Protein AF-0000000076350024 (afdb_homodimer)

Nearest PDB structures (foldseek):
  5d1r-assembly1_B  TM=8.653E-01  e=1.078E-09  Mycobacterium tuberculosis CDC1551
  5wm9-assembly1_A  TM=7.092E-01  e=4.611E-04  Mycobacterium tuberculosis H37Rv
  3bni-assembly1_B  TM=7.402E-01  e=1.172E-03  Streptomyces coelicolor A3(2)
  2zcx-assembly1_A-2  TM=5.231E-01  e=3.030E-04  Streptomyces coelicolor
  5nim-assembly1_A  TM=5.706E-01  e=2.843E-03  Mycobacterium tuberculosis

Sequence (488 aa):
MSTHEIPTPRPSLRERRRAVAVDEIVSTAEAHIAEHGPHALSLRAVARGLGMTVQALYHYFPSRDDLVTALVTKAYDDLADAVRAAAETAPDDPDVPGMVVAAEGYRRWAIDHPERFQLLYGAPLRHYHAPVDGPTTEANRRMSAVFERELFRGFTPEQLAAADTRSLSPAFLGHLARQAPPSGTALPPSATALLLSVWGYLHGMVALEVFGHTGFLGVHQGELYRMAMRNLYEDVRRRVPRQPMSTHEIPTPRPSLRERRRAVAVDEIVSTAEAHIAEHGPHALSLRAVARGLGMTVQALYHYFPSRDDLVTALVTKAYDDLADAVRAAAETAPDDPDVPGMVVAAEGYRRWAIDHPERFQLLYGAPLRHYHAPVDGPTTEANRRMSAVFERELFRGFTPEQLAAADTRSLSPAFLGHLARQAPPSGTALPPSATALLLSVWGYLHGMVALEVFGHTGFLGVHQGELYRMAMRNLYEDVRRRVPRQP

Radius of gyration: 25.3 Å; Cα contacts (8 Å, |Δi|>4): 505; chains: 2; bounding box: 108×65×51 Å

Solvent-accessible surface area (backbone atoms only — not comparable to full-atom values): 26834 Å² total; per-residue (Å²): 132,84,80,76,76,72,71,76,75,74,77,49,70,69,53,49,52,49,51,51,51,50,50,51,52,51,52,47,40,50,51,47,20,65,75,61,29,56,87,63,65,46,63,61,61,40,18,57,76,69,76,45,52,58,69,62,48,35,76,78,35,80,39,67,58,52,46,49,47,52,52,48,23,50,50,34,41,52,47,26,50,42,20,46,49,33,47,70,66,49,73,90,45,93,86,53,56,53,38,47,41,24,48,49,22,45,44,51,51,36,63,75,34,48,39,60,40,32,61,72,71,22,59,68,57,84,94,56,73,81,63,80,87,26,66,51,51,54,24,48,47,55,36,48,49,52,50,52,50,43,66,47,62,92,59,50,71,61,21,33,52,58,23,73,48,84,81,60,50,70,67,52,42,51,51,46,53,69,68,43,59,86,76,72,91,56,72,36,38,42,40,46,52,51,51,54,46,47,48,16,30,58,48,13,46,42,48,37,48,64,55,51,74,46,56,91,49,58,88,40,46,62,56,54,48,52,47,45,41,50,50,48,52,54,51,54,56,69,36,33,45,92,63,115,132,83,80,76,75,72,73,74,75,74,75,48,71,68,53,49,52,48,51,50,50,49,49,50,52,50,51,48,41,51,52,47,21,65,74,61,31,55,88,62,65,46,62,62,60,41,17,58,75,70,75,46,51,56,69,62,48,34,77,79,34,80,40,66,58,53,46,50,47,52,51,47,24,50,49,34,43,54,47,27,49,41,19,46,50,32,46,69,68,50,72,90,42,93,88,54,55,52,39,46,41,22,49,49,22,46,43,51,50,36,64,75,33,48,40,60,39,32,63,73,70,23,60,68,59,86,94,57,72,78,63,81,86,27,66,51,51,54,24,50,46,55,38,48,48,54,50,50,49,42,66,48,61,92,59,51,70,61,19,33,51,58,24,72,50,83,81,59,50,72,68,51,42,52,52,47,53,69,68,44,65,82,95,58,93,55,73,35,37,44,39,47,52,52,51,54,44,48,48,17,30,57,47,13,46,41,50,37,48,65,52,52,74,47,54,91,49,56,88,41,46,62,58,55,48,50,46,44,42,50,52,48,51,52,53,54,56,67,36,34,44,92,62,114

Organism: Streptomyces ven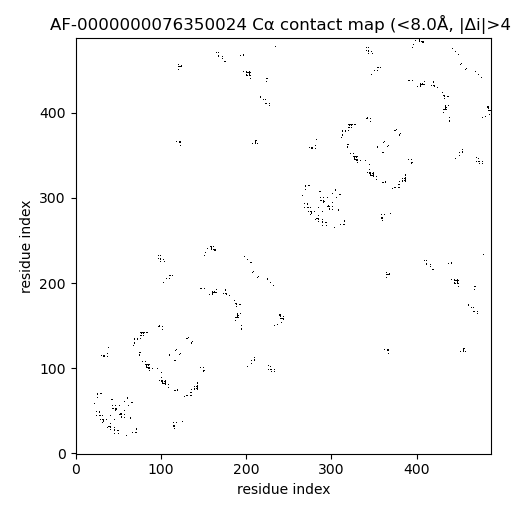ezuelae (NCBI:txid54571)

Structure (mmCIF, N/CA/C/O backbone):
data_AF-0000000076350024-model_v1
#
loop_
_entity.id
_entity.type
_entity.pdbx_description
1 polymer 'TetR family transcriptional regulator'
#
loop_
_atom_site.group_PDB
_atom_site.id
_atom_site.type_symbol
_atom_site.label_atom_id
_atom_site.label_alt_id
_atom_site.label_comp_id
_atom_site.label_asym_id
_atom_site.label_entity_id
_atom_site.label_seq_id
_atom_site.pdbx_PDB_ins_code
_atom_site.Cartn_x
_atom_site.Cartn_y
_atom_site.Cartn_z
_atom_site.occupancy
_atom_site.B_iso_or_equiv
_atom_site.auth_seq_id
_atom_site.auth_comp_id
_atom_site.auth_asym_id
_atom_site.auth_atom_id
_atom_site.pdbx_PDB_model_num
ATOM 1 N N . MET A 1 1 ? -55.625 -10.672 8.711 1 40.81 1 MET A N 1
ATOM 2 C CA . MET A 1 1 ? -55 -11.547 7.723 1 40.81 1 MET A CA 1
ATOM 3 C C . MET A 1 1 ? -53.625 -11.953 8.164 1 40.81 1 MET A C 1
ATOM 5 O O . MET A 1 1 ? -52.781 -11.094 8.43 1 40.81 1 MET A O 1
ATOM 9 N N . SER A 1 2 ? -53.406 -13.117 8.805 1 47.59 2 SER A N 1
ATOM 10 C CA . SER A 1 2 ? -52.156 -13.688 9.297 1 47.59 2 SER A CA 1
ATOM 11 C C . SER A 1 2 ? -51.125 -13.766 8.188 1 47.59 2 SER A C 1
ATOM 13 O O . SER A 1 2 ? -51.375 -14.297 7.109 1 47.59 2 SER A O 1
ATOM 15 N N . THR A 1 3 ? -50.188 -12.836 8.008 1 53.5 3 THR A N 1
ATOM 16 C CA . THR A 1 3 ? -49.062 -12.844 7.086 1 53.5 3 THR A CA 1
ATOM 17 C C . THR A 1 3 ? -48.344 -14.18 7.141 1 53.5 3 THR A C 1
ATOM 19 O O . THR A 1 3 ? -47.75 -14.531 8.172 1 53.5 3 THR A O 1
ATOM 22 N N . HIS A 1 4 ? -48.844 -15.203 6.523 1 52.97 4 HIS A N 1
ATOM 23 C CA . HIS A 1 4 ? -48.188 -16.484 6.359 1 52.97 4 HIS A CA 1
ATOM 24 C C . HIS A 1 4 ? -46.719 -16.297 5.898 1 52.97 4 HIS A C 1
ATOM 26 O O . HIS A 1 4 ? -46.5 -15.844 4.773 1 52.97 4 HIS A O 1
ATOM 32 N N . GLU A 1 5 ? -45.781 -16.094 6.801 1 55.31 5 GLU A N 1
ATOM 33 C CA . GLU A 1 5 ? -44.344 -16.125 6.465 1 55.31 5 GLU A CA 1
ATOM 34 C C . GLU A 1 5 ? -44 -17.375 5.672 1 55.31 5 GLU A C 1
ATOM 36 O O . GLU A 1 5 ? -44.188 -18.484 6.148 1 55.31 5 GLU A O 1
ATOM 41 N N . ILE A 1 6 ? -44 -17.406 4.445 1 60.44 6 ILE A N 1
ATOM 42 C CA . ILE A 1 6 ? -43.531 -18.5 3.619 1 60.44 6 ILE A CA 1
ATOM 43 C C . ILE A 1 6 ? -42.125 -18.953 4.109 1 60.44 6 ILE A C 1
ATOM 45 O O . ILE A 1 6 ? -41.188 -18.156 4.137 1 60.44 6 ILE A O 1
ATOM 49 N N . PRO A 1 7 ? -42 -19.969 4.848 1 63.19 7 PRO A N 1
ATOM 50 C CA . PRO A 1 7 ? -40.688 -20.391 5.293 1 63.19 7 PRO A CA 1
ATOM 51 C C . PRO A 1 7 ? -39.688 -20.516 4.145 1 63.19 7 PRO A C 1
ATOM 53 O O . PRO A 1 7 ? -40.062 -20.859 3.025 1 63.19 7 PRO A O 1
ATOM 56 N N . THR A 1 8 ? -38.719 -19.672 4.133 1 67.31 8 THR A N 1
ATOM 57 C CA . THR A 1 8 ? -37.656 -19.922 3.17 1 67.31 8 THR A CA 1
ATOM 58 C C . THR A 1 8 ? -37.312 -21.406 3.082 1 67.31 8 THR A C 1
ATOM 60 O O . THR A 1 8 ? -37.031 -22.047 4.094 1 67.31 8 THR A O 1
ATOM 63 N N . PRO A 1 9 ? -37.625 -22.078 2.078 1 74.75 9 PRO A N 1
ATOM 64 C CA . PRO A 1 9 ? -37.469 -23.531 1.99 1 74.75 9 PRO A CA 1
ATOM 65 C C . PRO A 1 9 ? -36.062 -24 2.412 1 74.75 9 PRO A C 1
ATOM 67 O O . PRO A 1 9 ? -35.094 -23.281 2.207 1 74.75 9 PRO A O 1
ATOM 70 N N . ARG A 1 10 ? -36 -24.844 3.389 1 81.12 10 ARG A N 1
ATOM 71 C CA . ARG A 1 10 ? -34.781 -25.516 3.824 1 81.12 10 ARG A CA 1
ATOM 72 C C . ARG A 1 10 ? -34.031 -26.078 2.633 1 81.12 10 ARG A C 1
ATOM 74 O O . ARG A 1 10 ? -34.594 -26.688 1.739 1 81.12 10 ARG A O 1
ATOM 81 N N . PRO A 1 11 ? -32.719 -25.609 2.512 1 83.94 11 PRO A N 1
ATOM 82 C CA . PRO A 1 11 ? -31.938 -26.141 1.385 1 83.94 11 PRO A CA 1
ATOM 83 C C . PRO A 1 11 ? -32.031 -27.656 1.27 1 83.94 11 PRO A C 1
ATOM 85 O O . PRO A 1 11 ? -32.125 -28.359 2.285 1 83.94 11 PRO A O 1
ATOM 88 N N . SER A 1 12 ? -32.125 -28.141 0.13 1 90.56 12 SER A N 1
ATOM 89 C CA . SER A 1 12 ? -32.156 -29.578 -0.151 1 90.56 12 SER A CA 1
ATOM 90 C C . SER A 1 12 ? -30.859 -30.25 0.284 1 90.56 12 SER A C 1
ATOM 92 O O . SER A 1 12 ? -29.875 -29.578 0.591 1 90.56 12 SER A O 1
ATOM 94 N N . LEU A 1 13 ? -30.906 -31.562 0.463 1 91.12 13 LEU A N 1
ATOM 95 C CA . LEU A 1 13 ? -29.719 -32.344 0.814 1 91.12 13 LEU A CA 1
ATOM 96 C C . LEU A 1 13 ? -28.594 -32.094 -0.188 1 91.12 13 LEU A C 1
ATOM 98 O O . LEU A 1 13 ? -27.422 -31.953 0.197 1 91.12 13 LEU A O 1
ATOM 102 N N . ARG A 1 14 ? -28.969 -32.062 -1.48 1 90.81 14 ARG A N 1
ATOM 103 C CA . ARG A 1 14 ? -27.984 -31.812 -2.533 1 90.81 14 ARG A CA 1
ATOM 104 C C . ARG A 1 14 ? -27.328 -30.453 -2.35 1 90.81 14 ARG A C 1
ATOM 106 O O . ARG A 1 14 ? -26.109 -30.328 -2.504 1 90.81 14 ARG A O 1
ATOM 113 N N . GLU A 1 15 ? -28.125 -29.484 -1.999 1 89.56 15 GLU A N 1
ATOM 114 C CA . GLU A 1 15 ? -27.609 -28.141 -1.783 1 89.56 15 GLU A CA 1
ATOM 115 C C . GLU A 1 15 ? -26.703 -28.078 -0.564 1 89.56 15 GLU A C 1
ATOM 117 O O . GLU A 1 15 ? -25.672 -27.391 -0.583 1 89.56 15 GLU A O 1
ATOM 122 N N . ARG A 1 16 ? -27 -28.797 0.372 1 91.31 16 ARG A N 1
ATOM 123 C CA . ARG A 1 16 ? -26.188 -28.844 1.585 1 91.31 16 ARG A CA 1
ATOM 124 C C . ARG A 1 16 ? -24.859 -29.516 1.328 1 91.31 16 ARG A C 1
ATOM 126 O O . ARG A 1 16 ? -23.812 -29.047 1.806 1 91.31 16 ARG A O 1
ATOM 133 N N . ARG A 1 17 ? -24.969 -30.547 0.619 1 91 17 ARG A N 1
ATOM 134 C CA . ARG A 1 17 ? -23.75 -31.266 0.281 1 91 17 ARG A CA 1
ATOM 135 C C . ARG A 1 17 ? -22.844 -30.391 -0.589 1 91 17 ARG A C 1
ATOM 137 O O . ARG A 1 17 ? -21.625 -30.391 -0.407 1 91 17 ARG A O 1
ATOM 144 N N . ARG A 1 18 ? -23.453 -29.703 -1.491 1 92.81 18 ARG A N 1
ATOM 145 C CA . ARG A 1 18 ? -22.672 -28.812 -2.35 1 92.81 18 ARG A CA 1
ATOM 146 C C . ARG A 1 18 ? -22.016 -27.703 -1.534 1 92.81 18 ARG A C 1
ATOM 148 O O . ARG A 1 18 ? -20.844 -27.375 -1.763 1 92.81 18 ARG A O 1
ATOM 155 N N . ALA A 1 19 ? -22.797 -27.188 -0.632 1 93.81 19 ALA A N 1
ATOM 156 C CA . ALA A 1 19 ? -22.266 -26.125 0.217 1 93.81 19 ALA A CA 1
ATOM 157 C C . ALA A 1 19 ? -21.078 -26.609 1.042 1 93.81 19 ALA A C 1
ATOM 159 O O . ALA A 1 19 ? -20.094 -25.891 1.215 1 93.81 19 ALA A O 1
ATOM 160 N N . VAL A 1 20 ? -21.172 -27.766 1.491 1 95.06 20 VAL A N 1
ATOM 161 C CA . VAL A 1 20 ? -20.078 -28.359 2.279 1 95.06 20 VAL A CA 1
ATOM 162 C C . VAL A 1 20 ? -18.844 -28.547 1.4 1 95.06 20 VAL A C 1
ATOM 164 O O . VAL A 1 20 ? -17.734 -28.234 1.81 1 95.06 20 VAL A O 1
ATOM 167 N N . ALA A 1 21 ? -19.062 -29.047 0.191 1 95.44 21 ALA A N 1
ATOM 168 C CA . ALA A 1 21 ? -17.969 -29.25 -0.744 1 95.44 21 ALA A CA 1
ATOM 169 C C . ALA A 1 21 ? -17.281 -27.938 -1.098 1 95.44 21 ALA A C 1
ATOM 171 O O . ALA A 1 21 ? -16.062 -27.844 -1.116 1 95.44 21 ALA A O 1
ATOM 172 N N . VAL A 1 22 ? -18.062 -26.953 -1.333 1 96.81 22 VAL A N 1
ATOM 173 C CA . VAL A 1 22 ? -17.531 -25.641 -1.669 1 96.81 22 VAL A CA 1
ATOM 174 C C . VAL A 1 22 ? -16.703 -25.109 -0.509 1 96.81 22 VAL A C 1
ATOM 176 O O . VAL A 1 22 ? -15.602 -24.594 -0.715 1 96.81 22 VAL A O 1
ATOM 179 N N . ASP A 1 23 ? -17.188 -25.297 0.635 1 96.88 23 ASP A N 1
ATOM 180 C CA . ASP A 1 23 ? -16.469 -24.828 1.821 1 96.88 23 ASP A CA 1
ATOM 181 C C . ASP A 1 23 ? -15.133 -25.547 1.971 1 96.88 23 ASP A C 1
ATOM 183 O O . ASP A 1 23 ? -14.125 -24.922 2.309 1 96.88 23 ASP A O 1
ATOM 187 N N . GLU A 1 24 ? -15.125 -26.766 1.726 1 97.06 24 GLU A N 1
ATOM 188 C CA . GLU A 1 24 ? -13.898 -27.562 1.816 1 97.06 24 GLU A CA 1
ATOM 189 C C . GLU A 1 24 ? -12.891 -27.125 0.753 1 97.06 24 GLU A C 1
ATOM 191 O O . GLU A 1 24 ? -11.695 -27.031 1.028 1 97.06 24 GLU A O 1
ATOM 196 N N . ILE A 1 25 ? -13.383 -26.906 -0.406 1 97.75 25 ILE A N 1
ATOM 197 C CA . ILE A 1 25 ? -12.531 -26.484 -1.511 1 97.75 25 ILE A CA 1
ATOM 198 C C . ILE A 1 25 ? -11.914 -25.125 -1.194 1 97.75 25 ILE A C 1
ATOM 200 O O . ILE A 1 25 ? -10.695 -24.953 -1.324 1 97.75 25 ILE A O 1
ATOM 204 N N . VAL A 1 26 ? -12.727 -24.25 -0.729 1 97.81 26 VAL A N 1
ATOM 205 C CA . VAL A 1 26 ? -12.273 -22.891 -0.409 1 97.81 26 VAL A CA 1
ATOM 206 C C . VAL A 1 26 ? -11.266 -22.938 0.734 1 97.81 26 VAL A C 1
ATOM 208 O O . VAL A 1 26 ? -10.219 -22.297 0.676 1 97.81 26 VAL A O 1
ATOM 211 N N . SER A 1 27 ? -11.539 -23.75 1.701 1 97.56 27 SER A N 1
ATOM 212 C CA . SER A 1 27 ? -10.633 -23.891 2.838 1 97.56 27 SER A CA 1
ATOM 213 C C . SER A 1 27 ? -9.289 -24.469 2.41 1 97.56 27 SER A C 1
ATOM 215 O O . SER A 1 27 ? -8.242 -24.016 2.867 1 97.56 27 SER A O 1
ATOM 217 N N . THR A 1 28 ? -9.328 -25.406 1.591 1 97.88 28 THR A N 1
ATOM 218 C CA . THR A 1 28 ? -8.102 -26 1.074 1 97.88 28 THR A CA 1
ATOM 219 C C . THR A 1 28 ? -7.309 -24.984 0.252 1 97.88 28 THR A C 1
ATOM 221 O O . THR A 1 28 ? -6.082 -24.922 0.365 1 97.88 28 THR A O 1
ATOM 224 N N . ALA A 1 29 ? -7.992 -24.266 -0.562 1 97.94 29 ALA A N 1
ATOM 225 C CA . ALA A 1 29 ? -7.348 -23.234 -1.358 1 97.94 29 ALA A CA 1
ATOM 226 C C . ALA A 1 29 ? -6.703 -22.172 -0.463 1 97.94 29 ALA A C 1
ATOM 228 O O . ALA A 1 29 ? -5.594 -21.719 -0.736 1 97.94 29 ALA A O 1
ATOM 229 N N . GLU A 1 30 ? -7.363 -21.781 0.581 1 97.38 30 GLU A N 1
ATOM 230 C CA . GLU A 1 30 ? -6.82 -20.812 1.537 1 97.38 30 GLU A CA 1
ATOM 231 C C . GLU A 1 30 ? -5.543 -21.344 2.186 1 97.38 30 GLU A C 1
ATOM 233 O O . GLU A 1 30 ? -4.574 -20.609 2.355 1 97.38 30 GLU A O 1
ATOM 238 N N . ALA A 1 31 ? -5.617 -22.578 2.539 1 96.75 31 ALA A N 1
ATOM 239 C CA . ALA A 1 31 ? -4.43 -23.203 3.121 1 96.75 31 ALA A CA 1
ATOM 240 C C . ALA A 1 31 ? -3.27 -23.203 2.131 1 96.75 31 ALA A C 1
ATOM 242 O O . ALA A 1 31 ? -2.121 -22.969 2.512 1 96.75 31 ALA A O 1
ATOM 243 N N . HIS A 1 32 ? -3.588 -23.5 0.905 1 96.25 32 HIS A N 1
ATOM 244 C CA . HIS A 1 32 ? -2.574 -23.469 -0.144 1 96.25 32 HIS A CA 1
ATOM 245 C C . HIS A 1 32 ? -1.963 -22.078 -0.286 1 96.25 32 HIS A C 1
ATOM 247 O O . HIS A 1 32 ? -0.741 -21.938 -0.366 1 96.25 32 HIS A O 1
ATOM 253 N N . ILE A 1 33 ? -2.773 -21.062 -0.228 1 95.25 33 ILE A N 1
ATOM 254 C CA . ILE A 1 33 ? -2.324 -19.672 -0.339 1 95.25 33 ILE A CA 1
ATOM 255 C C . ILE A 1 33 ? -1.458 -19.312 0.866 1 95.25 33 ILE A C 1
ATOM 257 O O . ILE A 1 33 ? -0.426 -18.656 0.721 1 95.25 33 ILE A O 1
ATOM 261 N N . ALA A 1 34 ? -1.896 -19.766 1.986 1 94.31 34 ALA A N 1
ATOM 262 C CA . ALA A 1 34 ? -1.144 -19.484 3.207 1 94.31 34 ALA A CA 1
ATOM 263 C C . ALA A 1 34 ? 0.262 -20.078 3.131 1 94.31 34 ALA A C 1
ATOM 265 O O . ALA A 1 34 ? 1.229 -19.453 3.576 1 94.31 34 ALA A O 1
ATOM 266 N N . GLU A 1 35 ? 0.339 -21.203 2.518 1 93.31 35 GLU A N 1
ATOM 267 C CA . GLU A 1 35 ? 1.606 -21.938 2.482 1 93.31 35 GLU A CA 1
ATOM 268 C C . GLU A 1 35 ? 2.477 -21.469 1.32 1 93.31 35 GLU A C 1
ATOM 270 O O . GLU A 1 35 ? 3.693 -21.328 1.463 1 93.31 35 GLU A O 1
ATOM 275 N N . HIS A 1 36 ? 1.826 -21.156 0.182 1 91.56 36 HIS A N 1
ATOM 276 C CA . HIS A 1 36 ? 2.631 -20.984 -1.022 1 91.56 36 HIS A CA 1
ATOM 277 C C . HIS A 1 36 ? 2.443 -19.594 -1.615 1 91.56 36 HIS A C 1
ATOM 279 O O . HIS A 1 36 ? 3.152 -19.219 -2.549 1 91.56 36 HIS A O 1
ATOM 285 N N . GLY A 1 37 ? 1.568 -18.781 -1.06 1 91.62 37 GLY A N 1
ATOM 286 C CA . GLY A 1 37 ? 1.266 -17.484 -1.621 1 91.62 37 GLY A CA 1
ATOM 287 C C . GLY A 1 37 ? 0.181 -17.531 -2.68 1 91.62 37 GLY A C 1
ATOM 288 O O . GLY A 1 37 ? -0.075 -18.578 -3.271 1 91.62 37 GLY A O 1
ATOM 289 N N . PRO A 1 38 ? -0.43 -16.391 -2.945 1 92.38 38 PRO A N 1
ATOM 290 C CA . PRO A 1 38 ? -1.56 -16.375 -3.877 1 92.38 38 PRO A CA 1
ATOM 291 C C . PRO A 1 38 ? -1.15 -16.703 -5.309 1 92.38 38 PRO A C 1
ATOM 293 O O . PRO A 1 38 ? -1.932 -17.297 -6.055 1 92.38 38 PRO A O 1
ATOM 296 N N . HIS A 1 39 ? 0.023 -16.344 -5.715 1 88.31 39 HIS A N 1
ATOM 297 C CA . HIS A 1 39 ? 0.447 -16.516 -7.098 1 88.31 39 HIS A CA 1
ATOM 298 C C . HIS A 1 39 ? 0.698 -17.984 -7.414 1 88.31 39 HIS A C 1
ATOM 300 O O . HIS A 1 39 ? 0.782 -18.359 -8.586 1 88.31 39 HIS A O 1
ATOM 306 N N . ALA A 1 40 ? 0.763 -18.797 -6.465 1 88.88 40 ALA A N 1
ATOM 307 C CA . ALA A 1 40 ? 0.993 -20.234 -6.652 1 88.88 40 ALA A CA 1
ATOM 308 C C . ALA A 1 40 ? -0.327 -21 -6.742 1 88.88 40 ALA A C 1
ATOM 310 O O . ALA A 1 40 ? -0.339 -22.203 -6.98 1 88.88 40 ALA A O 1
ATOM 311 N N . LEU A 1 41 ? -1.407 -20.312 -6.57 1 92.31 41 LEU A N 1
ATOM 312 C CA . LEU A 1 41 ? -2.709 -20.969 -6.566 1 92.31 41 LEU A CA 1
ATOM 313 C C . LEU A 1 41 ? -2.998 -21.625 -7.914 1 92.31 41 LEU A C 1
ATOM 315 O O . LEU A 1 41 ? -2.838 -20.984 -8.961 1 92.31 41 LEU A O 1
ATOM 319 N N . SER A 1 42 ? -3.344 -22.859 -7.906 1 92.06 42 SER A N 1
ATOM 320 C CA . SER A 1 42 ? -3.801 -23.578 -9.094 1 92.06 42 SER A CA 1
ATOM 321 C C . SER A 1 42 ? -4.91 -24.562 -8.758 1 92.06 42 SER A C 1
ATOM 323 O O . SER A 1 42 ? -4.938 -25.125 -7.656 1 92.06 42 SER A O 1
ATOM 325 N N . LEU A 1 43 ? -5.809 -24.766 -9.695 1 94.31 43 LEU A N 1
ATOM 326 C CA . LEU A 1 43 ? -6.887 -25.734 -9.5 1 94.31 43 LEU A CA 1
ATOM 327 C C . LEU A 1 43 ? -6.332 -27.141 -9.32 1 94.31 43 LEU A C 1
ATOM 329 O O . LEU A 1 43 ? -6.863 -27.922 -8.523 1 94.31 43 LEU A O 1
ATOM 333 N N . ARG A 1 44 ? -5.234 -27.453 -10.008 1 95.44 44 ARG A N 1
ATOM 334 C CA . ARG A 1 44 ? -4.605 -28.766 -9.898 1 95.44 44 ARG A CA 1
ATOM 335 C C . ARG A 1 44 ? -4.09 -29 -8.484 1 95.44 44 ARG A C 1
ATOM 337 O O . ARG A 1 44 ? -4.289 -30.078 -7.918 1 95.44 44 ARG A O 1
ATOM 344 N N . ALA A 1 45 ? -3.467 -28 -7.914 1 94.81 45 ALA A N 1
ATOM 345 C CA . ALA A 1 45 ? -2.932 -28.125 -6.562 1 94.81 45 ALA A CA 1
ATOM 346 C C . ALA A 1 45 ? -4.051 -28.297 -5.539 1 94.81 45 ALA A C 1
ATOM 348 O O . ALA A 1 45 ? -3.941 -29.109 -4.625 1 94.81 45 ALA A O 1
ATOM 349 N N . VAL A 1 46 ? -5.129 -27.578 -5.699 1 96.88 46 VAL A N 1
ATOM 350 C CA . VAL A 1 46 ? -6.262 -27.641 -4.777 1 96.88 46 VAL A CA 1
ATOM 351 C C . VAL A 1 46 ? -6.938 -29.016 -4.895 1 96.88 46 VAL A C 1
ATOM 353 O O . VAL A 1 46 ? -7.25 -29.641 -3.881 1 96.88 46 VAL A O 1
ATOM 356 N N . ALA A 1 47 ? -7.148 -29.453 -6.121 1 97.44 47 ALA A N 1
ATOM 357 C CA . ALA A 1 47 ? -7.75 -30.766 -6.352 1 97.44 47 ALA A CA 1
ATOM 358 C C . ALA A 1 47 ? -6.926 -31.875 -5.695 1 97.44 47 ALA A C 1
ATOM 360 O O . ALA A 1 47 ? -7.473 -32.719 -5.004 1 97.44 47 ALA A O 1
ATOM 361 N N . ARG A 1 48 ? -5.664 -31.812 -5.863 1 96.31 48 ARG A N 1
ATOM 362 C CA . ARG A 1 48 ? -4.754 -32.781 -5.273 1 96.31 48 ARG A CA 1
ATOM 363 C C . ARG A 1 48 ? -4.867 -32.781 -3.752 1 96.31 48 ARG A C 1
ATOM 365 O O . ARG A 1 48 ? -4.895 -33.844 -3.127 1 96.31 48 ARG A O 1
ATOM 372 N N . GLY A 1 49 ? -4.949 -31.641 -3.184 1 94.75 49 GLY A N 1
ATOM 373 C CA . GLY A 1 49 ? -5.062 -31.516 -1.74 1 94.75 49 GLY A CA 1
ATOM 374 C C . GLY A 1 49 ? -6.336 -32.125 -1.187 1 94.75 49 GLY A C 1
ATOM 375 O O . GLY A 1 49 ? -6.383 -32.531 -0.027 1 94.75 49 GLY A O 1
ATOM 376 N N . LEU A 1 50 ? -7.363 -32.219 -1.996 1 96.06 50 LEU A N 1
ATOM 377 C CA . LEU A 1 50 ? -8.672 -32.719 -1.569 1 96.06 50 LEU A CA 1
ATOM 378 C C . LEU A 1 50 ? -8.875 -34.156 -2.008 1 96.06 50 LEU A C 1
ATOM 380 O O . LEU A 1 50 ? -9.891 -34.781 -1.666 1 96.06 50 LEU A O 1
ATOM 384 N N . GLY A 1 51 ? -7.922 -34.688 -2.779 1 95.56 51 GLY A N 1
ATOM 385 C CA . GLY A 1 51 ? -8.102 -36 -3.336 1 95.56 51 GLY A CA 1
ATOM 386 C C . GLY A 1 51 ? -9.203 -36.094 -4.375 1 95.56 51 GLY A C 1
ATOM 387 O O . GLY A 1 51 ? -9.906 -37.094 -4.477 1 95.56 51 GLY A O 1
ATOM 388 N N . MET A 1 52 ? -9.438 -35 -5.059 1 94 52 MET A N 1
ATOM 389 C CA . MET A 1 52 ? -10.398 -34.906 -6.152 1 94 52 MET A CA 1
ATOM 390 C C . MET A 1 52 ? -9.688 -34.812 -7.5 1 94 52 MET A C 1
ATOM 392 O O . MET A 1 52 ? -8.523 -34.406 -7.559 1 94 52 MET A O 1
ATOM 396 N N . THR A 1 53 ? -10.445 -35.219 -8.57 1 95.56 53 THR A N 1
ATOM 397 C CA . THR A 1 53 ? -9.945 -34.906 -9.906 1 95.56 53 THR A CA 1
ATOM 398 C C . THR A 1 53 ? -10.18 -33.438 -10.258 1 95.56 53 THR A C 1
ATOM 400 O O . THR A 1 53 ? -11.094 -32.812 -9.727 1 95.56 53 THR A O 1
ATOM 403 N N . VAL A 1 54 ? -9.305 -32.938 -11.117 1 95.12 54 VAL A N 1
ATOM 404 C CA . VAL A 1 54 ? -9.484 -31.562 -11.602 1 95.12 54 VAL A CA 1
ATOM 405 C C . VAL A 1 54 ? -10.859 -31.422 -12.25 1 95.12 54 VAL A C 1
ATOM 407 O O . VAL A 1 54 ? -11.531 -30.406 -12.07 1 95.12 54 VAL A O 1
ATOM 410 N N . GLN A 1 55 ? -11.336 -32.406 -12.906 1 94.94 55 GLN A N 1
ATOM 411 C CA . GLN A 1 55 ? -12.633 -32.406 -13.562 1 94.94 55 GLN A CA 1
ATOM 412 C C . GLN A 1 55 ? -13.766 -32.25 -12.547 1 94.94 55 GLN A C 1
ATOM 414 O O . GLN A 1 55 ? -14.711 -31.5 -12.773 1 94.94 55 GLN A O 1
ATOM 419 N N . ALA A 1 56 ? -13.672 -32.969 -11.508 1 95.56 56 ALA A N 1
ATOM 420 C CA . ALA A 1 56 ? -14.672 -32.875 -10.438 1 95.56 56 ALA A CA 1
ATOM 421 C C . ALA A 1 56 ? -14.703 -31.469 -9.859 1 95.56 56 ALA A C 1
ATOM 423 O O . ALA A 1 56 ? -15.781 -30.938 -9.555 1 95.56 56 ALA A O 1
ATOM 424 N N . LEU A 1 57 ? -13.484 -30.906 -9.633 1 96.25 57 LEU A N 1
ATOM 425 C CA . LEU A 1 57 ? -13.391 -29.562 -9.07 1 96.25 57 LEU A CA 1
ATOM 426 C C . LEU A 1 57 ? -14.07 -28.547 -9.992 1 96.25 57 LEU A C 1
ATOM 428 O O . LEU A 1 57 ? -14.695 -27.594 -9.516 1 96.25 57 LEU A O 1
ATOM 432 N N . TYR A 1 58 ? -14.07 -28.812 -11.312 1 95.81 58 TYR A N 1
ATOM 433 C CA . TYR A 1 58 ? -14.664 -27.906 -12.305 1 95.81 58 TYR A CA 1
ATOM 434 C C . TYR A 1 58 ? -16.172 -27.844 -12.148 1 95.81 58 TYR A C 1
ATOM 436 O O . TYR A 1 58 ? -16.812 -26.875 -12.578 1 95.81 58 TYR A O 1
ATOM 444 N N . HIS A 1 59 ? -16.75 -28.859 -11.547 1 95.69 59 HIS A N 1
ATOM 445 C CA . HIS A 1 59 ? -18.188 -28.859 -11.297 1 95.69 59 HIS A CA 1
ATOM 446 C C . HIS A 1 59 ? -18.562 -27.828 -10.25 1 95.69 59 HIS A C 1
ATOM 448 O O . HIS A 1 59 ? -19.672 -27.297 -10.266 1 95.69 59 HIS A O 1
ATOM 454 N N . TYR A 1 60 ? -17.609 -27.531 -9.422 1 96.38 60 TYR A N 1
ATOM 455 C CA . TYR A 1 60 ? -17.859 -26.547 -8.375 1 96.38 60 TYR A CA 1
ATOM 456 C C . TYR A 1 60 ? -17.328 -25.172 -8.781 1 96.38 60 TYR A C 1
ATOM 458 O O . TYR A 1 60 ? -17.984 -24.156 -8.531 1 96.38 60 TYR A O 1
ATOM 466 N N . PHE A 1 61 ? -16.156 -25.156 -9.359 1 97.12 61 PHE A N 1
ATOM 467 C CA . PHE A 1 61 ? -15.508 -23.953 -9.859 1 97.12 61 PHE A CA 1
ATOM 468 C C . PHE A 1 61 ? -15.039 -24.141 -11.297 1 97.12 61 PHE A C 1
ATOM 470 O O . PHE A 1 61 ? -13.945 -24.641 -11.539 1 97.12 61 PHE A O 1
ATOM 477 N N . PRO A 1 62 ? -15.836 -23.578 -12.211 1 95.69 62 PRO A N 1
ATOM 478 C CA . PRO A 1 62 ? -15.602 -23.828 -13.633 1 95.69 62 PRO A CA 1
ATOM 479 C C . PRO A 1 62 ? -14.273 -23.25 -14.125 1 95.69 62 PRO A C 1
ATOM 481 O O . PRO A 1 62 ? -13.781 -23.641 -15.188 1 95.69 62 PRO A O 1
ATOM 484 N N . SER A 1 63 ? -13.75 -22.266 -13.352 1 94 63 SER A N 1
ATOM 485 C CA . SER A 1 63 ? -12.461 -21.688 -13.719 1 94 63 SER A CA 1
ATOM 486 C C . SER A 1 63 ? -11.672 -21.266 -12.484 1 94 63 SER A C 1
ATOM 488 O O . SER A 1 63 ? -12.219 -21.188 -11.391 1 94 63 SER A O 1
ATOM 490 N N . ARG A 1 64 ? -10.391 -21.062 -12.711 1 93.94 64 ARG A N 1
ATOM 491 C CA . ARG A 1 64 ? -9.547 -20.516 -11.648 1 93.94 64 ARG A CA 1
ATOM 492 C C . ARG A 1 64 ? -10.086 -19.172 -11.156 1 93.94 64 ARG A C 1
ATOM 494 O O . ARG A 1 64 ? -10.062 -18.891 -9.953 1 93.94 64 ARG A O 1
ATOM 501 N N . ASP A 1 65 ? -10.633 -18.359 -12.078 1 94.19 65 ASP A N 1
ATOM 502 C CA . ASP A 1 65 ? -11.156 -17.047 -11.727 1 94.19 65 ASP A CA 1
ATOM 503 C C . ASP A 1 65 ? -12.344 -17.156 -10.781 1 94.19 65 ASP A C 1
ATOM 505 O O . ASP A 1 65 ? -12.523 -16.328 -9.891 1 94.19 65 ASP A O 1
ATOM 509 N N . ASP A 1 66 ? -13.07 -18.172 -11.031 1 95.75 66 ASP A N 1
ATOM 510 C CA . ASP A 1 66 ? -14.219 -18.391 -10.148 1 95.75 66 ASP A CA 1
ATOM 511 C C . ASP A 1 66 ? -13.766 -18.703 -8.727 1 95.75 66 ASP A C 1
ATOM 513 O O . ASP A 1 66 ? -14.336 -18.203 -7.758 1 95.75 66 ASP A O 1
ATOM 517 N N . LEU A 1 67 ? -12.812 -19.547 -8.648 1 96.56 67 LEU A N 1
ATOM 518 C CA . LEU A 1 67 ? -12.281 -19.891 -7.336 1 96.56 67 LEU A CA 1
ATOM 519 C C . LEU A 1 67 ? -11.633 -18.688 -6.68 1 96.56 67 LEU A C 1
ATOM 521 O O . LEU A 1 67 ? -11.859 -18.406 -5.5 1 96.56 67 LEU A O 1
ATOM 525 N N . VAL A 1 68 ? -10.859 -17.891 -7.457 1 96.5 68 VAL A N 1
ATOM 526 C CA . VAL A 1 68 ? -10.203 -16.703 -6.934 1 96.5 68 VAL A CA 1
ATOM 527 C C . VAL A 1 68 ? -11.25 -15.703 -6.449 1 96.5 68 VAL A C 1
ATOM 529 O O . VAL A 1 68 ? -11.109 -15.117 -5.375 1 96.5 68 VAL A O 1
ATOM 532 N N . THR A 1 69 ? -12.281 -15.547 -7.211 1 96.25 69 THR A N 1
ATOM 533 C CA . THR A 1 69 ? -13.352 -14.625 -6.832 1 96.25 69 THR A CA 1
ATOM 534 C C . THR A 1 69 ? -13.953 -15.031 -5.488 1 96.25 69 THR A C 1
ATOM 536 O O . THR A 1 69 ? -14.195 -14.18 -4.629 1 96.25 69 THR A O 1
ATOM 539 N N . ALA A 1 70 ? -14.164 -16.297 -5.32 1 96.62 70 ALA A N 1
ATOM 540 C CA . ALA A 1 70 ? -14.711 -16.797 -4.059 1 96.62 70 ALA A CA 1
ATOM 541 C C . ALA A 1 70 ? -13.742 -16.531 -2.904 1 96.62 70 ALA A C 1
ATOM 543 O O . ALA A 1 70 ? -14.156 -16.109 -1.821 1 96.62 70 ALA A O 1
ATOM 544 N N . LEU A 1 71 ? -12.508 -16.766 -3.135 1 97.5 71 LEU A N 1
ATOM 545 C CA . LEU A 1 71 ? -11.484 -16.578 -2.119 1 97.5 71 LEU A CA 1
ATOM 546 C C . LEU A 1 71 ? -11.359 -15.102 -1.747 1 97.5 71 LEU A C 1
ATOM 548 O O . LEU A 1 71 ? -11.273 -14.758 -0.565 1 97.5 71 LEU A O 1
ATOM 552 N N . VAL A 1 72 ? -11.367 -14.219 -2.725 1 96.44 72 VAL A N 1
ATOM 553 C CA . VAL A 1 72 ? -11.273 -12.781 -2.504 1 96.44 72 VAL A CA 1
ATOM 554 C C . VAL A 1 72 ? -12.5 -12.297 -1.737 1 96.44 72 VAL A C 1
ATOM 556 O O . VAL A 1 72 ? -12.375 -11.523 -0.785 1 96.44 72 VAL A O 1
ATOM 559 N N . THR A 1 73 ? -13.609 -12.75 -2.141 1 96.44 73 THR A N 1
ATOM 560 C CA . THR A 1 73 ? -14.844 -12.375 -1.463 1 96.44 73 THR A CA 1
ATOM 561 C C . THR A 1 73 ? -14.797 -12.773 0.009 1 96.44 73 THR A C 1
ATOM 563 O O . THR A 1 73 ? -15.07 -11.953 0.889 1 96.44 73 THR A O 1
ATOM 566 N N . LYS A 1 74 ? -14.469 -13.969 0.247 1 96.81 74 LYS A N 1
ATOM 567 C CA . LYS A 1 74 ? -14.375 -14.445 1.622 1 96.81 74 LYS A CA 1
ATOM 568 C C . LYS A 1 74 ? -13.359 -13.633 2.422 1 96.81 74 LYS A C 1
ATOM 570 O O . LYS A 1 74 ? -13.609 -13.289 3.58 1 96.81 74 LYS A O 1
ATOM 575 N N . ALA A 1 75 ? -12.234 -13.359 1.827 1 97.12 75 ALA A N 1
ATOM 576 C CA . ALA A 1 75 ? -11.188 -12.594 2.502 1 97.12 75 ALA A CA 1
ATOM 577 C C . ALA A 1 75 ? -11.688 -11.195 2.869 1 97.12 75 ALA A C 1
ATOM 579 O O . ALA A 1 75 ? -11.438 -10.719 3.979 1 97.12 75 ALA A O 1
ATOM 580 N N . TYR A 1 76 ? -12.375 -10.539 1.965 1 96.31 76 TYR A N 1
ATOM 581 C CA . TYR A 1 76 ? -12.953 -9.234 2.26 1 96.31 76 TYR A CA 1
ATOM 582 C C . TYR A 1 76 ? -13.969 -9.328 3.393 1 96.31 76 TYR A C 1
ATOM 584 O O . TYR A 1 76 ? -14.016 -8.461 4.27 1 96.31 76 TYR A O 1
ATOM 592 N N . ASP A 1 77 ? -14.773 -10.336 3.312 1 96.31 77 ASP A N 1
ATOM 593 C CA . ASP A 1 77 ? -15.773 -10.523 4.363 1 96.31 77 ASP A CA 1
ATOM 594 C C . ASP A 1 77 ? -15.109 -10.719 5.723 1 96.31 77 ASP A C 1
ATOM 596 O O . ASP A 1 77 ? -15.531 -10.117 6.715 1 96.31 77 ASP A O 1
ATOM 600 N N . ASP A 1 78 ? -14.125 -11.555 5.734 1 97.19 78 ASP A N 1
ATOM 601 C CA . ASP A 1 78 ? -13.383 -11.789 6.969 1 97.19 78 ASP A CA 1
ATOM 602 C C . ASP A 1 78 ? -12.742 -10.5 7.477 1 97.19 78 ASP A C 1
ATOM 604 O O . ASP A 1 78 ? -12.758 -10.227 8.68 1 97.19 78 ASP A O 1
ATOM 608 N N . LEU A 1 79 ? -12.188 -9.719 6.609 1 97.31 79 LEU A N 1
ATOM 609 C CA . LEU A 1 79 ? -11.586 -8.438 6.965 1 97.31 79 LEU A CA 1
ATOM 610 C C . LEU A 1 79 ? -12.641 -7.484 7.516 1 97.31 79 LEU A C 1
ATOM 612 O O . LEU A 1 79 ? -12.438 -6.863 8.562 1 97.31 79 LEU A O 1
ATOM 616 N N . ALA A 1 80 ? -13.758 -7.391 6.809 1 96.06 80 ALA A N 1
ATOM 617 C CA . ALA A 1 80 ? -14.852 -6.531 7.262 1 96.06 80 ALA A CA 1
ATOM 618 C C . ALA A 1 80 ? -15.328 -6.938 8.648 1 96.06 80 ALA A C 1
ATOM 620 O O . ALA A 1 80 ? -15.57 -6.082 9.508 1 96.06 80 ALA A O 1
ATOM 621 N N . ASP A 1 81 ? -15.422 -8.242 8.867 1 96.5 81 ASP A N 1
ATOM 622 C CA . ASP A 1 81 ? -15.844 -8.758 10.164 1 96.5 81 ASP A CA 1
ATOM 623 C C . ASP A 1 81 ? -14.844 -8.391 11.258 1 96.5 81 ASP A C 1
ATOM 625 O O . ASP A 1 81 ? -15.242 -8.008 12.367 1 96.5 81 ASP A O 1
ATOM 629 N N . ALA A 1 82 ? -13.586 -8.508 10.945 1 97 82 ALA A N 1
ATOM 630 C CA . ALA A 1 82 ? -12.531 -8.172 11.906 1 97 82 ALA A CA 1
ATOM 631 C C . ALA A 1 82 ? -12.586 -6.688 12.281 1 97 82 ALA A C 1
ATOM 633 O O . ALA A 1 82 ? -12.484 -6.332 13.453 1 97 82 ALA A O 1
ATOM 634 N N . VAL A 1 83 ? -12.75 -5.82 11.312 1 96.81 83 VAL A N 1
ATOM 635 C CA . VAL A 1 83 ? -12.805 -4.379 11.523 1 96.81 83 VAL A CA 1
ATOM 636 C C . VAL A 1 83 ? -14.047 -4.027 12.352 1 96.81 83 VAL A C 1
ATOM 638 O O . VAL A 1 83 ? -13.961 -3.256 13.305 1 96.81 83 VAL A O 1
ATOM 641 N N . ARG A 1 84 ? -15.141 -4.629 11.977 1 95.62 84 ARG A N 1
ATOM 642 C CA . ARG A 1 84 ? -16.391 -4.391 12.695 1 95.62 84 ARG A CA 1
ATOM 643 C C . ARG A 1 84 ? -16.281 -4.84 14.148 1 95.62 84 ARG A C 1
ATOM 645 O O . ARG A 1 84 ? -16.688 -4.113 15.062 1 95.62 84 ARG A O 1
ATOM 652 N N . ALA A 1 85 ? -15.773 -6.039 14.328 1 96.12 85 ALA A N 1
ATOM 653 C CA . ALA A 1 85 ? -15.625 -6.578 15.68 1 96.12 85 ALA A CA 1
ATOM 654 C C . ALA A 1 85 ? -14.742 -5.68 16.531 1 96.12 85 ALA A C 1
ATOM 656 O O . ALA A 1 85 ? -15.039 -5.445 17.719 1 96.12 85 ALA A O 1
ATOM 657 N N . ALA A 1 86 ? -13.656 -5.168 15.961 1 95.81 86 ALA A N 1
ATOM 658 C CA . ALA A 1 86 ? -12.781 -4.254 16.688 1 95.81 86 ALA A CA 1
ATOM 659 C C . ALA A 1 86 ? -13.531 -3.006 17.141 1 95.81 86 ALA A C 1
ATOM 661 O O . ALA A 1 86 ? -13.438 -2.598 18.297 1 95.81 86 ALA A O 1
ATOM 662 N N . ALA A 1 87 ? -14.305 -2.42 16.266 1 92.69 87 ALA A N 1
ATOM 663 C CA . ALA A 1 87 ? -15.023 -1.179 16.547 1 92.69 87 ALA A CA 1
ATOM 664 C C . ALA A 1 87 ? -16.125 -1.4 17.562 1 92.69 87 ALA A C 1
ATOM 666 O O . ALA A 1 87 ? -16.406 -0.519 18.391 1 92.69 87 ALA A O 1
ATOM 667 N N . GLU A 1 88 ? -16.703 -2.572 17.562 1 91.75 88 GLU A N 1
ATOM 668 C CA . GLU A 1 88 ? -17.891 -2.838 18.391 1 91.75 88 GLU A CA 1
ATOM 669 C C . GLU A 1 88 ? -17.484 -3.346 19.766 1 91.75 88 GLU A C 1
ATOM 671 O O . GLU A 1 88 ? -18.234 -3.199 20.734 1 91.75 88 GLU A O 1
ATOM 676 N N . THR A 1 89 ? -16.344 -4 19.891 1 88.19 89 THR A N 1
ATOM 677 C CA . THR A 1 89 ? -15.977 -4.641 21.156 1 88.19 89 THR A CA 1
ATOM 678 C C . THR A 1 89 ? -15.047 -3.744 21.953 1 88.19 89 THR A C 1
ATOM 680 O O . THR A 1 89 ? -14.766 -4.023 23.125 1 88.19 89 THR A O 1
ATOM 683 N N . ALA A 1 90 ? -14.523 -2.703 21.297 1 83.5 90 ALA A N 1
ATOM 684 C CA . ALA A 1 90 ? -13.602 -1.832 22.016 1 83.5 90 ALA A CA 1
ATOM 685 C C . ALA A 1 90 ? -14.305 -1.108 23.156 1 83.5 90 ALA A C 1
ATOM 687 O O . ALA A 1 90 ? -15.438 -0.645 23 1 83.5 90 ALA A O 1
ATOM 688 N N . PRO A 1 91 ? -13.617 -1.268 24.328 1 77 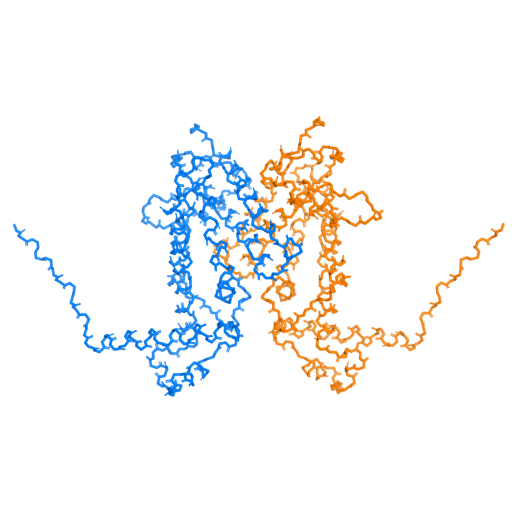91 PRO A N 1
ATOM 689 C CA . PRO A 1 91 ? -14.195 -0.485 25.422 1 77 91 PRO A CA 1
ATOM 690 C C . PRO A 1 91 ? -14.344 0.994 25.078 1 77 91 PRO A C 1
ATOM 692 O O . PRO A 1 91 ? -13.594 1.52 24.25 1 77 91 PRO A O 1
ATOM 695 N N . ASP A 1 92 ? -15.297 1.498 25.578 1 72.69 92 ASP A N 1
ATOM 696 C CA . ASP A 1 92 ? -15.508 2.926 25.359 1 72.69 92 ASP A CA 1
ATOM 697 C C . ASP A 1 92 ? -14.383 3.75 25.984 1 72.69 92 ASP A C 1
ATOM 699 O O . ASP A 1 92 ? -14.18 3.721 27.203 1 72.69 92 ASP A O 1
ATOM 703 N N . ASP A 1 93 ? -13.477 4.082 25.25 1 80.75 93 ASP A N 1
ATOM 704 C CA . ASP A 1 93 ? -12.438 5.051 25.594 1 80.75 93 ASP A CA 1
ATOM 705 C C . ASP A 1 93 ? -12.641 6.363 24.828 1 80.75 93 ASP A C 1
ATOM 707 O O . ASP A 1 93 ? -12.414 6.426 23.625 1 80.75 93 ASP A O 1
ATOM 711 N N . PRO A 1 94 ? -13.156 7.305 25.562 1 79.88 94 PRO A N 1
ATOM 712 C CA . PRO A 1 94 ? -13.461 8.57 24.891 1 79.88 94 PRO A CA 1
ATOM 713 C C . PRO A 1 94 ? -12.234 9.203 24.234 1 79.88 94 PRO A C 1
ATOM 715 O O . PRO A 1 94 ? -12.367 10.07 23.375 1 79.88 94 PRO A O 1
ATOM 718 N N . ASP A 1 95 ? -11.109 8.719 24.609 1 84.56 95 ASP A N 1
ATOM 719 C CA . ASP A 1 95 ? -9.891 9.359 24.141 1 84.56 95 ASP A CA 1
ATOM 720 C C . ASP A 1 95 ? -9.406 8.711 22.844 1 84.56 95 ASP A C 1
ATOM 722 O O . ASP A 1 95 ? -8.484 9.219 22.188 1 84.56 95 ASP A O 1
ATOM 726 N N . VAL A 1 96 ? -10.078 7.613 22.469 1 90.88 96 VAL A N 1
ATOM 727 C CA . VAL A 1 96 ? -9.656 6.953 21.234 1 90.88 96 VAL A CA 1
ATOM 728 C C . VAL A 1 96 ? -10.82 6.938 20.234 1 90.88 96 VAL A C 1
ATOM 730 O O . VAL A 1 96 ? -11.812 6.234 20.438 1 90.88 96 VAL A O 1
ATOM 733 N N . PRO A 1 97 ? -10.695 7.688 19.156 1 93.06 97 PRO A N 1
ATOM 734 C CA . PRO A 1 97 ? -11.766 7.676 18.156 1 93.06 97 PRO A CA 1
ATOM 735 C C . PRO A 1 97 ? -12.055 6.277 17.625 1 93.06 97 PRO A C 1
ATOM 737 O O . PRO A 1 97 ? -11.133 5.48 17.438 1 93.06 97 PRO A O 1
ATOM 740 N N . GLY A 1 98 ? -13.352 6.012 17.391 1 94.5 98 GLY A N 1
ATOM 741 C CA . GLY A 1 98 ? -13.773 4.73 16.844 1 94.5 98 GLY A CA 1
ATOM 742 C C . GLY A 1 98 ? -13.062 4.367 15.562 1 94.5 98 GLY A C 1
ATOM 743 O O . GLY A 1 98 ? -12.75 3.197 15.32 1 94.5 98 GLY A O 1
ATOM 744 N N . MET A 1 99 ? -12.781 5.387 14.789 1 95.44 99 MET A N 1
ATOM 745 C CA . MET A 1 99 ? -12.07 5.172 13.531 1 95.44 99 MET A CA 1
ATOM 746 C C . MET A 1 99 ? -10.688 4.582 13.773 1 95.44 99 MET A C 1
ATOM 748 O O . MET A 1 99 ? -10.234 3.723 13.023 1 95.44 99 MET A O 1
ATOM 752 N N . VAL A 1 100 ? -9.992 5.016 14.805 1 96.75 100 VAL A N 1
ATOM 753 C CA . VAL A 1 100 ? -8.664 4.523 15.141 1 96.75 100 VAL A CA 1
ATOM 754 C C . VAL A 1 100 ? -8.75 3.066 15.586 1 96.75 100 VAL A C 1
ATOM 756 O O . VAL A 1 100 ? -7.914 2.24 15.195 1 96.75 100 VAL A O 1
ATOM 759 N N . VAL A 1 101 ? -9.805 2.717 16.344 1 96.94 101 VAL A N 1
ATOM 760 C CA . VAL A 1 101 ? -10.023 1.349 16.797 1 96.94 101 VAL A CA 1
ATOM 761 C C . VAL A 1 101 ? -10.297 0.444 15.594 1 96.94 101 VAL A C 1
ATOM 763 O O . VAL A 1 101 ? -9.719 -0.641 15.484 1 96.94 101 VAL A O 1
ATOM 766 N N . ALA A 1 102 ? -11.141 0.915 14.711 1 97.06 102 ALA A N 1
ATOM 767 C CA . ALA A 1 102 ? -11.422 0.172 13.484 1 97.06 102 ALA A CA 1
ATOM 768 C C . ALA A 1 102 ? -10.156 -0.05 12.672 1 97.06 102 ALA A C 1
ATOM 770 O O . ALA A 1 102 ? -9.914 -1.152 12.172 1 97.06 102 ALA A O 1
ATOM 771 N N . ALA A 1 103 ? -9.367 1.004 12.555 1 97.81 103 ALA A N 1
ATOM 772 C CA . ALA A 1 103 ? -8.109 0.929 11.812 1 97.81 103 ALA A CA 1
ATOM 773 C C . ALA A 1 103 ? -7.168 -0.1 12.422 1 97.81 103 ALA A C 1
ATOM 775 O O . ALA A 1 103 ? -6.465 -0.814 11.703 1 97.81 103 ALA A O 1
ATOM 776 N N . GLU A 1 104 ? -7.152 -0.175 13.719 1 97.38 104 GLU A N 1
ATOM 777 C CA . GLU A 1 104 ? -6.328 -1.175 14.391 1 97.38 104 GLU A CA 1
ATOM 778 C C . GLU A 1 104 ? -6.812 -2.588 14.078 1 97.38 104 GLU A C 1
ATOM 780 O O . GLU A 1 104 ? -6.008 -3.518 13.984 1 97.38 104 GLU A O 1
ATOM 785 N N . GLY A 1 105 ? -8.109 -2.752 13.992 1 97.88 105 GLY A N 1
ATOM 786 C CA . GLY A 1 105 ? -8.648 -4.035 13.562 1 97.88 105 GLY A CA 1
ATOM 787 C C . GLY A 1 105 ? -8.195 -4.438 12.172 1 97.88 105 GLY A C 1
ATOM 788 O O . GLY A 1 105 ? -7.836 -5.594 11.938 1 97.88 105 GLY A O 1
ATOM 789 N N . TYR A 1 106 ? -8.211 -3.473 11.289 1 98.44 106 TYR A N 1
ATOM 790 C CA . TYR A 1 106 ? -7.703 -3.678 9.938 1 98.44 106 TYR A CA 1
ATOM 791 C C . TYR A 1 106 ? -6.246 -4.117 9.953 1 98.44 106 TYR A C 1
ATOM 793 O O . TYR A 1 106 ? -5.887 -5.125 9.344 1 98.44 106 TYR A O 1
ATOM 801 N N . ARG A 1 107 ? -5.422 -3.422 10.68 1 98.69 107 ARG A N 1
ATOM 802 C CA . ARG A 1 107 ? -3.994 -3.697 10.781 1 98.69 107 ARG A CA 1
ATOM 803 C C . ARG A 1 107 ? -3.744 -5.082 11.367 1 98.69 107 ARG A C 1
ATOM 805 O O . ARG A 1 107 ? -2.973 -5.867 10.812 1 98.69 107 ARG A O 1
ATOM 812 N N . ARG A 1 108 ? -4.391 -5.41 12.414 1 98.38 108 ARG A N 1
ATOM 813 C CA . ARG A 1 108 ? -4.184 -6.691 13.078 1 98.38 108 ARG A CA 1
ATOM 814 C C . ARG A 1 108 ? -4.527 -7.852 12.148 1 98.38 108 ARG A C 1
ATOM 816 O O . ARG A 1 108 ? -3.773 -8.828 12.062 1 98.38 108 ARG A O 1
ATOM 823 N N . TRP A 1 109 ? -5.637 -7.715 11.508 1 98.44 109 TRP A N 1
ATOM 824 C CA . TRP A 1 109 ? -6.031 -8.766 10.57 1 98.44 109 TRP A CA 1
ATOM 825 C C . TRP A 1 109 ? -4.973 -8.953 9.492 1 98.44 109 TRP A C 1
ATOM 827 O O . TRP A 1 109 ? -4.605 -10.078 9.164 1 98.44 109 TRP A O 1
ATOM 837 N N . ALA A 1 110 ? -4.535 -7.859 8.906 1 98.5 110 ALA A N 1
ATOM 838 C CA . ALA A 1 110 ? -3.562 -7.895 7.812 1 98.5 110 ALA A CA 1
ATOM 839 C C . ALA A 1 110 ? -2.262 -8.555 8.266 1 98.5 110 ALA A C 1
ATOM 841 O O . ALA A 1 110 ? -1.677 -9.352 7.527 1 98.5 110 ALA A O 1
ATOM 842 N N . ILE A 1 111 ? -1.795 -8.25 9.477 1 98.06 111 ILE A N 1
ATOM 843 C CA . ILE A 1 111 ? -0.564 -8.805 10.023 1 98.06 111 ILE A CA 1
ATOM 844 C C . ILE A 1 111 ? -0.746 -10.297 10.289 1 98.06 111 ILE A C 1
ATOM 846 O O . ILE A 1 111 ? 0.153 -11.102 10.023 1 98.06 111 ILE A O 1
ATOM 850 N N . ASP A 1 112 ? -1.919 -10.656 10.766 1 97.69 112 ASP A N 1
ATOM 851 C CA . ASP A 1 112 ? -2.201 -12.047 11.125 1 97.69 112 ASP A CA 1
ATOM 852 C C . ASP A 1 112 ? -2.398 -12.898 9.875 1 97.69 112 ASP A C 1
ATOM 854 O O . ASP A 1 112 ? -2.236 -14.117 9.914 1 97.69 112 ASP A O 1
ATOM 858 N N . HIS A 1 113 ? -2.789 -12.297 8.797 1 97.06 113 HIS A N 1
ATOM 859 C CA . HIS A 1 113 ? -3.098 -13.023 7.57 1 97.06 113 HIS A CA 1
ATOM 860 C C . HIS A 1 113 ? -2.395 -12.391 6.371 1 97.06 113 HIS A C 1
ATOM 862 O O . HIS A 1 113 ? -3.043 -12.016 5.395 1 97.06 113 HIS A O 1
ATOM 868 N N . PRO A 1 114 ? -1.084 -12.383 6.375 1 96.62 114 PRO A N 1
ATOM 869 C CA . PRO A 1 114 ? -0.346 -11.648 5.344 1 96.62 114 PRO A CA 1
ATOM 870 C C . PRO A 1 114 ? -0.6 -12.188 3.939 1 96.62 114 PRO A C 1
ATOM 872 O O . PRO A 1 114 ? -0.629 -11.414 2.975 1 96.62 114 PRO A O 1
ATOM 875 N N . GLU A 1 115 ? -0.799 -13.508 3.752 1 96.12 115 GLU A N 1
ATOM 876 C CA . GLU A 1 115 ? -1.022 -14.062 2.418 1 96.12 115 GLU A CA 1
ATOM 877 C C . GLU A 1 115 ? -2.418 -13.711 1.904 1 96.12 115 GLU A C 1
ATOM 879 O O . GLU A 1 115 ? -2.605 -13.484 0.707 1 96.12 115 GLU A O 1
ATOM 884 N N . ARG A 1 116 ? -3.408 -13.734 2.807 1 96.44 116 ARG A N 1
ATOM 885 C CA . ARG A 1 116 ? -4.742 -13.289 2.41 1 96.44 116 ARG A CA 1
ATOM 886 C C . ARG A 1 116 ? -4.75 -11.789 2.105 1 96.44 116 ARG A C 1
ATOM 888 O O . ARG A 1 116 ? -5.434 -11.344 1.183 1 96.44 116 ARG A O 1
ATOM 895 N N . PHE A 1 117 ? -4 -11.023 2.895 1 97.38 117 PHE A N 1
ATOM 896 C CA . PHE A 1 117 ? -3.848 -9.602 2.605 1 97.38 117 PHE A CA 1
ATOM 897 C C . PHE A 1 117 ? -3.221 -9.391 1.232 1 97.38 117 PHE A C 1
ATOM 899 O O . PHE A 1 117 ? -3.67 -8.539 0.463 1 97.38 117 PHE A O 1
ATOM 906 N N . GLN A 1 118 ? -2.242 -10.211 0.919 1 95.69 118 GLN A N 1
ATOM 907 C CA . GLN A 1 118 ? -1.618 -10.172 -0.399 1 95.69 118 GLN A CA 1
ATOM 908 C C . GLN A 1 118 ? -2.627 -10.508 -1.494 1 95.69 118 GLN A C 1
ATOM 910 O O . GLN A 1 118 ? -2.605 -9.906 -2.57 1 95.69 118 GLN A O 1
ATOM 915 N N . LEU A 1 119 ? -3.424 -11.461 -1.227 1 95.38 119 LEU A N 1
ATOM 916 C CA . LEU A 1 119 ? -4.457 -11.828 -2.189 1 95.38 119 LEU A CA 1
ATOM 917 C C . LEU A 1 119 ? -5.355 -10.641 -2.508 1 95.38 119 LEU A C 1
ATOM 919 O O . LEU A 1 119 ? -5.738 -10.438 -3.664 1 95.38 119 LEU A O 1
ATOM 923 N N . LEU A 1 120 ? -5.645 -9.828 -1.525 1 95.31 120 LEU A N 1
ATOM 924 C CA . LEU A 1 120 ? -6.551 -8.695 -1.682 1 95.31 120 LEU A CA 1
ATOM 925 C C . LEU A 1 120 ? -5.828 -7.5 -2.303 1 95.31 120 LEU A C 1
ATOM 927 O O . LEU A 1 120 ? -6.367 -6.84 -3.193 1 95.31 120 LEU A O 1
ATOM 931 N N . TYR A 1 121 ? -4.582 -7.227 -1.818 1 94.62 121 TYR A N 1
ATOM 932 C CA . TYR A 1 121 ? -4.023 -5.898 -2.049 1 94.62 121 TYR A CA 1
ATOM 933 C C . TYR A 1 121 ? -2.605 -5.992 -2.602 1 94.62 121 TYR A C 1
ATOM 935 O O . TYR A 1 121 ? -1.959 -4.969 -2.844 1 94.62 121 TYR A O 1
ATOM 943 N N . GLY A 1 122 ? -2.115 -7.223 -2.744 1 90.25 122 GLY A N 1
ATOM 944 C CA . GLY A 1 122 ? -0.821 -7.41 -3.381 1 90.25 122 GLY A CA 1
ATOM 945 C C . GLY A 1 122 ? -0.87 -7.25 -4.891 1 90.25 122 GLY A C 1
ATOM 946 O O . GLY A 1 122 ? -1.837 -6.711 -5.43 1 90.25 122 GLY A O 1
ATOM 947 N N . ALA A 1 123 ? 0.187 -7.648 -5.504 1 86.38 123 ALA A N 1
ATOM 948 C CA . ALA A 1 123 ? 0.233 -7.621 -6.965 1 86.38 123 ALA A CA 1
ATOM 949 C C . ALA A 1 123 ? -0.942 -8.383 -7.562 1 86.38 123 ALA A C 1
ATOM 951 O O . ALA A 1 123 ? -1.275 -9.484 -7.105 1 86.38 123 ALA A O 1
ATOM 952 N N . PRO A 1 124 ? -1.508 -7.773 -8.523 1 85.81 124 PRO A N 1
ATOM 953 C CA . PRO A 1 124 ? -2.639 -8.461 -9.148 1 85.81 124 PRO A CA 1
ATOM 954 C C . PRO A 1 124 ? -2.258 -9.82 -9.727 1 85.81 124 PRO A C 1
ATOM 956 O O . PRO A 1 124 ? -1.155 -9.984 -10.25 1 85.81 124 PRO A O 1
ATOM 959 N N . LEU A 1 125 ? -3.186 -10.781 -9.539 1 88.38 125 LEU A N 1
ATOM 960 C CA . LEU A 1 125 ? -3.012 -12.086 -10.172 1 88.38 125 LEU A CA 1
ATOM 961 C C . LEU A 1 125 ? -3.156 -11.984 -11.688 1 88.38 125 LEU A C 1
ATOM 963 O O . LEU A 1 125 ? -4.105 -11.375 -12.188 1 88.38 125 LEU A O 1
ATOM 967 N N . ARG A 1 126 ? -2.191 -12.523 -12.32 1 82.31 126 ARG A N 1
ATOM 968 C CA . ARG A 1 126 ? -2.209 -12.461 -13.781 1 82.31 126 ARG A CA 1
ATOM 969 C C . ARG A 1 126 ? -3.471 -13.109 -14.344 1 82.31 126 ARG A C 1
ATOM 971 O O . ARG A 1 126 ? -3.883 -14.172 -13.883 1 82.31 126 ARG A O 1
ATOM 978 N N . HIS A 1 127 ? -4.16 -12.422 -15.273 1 83.25 127 HIS A N 1
ATOM 979 C CA . HIS A 1 127 ? -5.301 -12.875 -16.062 1 83.25 127 HIS A CA 1
ATOM 980 C C . HIS A 1 127 ? -6.562 -12.938 -15.211 1 83.25 127 HIS A C 1
ATOM 982 O O . HIS A 1 127 ? -7.59 -13.453 -15.656 1 83.25 127 HIS A O 1
ATOM 988 N N . TYR A 1 128 ? -6.418 -12.617 -13.961 1 90.69 128 TYR A N 1
ATOM 989 C CA . TYR A 1 128 ? -7.617 -12.547 -13.133 1 90.69 128 TYR A CA 1
ATOM 990 C C . TYR A 1 128 ? -8.289 -11.188 -13.25 1 90.69 128 TYR A C 1
ATOM 992 O O . TYR A 1 128 ? -7.629 -10.148 -13.172 1 90.69 128 TYR A O 1
ATOM 1000 N N . HIS A 1 129 ? -9.57 -11.242 -13.453 1 85.94 129 HIS A N 1
ATOM 1001 C CA . HIS A 1 129 ? -10.406 -10.047 -13.414 1 85.94 129 HIS A CA 1
ATOM 1002 C C . HIS A 1 129 ? -11.648 -10.273 -12.547 1 85.94 129 HIS A C 1
ATOM 1004 O O . HIS A 1 129 ? -12.461 -11.148 -12.844 1 85.94 129 HIS A O 1
ATOM 1010 N N . ALA A 1 130 ? -11.68 -9.461 -11.531 1 87.12 130 ALA A N 1
ATOM 1011 C CA . ALA A 1 130 ? -12.867 -9.547 -10.688 1 87.12 130 ALA A CA 1
ATOM 1012 C C . ALA A 1 130 ? -14.117 -9.148 -11.469 1 87.12 130 ALA A C 1
ATOM 1014 O O . ALA A 1 130 ? -14.094 -8.203 -12.258 1 87.12 130 ALA A O 1
ATOM 1015 N N . PRO A 1 131 ? -15.242 -9.852 -11.227 1 87.69 131 PRO A N 1
ATOM 1016 C CA . PRO A 1 131 ? -16.484 -9.445 -11.883 1 87.69 131 PRO A CA 1
ATOM 1017 C C . PRO A 1 131 ? -16.906 -8.023 -11.523 1 87.69 1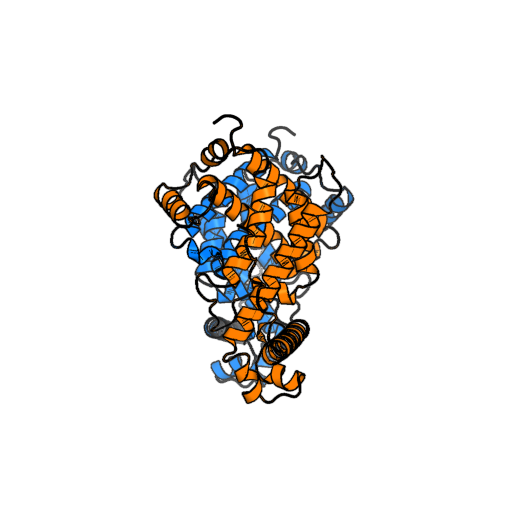31 PRO A C 1
ATOM 1019 O O . PRO A 1 131 ? -16.75 -7.598 -10.375 1 87.69 131 PRO A O 1
ATOM 1022 N N . VAL A 1 132 ? -17.359 -7.363 -12.523 1 82.69 132 VAL A N 1
ATOM 1023 C CA . VAL A 1 132 ? -17.828 -6 -12.312 1 82.69 132 VAL A CA 1
ATOM 1024 C C . VAL A 1 132 ? -19.047 -6.016 -11.398 1 82.69 132 VAL A C 1
ATOM 1026 O O . VAL A 1 132 ? -20 -6.773 -11.625 1 82.69 132 VAL A O 1
ATOM 1029 N N . ASP A 1 133 ? -19.016 -5.199 -10.375 1 82 133 ASP A N 1
ATOM 1030 C CA . ASP A 1 133 ? -20.109 -5.082 -9.422 1 82 133 ASP A CA 1
ATOM 1031 C C . ASP A 1 133 ? -20.5 -6.445 -8.852 1 82 133 ASP A C 1
ATOM 1033 O O . ASP A 1 133 ? -21.672 -6.742 -8.68 1 82 133 ASP A O 1
ATOM 1037 N N . GLY A 1 134 ? -19.5 -7.227 -8.742 1 88.06 134 GLY A N 1
ATOM 1038 C CA . GLY A 1 134 ? -19.688 -8.578 -8.242 1 88.06 134 GLY A CA 1
ATOM 1039 C C . GLY A 1 134 ? -19.5 -8.695 -6.742 1 88.06 134 GLY A C 1
ATOM 1040 O O . GLY A 1 134 ? -19.547 -7.691 -6.027 1 88.06 134 GLY A O 1
ATOM 1041 N N . PRO A 1 135 ? -19.391 -9.891 -6.293 1 88.5 135 PRO A N 1
ATOM 1042 C CA . PRO A 1 135 ? -19.297 -10.156 -4.852 1 88.5 135 PRO A CA 1
ATOM 1043 C C . PRO A 1 135 ? -18.109 -9.469 -4.195 1 88.5 135 PRO A C 1
ATOM 1045 O O . PRO A 1 135 ? -18.188 -9.062 -3.033 1 88.5 135 PRO A O 1
ATOM 1048 N N . THR A 1 136 ? -17.047 -9.305 -4.902 1 89.19 136 THR A N 1
ATOM 1049 C CA . THR A 1 136 ? -15.859 -8.664 -4.34 1 89.19 136 THR A CA 1
ATOM 1050 C C . THR A 1 136 ? -16.125 -7.191 -4.051 1 89.19 136 THR A C 1
ATOM 1052 O O . THR A 1 136 ? -15.664 -6.66 -3.035 1 89.19 136 THR A O 1
ATOM 1055 N N . THR A 1 137 ? -16.891 -6.535 -4.891 1 86.62 137 THR A N 1
ATOM 1056 C CA . THR A 1 137 ? -17.266 -5.137 -4.707 1 86.62 137 THR A CA 1
ATOM 1057 C C . THR A 1 137 ? -18.156 -4.965 -3.479 1 86.62 137 THR A C 1
ATOM 1059 O O . THR A 1 137 ? -17.938 -4.059 -2.672 1 86.62 137 THR A O 1
ATOM 1062 N N . GLU A 1 138 ? -19.062 -5.852 -3.34 1 86.31 138 GLU A N 1
ATOM 1063 C CA . GLU A 1 138 ? -19.984 -5.801 -2.211 1 86.31 138 GLU A CA 1
ATOM 1064 C C . GLU A 1 138 ? -19.25 -6.012 -0.889 1 86.31 138 GLU A C 1
ATOM 1066 O O . GLU A 1 138 ? -19.531 -5.332 0.099 1 86.31 138 GLU A O 1
ATOM 1071 N N . ALA A 1 139 ? -18.375 -6.918 -0.932 1 86.94 139 ALA A N 1
ATOM 1072 C CA . ALA A 1 139 ? -17.609 -7.199 0.277 1 86.94 139 ALA A CA 1
ATOM 1073 C C . ALA A 1 139 ? -16.75 -6 0.672 1 86.94 139 ALA A C 1
ATOM 1075 O O . ALA A 1 139 ? -16.656 -5.656 1.854 1 86.94 139 ALA A O 1
ATOM 1076 N N . ASN A 1 140 ? -16.141 -5.348 -0.308 1 87.38 140 ASN A N 1
ATOM 1077 C CA . ASN A 1 140 ? -15.352 -4.141 -0.073 1 87.38 140 ASN A CA 1
ATOM 1078 C C . ASN A 1 140 ? -16.203 -3.012 0.492 1 87.38 140 ASN A C 1
ATOM 1080 O O . ASN A 1 140 ? -15.766 -2.26 1.359 1 87.38 140 ASN A O 1
ATOM 1084 N N . ARG A 1 141 ? -17.453 -2.971 0.099 1 87.88 141 ARG A N 1
ATOM 1085 C CA . ARG A 1 141 ? -18.375 -1.945 0.566 1 87.88 141 ARG A CA 1
ATOM 1086 C C . ARG A 1 141 ? -18.703 -2.139 2.041 1 87.88 141 ARG A C 1
ATOM 1088 O O . ARG A 1 141 ? -18.891 -1.165 2.775 1 87.88 141 ARG A O 1
ATOM 1095 N N . ARG A 1 142 ? -18.781 -3.354 2.436 1 89.06 142 ARG A N 1
ATOM 1096 C CA . ARG A 1 142 ? -19.062 -3.637 3.838 1 89.06 142 ARG A CA 1
ATOM 1097 C C . ARG A 1 142 ? -17.953 -3.115 4.738 1 89.06 142 ARG A C 1
ATOM 1099 O O . ARG A 1 142 ? -18.219 -2.525 5.789 1 89.06 142 ARG A O 1
ATOM 1106 N N . MET A 1 143 ? -16.797 -3.354 4.289 1 89.38 143 MET A N 1
ATOM 1107 C CA . MET A 1 143 ? -15.641 -2.857 5.035 1 89.38 143 MET A CA 1
ATOM 1108 C C . MET A 1 143 ? -15.625 -1.332 5.062 1 89.38 143 MET A C 1
ATOM 1110 O O . MET A 1 143 ? -15.43 -0.727 6.117 1 89.38 143 MET A O 1
ATOM 1114 N N . SER A 1 144 ? -15.906 -0.744 3.92 1 91.88 144 SER A N 1
ATOM 1115 C CA . SER A 1 144 ? -15.922 0.709 3.795 1 91.88 144 SER A CA 1
ATOM 1116 C C . SER A 1 144 ? -16.984 1.334 4.695 1 91.88 144 SER A C 1
ATOM 1118 O O . SER A 1 144 ? -16.766 2.412 5.254 1 91.88 144 SER A O 1
ATOM 1120 N N . ALA A 1 145 ? -18.062 0.649 4.879 1 92.5 145 ALA A N 1
ATOM 1121 C CA . ALA A 1 145 ? -19.188 1.163 5.648 1 92.5 145 ALA A CA 1
ATOM 1122 C C . ALA A 1 145 ? -18.812 1.357 7.117 1 92.5 145 ALA A C 1
ATOM 1124 O O . ALA A 1 145 ? -19.281 2.291 7.766 1 92.5 145 ALA A O 1
ATOM 1125 N N . VAL A 1 146 ? -17.984 0.505 7.602 1 93.69 146 VAL A N 1
ATOM 1126 C CA . VAL A 1 146 ? -17.547 0.633 8.984 1 93.69 146 VAL A CA 1
ATOM 1127 C C . VAL A 1 146 ? -16.734 1.915 9.156 1 93.69 146 VAL A C 1
ATOM 1129 O O . VAL A 1 146 ? -16.969 2.688 10.086 1 93.69 146 VAL A O 1
ATOM 1132 N N . PHE A 1 147 ? -15.836 2.215 8.258 1 95.44 147 PHE A N 1
ATOM 1133 C CA . PHE A 1 147 ? -14.984 3.398 8.336 1 95.44 147 PHE A CA 1
ATOM 1134 C C . PHE A 1 147 ? -15.797 4.664 8.094 1 95.44 147 PHE A C 1
ATOM 1136 O O . PHE A 1 147 ? -15.57 5.691 8.734 1 95.44 147 PHE A O 1
ATOM 1143 N N . GLU A 1 148 ? -16.75 4.531 7.148 1 95 148 GLU A N 1
ATOM 1144 C CA . GLU A 1 148 ? -17.672 5.645 6.914 1 95 148 GLU A CA 1
ATOM 1145 C C . GLU A 1 148 ? -18.391 6.039 8.195 1 95 148 GLU A C 1
ATOM 1147 O O . GLU A 1 148 ? -18.422 7.215 8.562 1 95 148 GLU A O 1
ATOM 1152 N N . ARG A 1 149 ? -18.906 5.082 8.867 1 94.12 149 ARG A N 1
ATOM 1153 C CA . ARG A 1 149 ? -19.672 5.324 10.094 1 94.12 149 ARG A CA 1
ATOM 1154 C C . ARG A 1 149 ? -18.781 5.941 11.172 1 94.12 149 ARG A C 1
ATOM 1156 O O . ARG A 1 149 ? -19.141 6.953 11.773 1 94.12 149 ARG A O 1
ATOM 1163 N N . GLU A 1 150 ? -17.609 5.398 11.359 1 94.75 150 GLU A N 1
ATOM 1164 C CA . GLU A 1 150 ? -16.734 5.832 12.438 1 94.75 150 GLU A CA 1
ATOM 1165 C C . GLU A 1 150 ? -16.125 7.199 12.141 1 94.75 150 GLU A C 1
ATOM 1167 O O . GLU A 1 150 ? -15.922 8.008 13.047 1 94.75 150 GLU A O 1
ATOM 1172 N N . LEU A 1 151 ? -15.859 7.469 10.883 1 95.44 151 LEU A N 1
ATOM 1173 C CA . LEU A 1 151 ? -15.203 8.703 10.477 1 95.44 151 LEU A CA 1
ATOM 1174 C C . LEU A 1 151 ? -16.156 9.891 10.555 1 95.44 151 LEU A C 1
ATOM 1176 O O . LEU A 1 151 ? -15.773 10.984 10.969 1 95.44 151 LEU A O 1
ATOM 1180 N N . PHE A 1 152 ? -17.375 9.672 10.195 1 95.88 152 PHE A N 1
ATOM 1181 C CA . PHE A 1 152 ? -18.266 10.805 9.961 1 95.88 152 PHE A CA 1
ATOM 1182 C C . PHE A 1 152 ? -19.359 10.867 11.023 1 95.88 152 PHE A C 1
ATOM 1184 O O . PHE A 1 152 ? -20.328 11.617 10.891 1 95.88 152 PHE A O 1
ATOM 1191 N N . ARG A 1 153 ? -19.172 9.961 12.039 1 92.81 153 ARG A N 1
ATOM 1192 C CA . ARG A 1 153 ? -20.109 10 13.156 1 92.81 153 ARG A CA 1
ATOM 1193 C C . ARG A 1 153 ? -20.266 11.422 13.695 1 92.81 153 ARG A C 1
ATOM 1195 O O . ARG A 1 153 ? -19.266 12.117 13.914 1 92.81 153 ARG A O 1
ATOM 1202 N N . GLY A 1 154 ? -21.547 11.883 13.82 1 93.69 154 GLY A N 1
ATOM 1203 C CA . GLY A 1 154 ? -21.828 13.18 14.43 1 93.69 154 GLY A CA 1
ATOM 1204 C C . GLY A 1 154 ? -22 14.289 13.414 1 93.69 154 GLY A C 1
ATOM 1205 O O . GLY A 1 154 ? -22.391 15.398 13.766 1 93.69 154 GLY A O 1
ATOM 1206 N N . PHE A 1 155 ? -21.703 14.039 12.172 1 96.12 155 PHE A N 1
ATOM 1207 C CA . PHE A 1 155 ? -21.891 15.047 11.133 1 96.12 155 PHE A CA 1
ATOM 1208 C C . PHE A 1 155 ? -23.203 14.82 10.391 1 96.12 155 PHE A C 1
ATOM 1210 O O . PHE A 1 155 ? -23.578 13.68 10.133 1 96.12 155 PHE A O 1
ATOM 1217 N N . THR A 1 156 ? -23.859 15.898 10.016 1 95 156 THR A N 1
ATOM 1218 C CA . THR A 1 156 ? -25.031 15.82 9.148 1 95 156 THR A CA 1
ATOM 1219 C C . THR A 1 156 ? -24.609 15.711 7.688 1 95 156 THR A C 1
ATOM 1221 O O . THR A 1 156 ? -23.484 16.062 7.328 1 95 156 THR A O 1
ATOM 1224 N N . PRO A 1 157 ? -25.469 15.203 6.863 1 93 157 PRO A N 1
ATOM 1225 C CA . PRO A 1 157 ? -25.172 15.164 5.434 1 93 157 PRO A CA 1
ATOM 1226 C C . PRO A 1 157 ? -24.797 16.531 4.867 1 93 157 PRO A C 1
ATOM 1228 O O . PRO A 1 157 ? -23.953 16.641 3.986 1 93 157 PRO A O 1
ATOM 1231 N N . GLU A 1 158 ? -25.422 17.547 5.41 1 94.62 158 GLU A N 1
ATOM 1232 C CA . GLU A 1 158 ? -25.156 18.906 4.938 1 94.62 158 GLU A CA 1
ATOM 1233 C C . GLU A 1 158 ? -23.75 19.344 5.312 1 94.62 158 GLU A C 1
ATOM 1235 O O . GLU A 1 158 ? -23.062 20 4.52 1 94.62 158 GLU A O 1
ATOM 1240 N N . GLN A 1 159 ? -23.344 19.031 6.488 1 96.81 159 GLN A N 1
ATOM 1241 C CA . GLN A 1 159 ? -21.984 19.328 6.918 1 96.81 159 GLN A CA 1
ATOM 1242 C C . GLN A 1 159 ? -20.969 18.578 6.066 1 96.81 159 GLN A C 1
ATOM 1244 O O . GLN A 1 159 ? -19.953 19.156 5.656 1 96.81 159 GLN A O 1
ATOM 1249 N N . LEU A 1 160 ? -21.25 17.359 5.797 1 96.19 160 LEU A N 1
ATOM 1250 C CA . LEU A 1 160 ? -20.359 16.531 5 1 96.19 160 LEU A CA 1
ATOM 1251 C C . LEU A 1 160 ? -20.266 17.047 3.568 1 96.19 160 LEU A C 1
ATOM 1253 O O . LEU A 1 160 ? -19.203 17.016 2.951 1 96.19 160 LEU A O 1
ATOM 1257 N N . ALA A 1 161 ? -21.359 17.516 3.033 1 94.19 161 ALA A N 1
ATOM 1258 C CA . ALA A 1 161 ? -21.375 18.078 1.686 1 94.19 161 ALA A CA 1
ATOM 1259 C C . ALA A 1 161 ? -20.531 19.344 1.599 1 94.19 161 ALA A C 1
ATOM 1261 O O . ALA A 1 161 ? -20 19.672 0.534 1 94.19 161 ALA A O 1
ATOM 1262 N N . ALA A 1 162 ? -20.344 19.953 2.773 1 95.31 162 ALA A N 1
ATOM 1263 C CA . ALA A 1 162 ? -19.625 21.234 2.824 1 95.31 162 ALA A CA 1
ATOM 1264 C C . ALA A 1 162 ? -18.156 21.016 3.193 1 95.31 162 ALA A C 1
ATOM 1266 O O . ALA A 1 162 ? -17.422 21.984 3.398 1 95.31 162 ALA A O 1
ATOM 1267 N N . ALA A 1 163 ? -17.719 19.766 3.293 1 95.81 163 ALA A N 1
ATOM 1268 C CA . ALA A 1 163 ? -16.328 19.484 3.637 1 95.81 163 ALA A CA 1
ATOM 1269 C C . ALA A 1 163 ? -15.375 20.156 2.662 1 95.81 163 ALA A C 1
ATOM 1271 O O . ALA A 1 163 ? -15.695 20.328 1.483 1 95.81 163 ALA A O 1
ATOM 1272 N N . ASP A 1 164 ? -14.25 20.5 3.178 1 92.88 164 ASP A N 1
ATOM 1273 C CA . ASP A 1 164 ? -13.25 21.219 2.395 1 92.88 164 ASP A CA 1
ATOM 1274 C C . ASP A 1 164 ? -12.602 20.312 1.362 1 92.88 164 ASP A C 1
ATOM 1276 O O . ASP A 1 164 ? -11.672 19.562 1.685 1 92.88 164 ASP A O 1
ATOM 1280 N N . THR A 1 165 ? -13.148 20.422 0.095 1 88.38 165 THR A N 1
ATOM 1281 C CA . THR A 1 165 ? -12.578 19.734 -1.054 1 88.38 165 THR A CA 1
ATOM 1282 C C . THR A 1 165 ? -12.359 20.688 -2.219 1 88.38 165 THR A C 1
ATOM 1284 O O . THR A 1 165 ? -12.609 20.344 -3.373 1 88.38 165 THR A O 1
ATOM 1287 N N . ARG A 1 166 ? -11.961 21.828 -1.807 1 75.94 166 ARG A N 1
ATOM 1288 C CA . ARG A 1 166 ? -11.883 22.938 -2.748 1 75.94 166 ARG A CA 1
ATOM 1289 C C . ARG A 1 166 ? -10.977 22.594 -3.926 1 75.94 166 ARG A C 1
ATOM 1291 O O . ARG A 1 166 ? -11.102 23.188 -5.004 1 75.94 166 ARG A O 1
ATOM 1298 N N . SER A 1 167 ? -10.266 21.703 -3.852 1 84 167 SER A N 1
ATOM 1299 C CA . SER A 1 167 ? -9.32 21.406 -4.922 1 84 167 SER A CA 1
ATOM 1300 C C . SER A 1 167 ? -9.922 20.453 -5.941 1 84 167 SER A C 1
ATOM 1302 O O . SER A 1 167 ? -9.336 20.219 -7.004 1 84 167 SER A O 1
ATOM 1304 N N . LEU A 1 168 ? -11.148 19.938 -5.672 1 94.69 168 LEU A N 1
ATOM 1305 C CA . LEU A 1 168 ? -11.734 18.953 -6.574 1 94.69 168 LEU A CA 1
ATOM 1306 C C . LEU A 1 168 ? -12.602 19.625 -7.633 1 94.69 168 LEU A C 1
ATOM 1308 O O . LEU A 1 168 ? -13.328 20.578 -7.332 1 94.69 168 LEU A O 1
ATOM 1312 N N . SER A 1 169 ? -12.531 19.172 -8.797 1 96.56 169 SER A N 1
ATOM 1313 C CA . SER A 1 169 ? -13.297 19.719 -9.906 1 96.56 169 SER A CA 1
ATOM 1314 C C . SER A 1 169 ? -14.766 19.312 -9.828 1 96.56 169 SER A C 1
ATOM 1316 O O . SER A 1 169 ? -15.086 18.25 -9.266 1 96.56 169 SER A O 1
ATOM 1318 N N . PRO A 1 170 ? -15.656 20.125 -10.445 1 95.62 170 PRO A N 1
ATOM 1319 C CA . PRO A 1 170 ? -17.047 19.719 -10.531 1 95.62 170 PRO A CA 1
ATOM 1320 C C . PRO A 1 170 ? -17.234 18.391 -11.273 1 95.62 170 PRO A C 1
ATOM 1322 O O . PRO A 1 170 ? -18.125 17.609 -10.938 1 95.62 170 PRO A O 1
ATOM 1325 N N . ALA A 1 171 ? -16.406 18.156 -12.227 1 96.75 171 ALA A N 1
ATOM 1326 C CA . ALA A 1 171 ? -16.469 16.906 -12.984 1 96.75 171 ALA A CA 1
ATOM 1327 C C . ALA A 1 171 ? -16.203 15.711 -12.086 1 96.75 171 ALA A C 1
ATOM 1329 O O . ALA A 1 171 ? -16.891 14.688 -12.172 1 96.75 171 ALA A O 1
ATOM 1330 N N . PHE A 1 172 ? -15.258 15.867 -11.273 1 97.5 172 PHE A N 1
ATOM 1331 C CA . PHE A 1 172 ? -14.922 14.781 -10.352 1 97.5 172 PHE A CA 1
ATOM 1332 C C . PHE A 1 172 ? -16.047 14.57 -9.344 1 97.5 172 PHE A C 1
ATOM 1334 O O . PHE A 1 172 ? -16.469 13.438 -9.102 1 97.5 172 PHE A O 1
ATOM 1341 N N . LEU A 1 173 ? -16.547 15.648 -8.781 1 95.88 173 LEU A N 1
ATOM 1342 C CA . LEU A 1 173 ? -17.641 15.547 -7.824 1 95.88 173 LEU A CA 1
ATOM 1343 C C . LEU A 1 173 ? -18.859 14.906 -8.469 1 95.88 173 LEU A C 1
ATOM 1345 O O . LEU A 1 173 ? -19.547 14.102 -7.848 1 95.88 173 LEU A O 1
ATOM 1349 N N . GLY A 1 174 ? -19.125 15.312 -9.711 1 95.25 174 GLY A N 1
ATOM 1350 C CA . GLY A 1 174 ? -20.203 14.68 -10.461 1 95.25 174 GLY A CA 1
ATOM 1351 C C . GLY A 1 174 ? -20 13.195 -10.664 1 95.25 174 GLY A C 1
ATOM 1352 O O . GLY A 1 174 ? -20.953 12.414 -10.531 1 95.25 174 GLY A O 1
ATOM 1353 N N . HIS A 1 175 ? -18.781 12.789 -10.914 1 96.19 175 HIS A N 1
ATOM 1354 C CA . HIS A 1 175 ? -18.453 11.375 -11.086 1 96.19 175 HIS A CA 1
ATOM 1355 C C . HIS A 1 175 ? -18.719 10.586 -9.812 1 96.19 175 HIS A C 1
ATOM 1357 O O . HIS A 1 175 ? -19.328 9.516 -9.852 1 96.19 175 HIS A O 1
ATOM 1363 N N . LEU A 1 176 ? -18.312 11.125 -8.695 1 95 176 LEU A N 1
ATOM 1364 C CA . LEU A 1 176 ? -18.531 10.469 -7.41 1 95 176 LEU A CA 1
ATOM 1365 C C . LEU A 1 176 ? -20.016 10.367 -7.09 1 95 176 LEU A C 1
ATOM 1367 O O . LEU A 1 176 ? -20.469 9.352 -6.547 1 95 176 LEU A O 1
ATOM 1371 N N . ALA A 1 177 ? -20.75 11.383 -7.422 1 93.06 177 ALA A N 1
ATOM 1372 C CA . ALA A 1 177 ? -22.188 11.383 -7.184 1 93.06 177 ALA A CA 1
ATOM 1373 C C . ALA A 1 177 ? -22.875 10.258 -7.965 1 93.06 177 ALA A C 1
ATOM 1375 O O . ALA A 1 177 ? -23.812 9.633 -7.473 1 93.06 177 ALA A O 1
ATOM 1376 N N . ARG A 1 178 ? -22.375 9.961 -9.094 1 91.25 178 ARG A N 1
ATOM 1377 C CA . ARG A 1 178 ? -22.984 8.961 -9.977 1 91.25 178 ARG A CA 1
ATOM 1378 C C . ARG A 1 178 ? -22.656 7.547 -9.508 1 91.25 178 ARG A C 1
ATOM 1380 O O . ARG A 1 178 ? -23.344 6.594 -9.859 1 91.25 178 ARG A O 1
ATOM 1387 N N . GLN A 1 179 ? -21.578 7.414 -8.758 1 84.81 179 GLN A N 1
ATOM 1388 C CA . GLN A 1 179 ? -21.172 6.102 -8.281 1 84.81 179 GLN A CA 1
ATOM 1389 C C . GLN A 1 179 ? -21.938 5.703 -7.023 1 84.81 179 GLN A C 1
ATOM 1391 O O . GLN A 1 179 ? -21.875 4.551 -6.59 1 84.81 179 GLN A O 1
ATOM 1396 N N . ALA A 1 180 ? -22.609 6.668 -6.473 1 79.56 180 ALA A N 1
ATOM 1397 C CA . ALA A 1 180 ? -23.359 6.406 -5.242 1 79.56 180 ALA A CA 1
ATOM 1398 C C . ALA A 1 180 ? -24.484 5.414 -5.484 1 79.56 180 ALA A C 1
ATOM 1400 O O . ALA A 1 180 ? -25.156 5.469 -6.52 1 79.56 180 ALA A O 1
ATOM 1401 N N . PRO A 1 181 ? -24.578 4.379 -4.59 1 71.56 181 PRO A N 1
ATOM 1402 C CA . PRO A 1 181 ? -25.688 3.447 -4.762 1 71.56 181 PRO A CA 1
ATOM 1403 C C . PRO A 1 181 ? -27.047 4.137 -4.695 1 71.56 181 PRO A C 1
ATOM 1405 O O . PRO A 1 181 ? -27.188 5.168 -4.031 1 71.56 181 PRO A O 1
ATOM 1408 N N . PRO A 1 182 ? -27.859 3.688 -5.609 1 58.84 182 PRO A N 1
ATOM 1409 C CA . PRO A 1 182 ? -29.203 4.289 -5.648 1 58.84 182 PRO A CA 1
ATOM 1410 C C . PRO A 1 182 ? -29.906 4.238 -4.301 1 58.84 182 PRO A C 1
ATOM 1412 O O . PRO A 1 182 ? -30.734 5.102 -4.004 1 58.84 182 PRO A O 1
ATOM 1415 N N . SER A 1 183 ? -29.812 3.174 -3.59 1 51.31 183 SER A N 1
ATOM 1416 C CA . SER A 1 183 ? -30.547 2.973 -2.35 1 51.31 183 SER A CA 1
ATOM 1417 C C . SER A 1 183 ? -29.844 3.645 -1.173 1 51.31 183 SER A C 1
ATOM 1419 O O . SER A 1 183 ? -28.625 3.703 -1.127 1 51.31 183 SER A O 1
ATOM 1421 N N . GLY A 1 184 ? -30.5 4.57 -0.352 1 56.62 184 GLY A N 1
ATOM 1422 C CA . GLY A 1 184 ? -30.234 5.129 0.961 1 56.62 184 GLY A CA 1
ATOM 1423 C C . GLY A 1 184 ? -29.453 6.43 0.905 1 56.62 184 GLY A C 1
ATOM 1424 O O . GLY A 1 184 ? -29.312 7.027 -0.163 1 56.62 184 GLY A O 1
ATOM 1425 N N . THR A 1 185 ? -29.078 6.914 2.082 1 63.84 185 THR A N 1
ATOM 1426 C CA . THR A 1 185 ? -28.391 8.156 2.41 1 63.84 185 THR A CA 1
ATOM 1427 C C . THR A 1 185 ? -26.938 8.109 1.946 1 63.84 185 THR A C 1
ATOM 1429 O O . THR A 1 185 ? -26.062 7.617 2.664 1 63.84 185 THR A O 1
ATOM 1432 N N . ALA A 1 186 ? -26.719 8.281 0.638 1 84.44 186 ALA A N 1
ATOM 1433 C CA . ALA A 1 186 ? -25.391 8.281 0.023 1 84.44 186 ALA A CA 1
ATOM 1434 C C . ALA A 1 186 ? -24.516 9.391 0.604 1 84.44 186 ALA A C 1
ATOM 1436 O O . ALA A 1 186 ? -25.016 10.477 0.926 1 84.44 186 ALA A O 1
ATOM 1437 N N . LEU A 1 187 ? -23.344 8.992 0.878 1 91.62 187 LEU A N 1
ATOM 1438 C CA . LEU A 1 187 ? -22.359 9.977 1.302 1 91.62 187 LEU A CA 1
ATOM 1439 C C . LEU A 1 187 ? -22.172 11.062 0.242 1 91.62 187 LEU A C 1
ATOM 1441 O O . LEU A 1 187 ? -22.094 10.758 -0.951 1 91.62 187 LEU A O 1
ATOM 1445 N N . PRO A 1 188 ? -22.25 12.32 0.634 1 94.06 188 PRO A N 1
ATOM 1446 C CA . PRO A 1 188 ? -21.938 13.375 -0.336 1 94.06 188 PRO A CA 1
ATOM 1447 C C . PRO A 1 188 ? -20.562 13.172 -0.991 1 94.06 188 PRO A C 1
ATOM 1449 O O . PRO A 1 188 ? -19.656 12.609 -0.375 1 94.06 188 PRO A O 1
ATOM 1452 N N . PRO A 1 189 ? -20.391 13.641 -2.24 1 95.56 189 PRO A N 1
ATOM 1453 C CA . PRO A 1 189 ? -19.156 13.453 -2.992 1 95.56 189 PRO A CA 1
ATOM 1454 C C . PRO A 1 189 ? -17.922 13.938 -2.227 1 95.56 189 PRO A C 1
ATOM 1456 O O . PRO A 1 189 ? -16.875 13.273 -2.256 1 95.56 189 PRO A O 1
ATOM 1459 N N . SER A 1 190 ? -18.062 15.078 -1.517 1 96.19 190 SER A N 1
ATOM 1460 C CA . SER A 1 190 ? -16.938 15.602 -0.751 1 96.19 190 SER A CA 1
ATOM 1461 C C . SER A 1 190 ? -16.5 14.617 0.334 1 96.19 190 SER A C 1
ATOM 1463 O O . SER A 1 190 ? -15.305 14.383 0.527 1 96.19 190 SER A O 1
ATOM 1465 N N . ALA A 1 191 ? -17.438 14.039 0.949 1 95.88 191 ALA A N 1
ATOM 1466 C CA . ALA A 1 191 ? -17.172 13.07 2.004 1 95.88 191 ALA A CA 1
ATOM 1467 C C . ALA A 1 191 ? -16.609 11.773 1.423 1 95.88 191 ALA A C 1
ATOM 1469 O O . ALA A 1 191 ? -15.742 11.141 2.021 1 95.88 191 ALA A O 1
ATOM 1470 N N . THR A 1 192 ? -17.109 11.398 0.261 1 96 192 THR A N 1
ATOM 1471 C CA . THR A 1 192 ? -16.609 10.219 -0.423 1 96 192 THR A CA 1
ATOM 1472 C C . THR A 1 192 ? -15.125 10.391 -0.756 1 96 192 THR A C 1
ATOM 1474 O O . THR A 1 192 ? -14.328 9.477 -0.546 1 96 192 THR A O 1
ATOM 1477 N N . ALA A 1 193 ? -14.766 11.562 -1.188 1 97.19 193 ALA A N 1
ATOM 1478 C CA . ALA A 1 193 ? -13.367 11.844 -1.515 1 97.19 193 ALA A CA 1
ATOM 1479 C C . ALA A 1 193 ? -12.484 11.742 -0.276 1 97.19 193 ALA A C 1
ATOM 1481 O O . ALA A 1 193 ? -11.398 11.156 -0.326 1 97.19 193 ALA A O 1
ATOM 1482 N N . LEU A 1 194 ? -12.969 12.281 0.814 1 96.94 194 LEU A N 1
ATOM 1483 C CA . LEU A 1 194 ? -12.227 12.203 2.066 1 96.94 194 LEU A CA 1
ATOM 1484 C C . LEU A 1 194 ? -12.078 10.75 2.52 1 96.94 194 LEU A C 1
ATOM 1486 O O . LEU A 1 194 ? -11 10.344 2.949 1 96.94 194 LEU A O 1
ATOM 1490 N N . LEU A 1 195 ? -13.133 10 2.381 1 96.56 195 LEU A N 1
ATOM 1491 C CA . LEU A 1 195 ? -13.109 8.602 2.781 1 96.56 195 LEU A CA 1
ATOM 1492 C C . LEU A 1 195 ? -12.102 7.816 1.945 1 96.56 195 LEU A C 1
ATOM 1494 O O . LEU A 1 195 ? -11.352 6.996 2.479 1 96.56 195 LEU A O 1
ATOM 1498 N N . LEU A 1 196 ? -12.047 8.07 0.648 1 96.75 196 LEU A N 1
ATOM 1499 C CA . LEU A 1 196 ? -11.109 7.395 -0.242 1 96.75 196 LEU A CA 1
ATOM 1500 C C . LEU A 1 196 ? -9.672 7.754 0.115 1 96.75 196 LEU A C 1
ATOM 1502 O O . LEU A 1 196 ? -8.781 6.902 0.057 1 96.75 196 LEU A O 1
ATOM 1506 N N . SER A 1 197 ? -9.438 9 0.477 1 96.81 197 SER A N 1
ATOM 1507 C CA . SER A 1 197 ? -8.102 9.414 0.896 1 96.81 197 SER A CA 1
ATOM 1508 C C . SER A 1 197 ? -7.703 8.742 2.207 1 96.81 197 SER A C 1
ATOM 1510 O O . SER A 1 197 ? -6.547 8.359 2.387 1 96.81 197 SER A O 1
ATOM 1512 N N . VAL A 1 198 ? -8.648 8.609 3.102 1 97.38 198 VAL A N 1
ATOM 1513 C CA . VAL A 1 198 ? -8.43 7.918 4.367 1 97.38 198 VAL A CA 1
ATOM 1514 C C . VAL A 1 198 ? -8.039 6.465 4.102 1 97.38 198 VAL A C 1
ATOM 1516 O O . VAL A 1 198 ? -7.113 5.938 4.719 1 97.38 198 VAL A O 1
ATOM 1519 N N . TRP A 1 199 ? -8.758 5.859 3.174 1 97.81 199 TRP A N 1
ATOM 1520 C CA . TRP A 1 199 ? -8.445 4.488 2.777 1 97.81 199 TRP A CA 1
ATOM 1521 C C . TRP A 1 199 ? -6.992 4.375 2.326 1 97.81 199 TRP A C 1
ATOM 1523 O O . TRP A 1 199 ? -6.277 3.459 2.74 1 97.81 199 TRP A O 1
ATOM 1533 N N . GLY A 1 200 ? -6.543 5.289 1.516 1 98.25 200 GLY A N 1
ATOM 1534 C CA . GLY A 1 200 ? -5.168 5.289 1.038 1 98.25 200 GLY A CA 1
ATOM 1535 C C . GLY A 1 200 ? -4.148 5.344 2.16 1 98.25 200 GLY A C 1
ATOM 1536 O O . GLY A 1 200 ? -3.164 4.602 2.146 1 98.25 200 GLY A O 1
ATOM 1537 N N . TYR A 1 201 ? -4.391 6.219 3.1 1 98.25 201 TYR A N 1
ATOM 1538 C CA . TYR A 1 201 ? -3.463 6.41 4.211 1 98.25 201 TYR A CA 1
ATOM 1539 C C . TYR A 1 201 ? -3.414 5.176 5.102 1 98.25 201 TYR A C 1
ATOM 1541 O O . TYR A 1 201 ? -2.336 4.641 5.375 1 98.25 201 TYR A O 1
ATOM 1549 N N . LEU A 1 202 ? -4.609 4.723 5.461 1 97.94 202 LEU A N 1
ATOM 1550 C CA . LEU A 1 202 ? -4.75 3.545 6.309 1 97.94 202 LEU A CA 1
ATOM 1551 C C . LEU A 1 202 ? -4.113 2.322 5.656 1 97.94 202 LEU A C 1
ATOM 1553 O O . LEU A 1 202 ? -3.312 1.626 6.285 1 97.94 202 LEU A O 1
ATOM 1557 N N . HIS A 1 203 ? -4.426 2.119 4.488 1 97.69 203 HIS A N 1
ATOM 1558 C CA . HIS A 1 203 ? -3.906 0.982 3.736 1 97.69 203 HIS A CA 1
ATOM 1559 C C . HIS A 1 203 ? -2.396 1.087 3.551 1 97.69 203 HIS A C 1
ATOM 1561 O O . HIS A 1 203 ? -1.681 0.091 3.682 1 97.69 203 HIS A O 1
ATOM 1567 N N . GLY A 1 204 ? -1.929 2.258 3.186 1 98.5 204 GLY A N 1
ATOM 1568 C CA . GLY A 1 204 ? -0.509 2.436 2.922 1 98.5 204 GLY A CA 1
ATOM 1569 C C . GLY A 1 204 ? 0.366 2.09 4.113 1 98.5 204 GLY A C 1
ATOM 1570 O O . GLY A 1 204 ? 1.387 1.415 3.963 1 98.5 204 GLY A O 1
ATOM 1571 N N . MET A 1 205 ? -0.048 2.547 5.281 1 98.56 205 MET A N 1
ATOM 1572 C CA . MET A 1 205 ? 0.694 2.24 6.5 1 98.56 205 MET A CA 1
ATOM 1573 C C . MET A 1 205 ? 0.741 0.736 6.746 1 98.56 205 MET A C 1
ATOM 1575 O O . MET A 1 205 ? 1.793 0.19 7.082 1 98.56 205 MET A O 1
ATOM 1579 N N . VAL A 1 206 ? -0.341 0.085 6.508 1 98.62 206 VAL A N 1
ATOM 1580 C CA . VAL A 1 206 ? -0.441 -1.347 6.773 1 98.62 206 VAL A CA 1
ATOM 1581 C C . VAL A 1 206 ? 0.324 -2.127 5.707 1 98.62 206 VAL A C 1
ATOM 1583 O O . VAL A 1 206 ? 1.041 -3.08 6.02 1 98.62 206 VAL A O 1
ATOM 1586 N N . ALA A 1 207 ? 0.169 -1.729 4.469 1 98.06 207 ALA A N 1
ATOM 1587 C CA . ALA A 1 207 ? 0.859 -2.416 3.381 1 98.06 207 ALA A CA 1
ATOM 1588 C C . ALA A 1 207 ? 2.373 -2.348 3.561 1 98.06 207 ALA A C 1
ATOM 1590 O O . ALA A 1 207 ? 3.072 -3.348 3.377 1 98.06 207 ALA A O 1
ATOM 1591 N N . LEU A 1 208 ? 2.922 -1.176 3.936 1 97.5 208 LEU A N 1
ATOM 1592 C CA . LEU A 1 208 ? 4.355 -1.041 4.176 1 97.5 208 LEU A CA 1
ATOM 1593 C C . LEU A 1 208 ? 4.809 -1.975 5.293 1 97.5 208 LEU A C 1
ATOM 1595 O O . LEU A 1 208 ? 5.895 -2.553 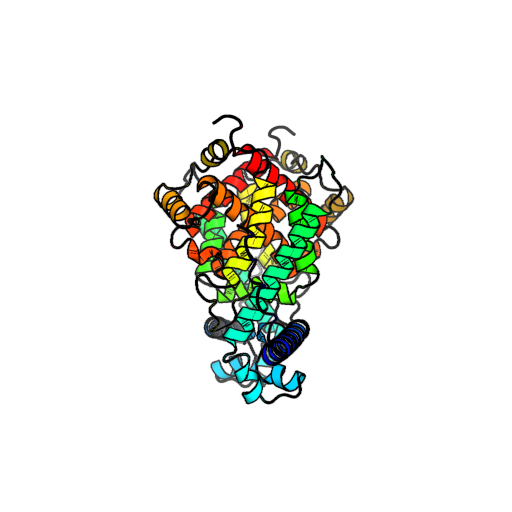5.219 1 97.5 208 LEU A O 1
ATOM 1599 N N . GLU A 1 209 ? 3.975 -2.135 6.273 1 97.69 209 GLU A N 1
ATOM 1600 C CA . GLU A 1 209 ? 4.309 -3.016 7.391 1 97.69 209 GLU A CA 1
ATOM 1601 C C . GLU A 1 209 ? 4.246 -4.48 6.973 1 97.69 209 GLU A C 1
ATOM 1603 O O . GLU A 1 209 ? 5.219 -5.223 7.148 1 97.69 209 GLU A O 1
ATOM 1608 N N . VAL A 1 210 ? 3.174 -4.887 6.363 1 97.25 210 VAL A N 1
ATOM 1609 C CA . VAL A 1 210 ? 2.932 -6.289 6.027 1 97.25 210 VAL A CA 1
ATOM 1610 C C . VAL A 1 210 ? 3.953 -6.758 4.996 1 97.25 210 VAL A C 1
ATOM 1612 O O . VAL A 1 210 ? 4.406 -7.902 5.039 1 97.25 210 VAL A O 1
ATOM 1615 N N . PHE A 1 211 ? 4.344 -5.875 4.102 1 95.12 211 PHE A N 1
ATOM 1616 C CA . PHE A 1 211 ? 5.27 -6.266 3.047 1 95.12 211 PHE A CA 1
ATOM 1617 C C . PHE A 1 211 ? 6.711 -5.973 3.455 1 95.12 211 PHE A C 1
ATOM 1619 O O . PHE A 1 211 ? 7.629 -6.094 2.641 1 95.12 211 PHE A O 1
ATOM 1626 N N . GLY A 1 212 ? 6.934 -5.527 4.715 1 93.19 212 GLY A N 1
ATOM 1627 C CA . GLY A 1 212 ? 8.242 -5.605 5.344 1 93.19 212 GLY A CA 1
ATOM 1628 C C . GLY A 1 212 ? 9.047 -4.328 5.207 1 93.19 212 GLY A C 1
ATOM 1629 O O . GLY A 1 212 ? 10.211 -4.277 5.602 1 93.19 212 GLY A O 1
ATOM 1630 N N . HIS A 1 213 ? 8.445 -3.264 4.758 1 93.75 213 HIS A N 1
ATOM 1631 C CA . HIS A 1 213 ? 9.203 -2.055 4.441 1 93.75 213 HIS A CA 1
ATOM 1632 C C . HIS A 1 213 ? 9.477 -1.233 5.695 1 93.75 213 HIS A C 1
ATOM 1634 O O . HIS A 1 213 ? 10.359 -0.37 5.695 1 93.75 213 HIS A O 1
ATOM 1640 N N . THR A 1 214 ? 8.781 -1.505 6.824 1 94.81 214 THR A N 1
ATOM 1641 C CA . THR A 1 214 ? 8.984 -0.735 8.047 1 94.81 214 THR A CA 1
ATOM 1642 C C . THR A 1 214 ? 9.461 -1.639 9.18 1 94.81 214 THR A C 1
ATOM 1644 O O . THR A 1 214 ? 9.234 -1.335 10.352 1 94.81 214 THR A O 1
ATOM 1647 N N . GLY A 1 215 ? 10.086 -2.775 8.781 1 93.25 215 GLY A N 1
ATOM 1648 C CA . GLY A 1 215 ? 10.586 -3.725 9.766 1 93.25 215 GLY A CA 1
ATOM 1649 C C . GLY A 1 215 ? 11.594 -3.117 10.719 1 93.25 215 GLY A C 1
ATOM 1650 O O . GLY A 1 215 ? 11.703 -3.547 11.875 1 93.25 215 GLY A O 1
ATOM 1651 N N . PHE A 1 216 ? 12.289 -2.113 10.312 1 91.44 216 PHE A N 1
ATOM 1652 C CA . PHE A 1 216 ? 13.328 -1.475 11.109 1 91.44 216 PHE A CA 1
ATOM 1653 C C . PHE A 1 216 ? 12.719 -0.763 12.312 1 91.44 216 PHE A C 1
ATOM 1655 O O . PHE A 1 216 ? 13.43 -0.419 13.258 1 91.44 216 PHE A O 1
ATOM 1662 N N . LEU A 1 217 ? 11.398 -0.595 12.336 1 95.75 217 LEU A N 1
ATOM 1663 C CA . LEU A 1 217 ? 10.727 0.046 13.461 1 95.75 217 LEU A CA 1
ATOM 1664 C C . LEU A 1 217 ? 10.461 -0.957 14.578 1 95.75 217 LEU A C 1
ATOM 1666 O O . LEU A 1 217 ? 10.156 -0.567 15.711 1 95.75 217 LEU A O 1
ATOM 1670 N N . GLY A 1 218 ? 10.492 -2.26 14.25 1 95.19 218 GLY A N 1
ATOM 1671 C CA . GLY A 1 218 ? 10.281 -3.301 15.242 1 95.19 218 GLY A CA 1
ATOM 1672 C C . GLY A 1 218 ? 8.938 -3.189 15.945 1 95.19 218 GLY A C 1
ATOM 1673 O O . GLY A 1 218 ? 7.898 -3.086 15.297 1 95.19 218 GLY A O 1
ATOM 1674 N N . VAL A 1 219 ? 8.961 -3.125 17.25 1 95.81 219 VAL A N 1
ATOM 1675 C CA . VAL A 1 219 ? 7.762 -3.182 18.078 1 95.81 219 VAL A CA 1
ATOM 1676 C C . VAL A 1 219 ? 7.012 -1.854 18 1 95.81 219 VAL A C 1
ATOM 1678 O O . VAL A 1 219 ? 5.867 -1.751 18.453 1 95.81 219 VAL A O 1
ATOM 1681 N N . HIS A 1 220 ? 7.625 -0.827 17.359 1 97.44 220 HIS A N 1
ATOM 1682 C CA . HIS A 1 220 ? 7.066 0.521 17.391 1 97.44 220 HIS A CA 1
ATOM 1683 C C . HIS A 1 220 ? 6.164 0.769 16.188 1 97.44 220 HIS A C 1
ATOM 1685 O O . HIS A 1 220 ? 5.562 1.839 16.062 1 97.44 220 HIS A O 1
ATOM 1691 N N . GLN A 1 221 ? 6.039 -0.217 15.312 1 98 221 GLN A N 1
ATOM 1692 C CA . GLN A 1 221 ? 5.215 -0.046 14.117 1 98 221 GLN A CA 1
ATOM 1693 C C . GLN A 1 221 ? 3.777 0.307 14.492 1 98 221 GLN A C 1
ATOM 1695 O O . GLN A 1 221 ? 3.162 1.17 13.859 1 98 221 GLN A O 1
ATOM 1700 N N . GLY A 1 222 ? 3.271 -0.345 15.531 1 97.56 222 GLY A N 1
ATOM 1701 C CA . GLY A 1 222 ? 1.915 -0.067 15.977 1 97.56 222 GLY A CA 1
ATOM 1702 C C . GLY A 1 222 ? 1.734 1.349 16.5 1 97.56 222 GLY A C 1
ATOM 1703 O O . GLY A 1 222 ? 0.7 1.975 16.25 1 97.56 222 GLY A O 1
ATOM 1704 N N . GLU A 1 223 ? 2.695 1.824 17.203 1 97.5 223 GLU A N 1
ATOM 1705 C CA . GLU A 1 223 ? 2.646 3.176 17.75 1 97.5 223 GLU A CA 1
ATOM 1706 C C . GLU A 1 223 ? 2.65 4.223 16.641 1 97.5 223 GLU A C 1
ATOM 1708 O O . GLU A 1 223 ? 1.898 5.195 16.688 1 97.5 223 GLU A O 1
ATOM 1713 N N . LEU A 1 224 ? 3.486 4.051 15.625 1 98.06 224 LEU A N 1
ATOM 1714 C CA . LEU A 1 224 ? 3.508 4.953 14.484 1 98.06 224 LEU A CA 1
ATOM 1715 C C . LEU A 1 224 ? 2.162 4.949 13.758 1 98.06 224 LEU A C 1
ATOM 1717 O O . LEU A 1 224 ? 1.654 6.008 13.383 1 98.06 224 LEU A O 1
ATOM 1721 N N . TYR A 1 225 ? 1.611 3.781 13.633 1 98.31 225 TYR A N 1
ATOM 1722 C CA . TYR A 1 225 ? 0.319 3.631 12.977 1 98.31 225 TYR A CA 1
ATOM 1723 C C . TYR A 1 225 ? -0.77 4.387 13.727 1 98.31 225 TYR A C 1
ATOM 1725 O O . TYR A 1 225 ? -1.559 5.117 13.125 1 98.31 225 TYR A O 1
ATOM 1733 N N . ARG A 1 226 ? -0.791 4.223 14.992 1 96.94 226 ARG A N 1
ATOM 1734 C CA . ARG A 1 226 ? -1.802 4.887 15.812 1 96.94 226 ARG A CA 1
ATOM 1735 C C . ARG A 1 226 ? -1.674 6.402 15.711 1 96.94 226 ARG A C 1
ATOM 1737 O O . ARG A 1 226 ? -2.678 7.113 15.625 1 96.94 226 ARG A O 1
ATOM 1744 N N . MET A 1 227 ? -0.488 6.887 15.742 1 96.75 227 MET A N 1
ATOM 1745 C CA . MET A 1 227 ? -0.282 8.32 15.57 1 96.75 227 MET A CA 1
ATOM 1746 C C . MET A 1 227 ? -0.834 8.797 14.227 1 96.75 227 MET A C 1
ATOM 1748 O O . MET A 1 227 ? -1.55 9.797 14.164 1 96.75 227 MET A O 1
ATOM 1752 N N . ALA A 1 228 ? -0.49 8.07 13.172 1 97.38 228 ALA A N 1
ATOM 1753 C CA . ALA A 1 228 ? -0.917 8.445 11.82 1 97.38 228 ALA A CA 1
ATOM 1754 C C . ALA A 1 228 ? -2.439 8.461 11.719 1 97.38 228 ALA A C 1
ATOM 1756 O O . ALA A 1 228 ? -3.014 9.383 11.133 1 97.38 228 ALA A O 1
ATOM 1757 N N . MET A 1 229 ? -3.09 7.461 12.32 1 97.31 229 MET A N 1
ATOM 1758 C CA . MET A 1 229 ? -4.547 7.367 12.25 1 97.31 229 MET A CA 1
ATOM 1759 C C . MET A 1 229 ? -5.203 8.484 13.062 1 97.31 229 MET A C 1
ATOM 1761 O O . MET A 1 229 ? -6.227 9.031 12.648 1 97.31 229 MET A O 1
ATOM 1765 N N . ARG A 1 230 ? -4.645 8.789 14.203 1 96.06 230 ARG A N 1
ATOM 1766 C CA . ARG A 1 230 ? -5.168 9.891 15 1 96.06 230 ARG A CA 1
ATOM 1767 C C . ARG A 1 230 ? -5.039 11.219 14.258 1 96.06 230 ARG A C 1
ATOM 1769 O O . ARG A 1 230 ? -5.98 12.008 14.219 1 96.06 230 ARG A O 1
ATOM 1776 N N . ASN A 1 231 ? -3.84 11.414 13.672 1 96.06 231 ASN A N 1
ATOM 1777 C CA . ASN A 1 231 ? -3.621 12.633 12.891 1 96.06 231 ASN A CA 1
ATOM 1778 C C . ASN A 1 231 ? -4.609 12.734 11.734 1 96.06 231 ASN A C 1
ATOM 1780 O O . ASN A 1 231 ? -5.156 13.805 11.477 1 96.06 231 ASN A O 1
ATOM 1784 N N . LEU A 1 232 ? -4.805 11.625 11.078 1 96.19 232 LEU A N 1
ATOM 1785 C CA . LEU A 1 232 ? -5.723 11.57 9.945 1 96.19 232 LEU A CA 1
ATOM 1786 C C . LEU A 1 232 ? -7.148 11.898 10.383 1 96.19 232 LEU A C 1
ATOM 1788 O O . LEU A 1 232 ? -7.836 12.688 9.734 1 96.19 232 LEU A O 1
ATOM 1792 N N . TYR A 1 233 ? -7.555 11.273 11.461 1 96.19 233 TYR A N 1
ATOM 1793 C CA . TYR A 1 233 ? -8.891 11.508 11.992 1 96.19 233 TYR A CA 1
ATOM 1794 C C . TYR A 1 233 ? -9.102 12.977 12.328 1 96.19 233 TYR A C 1
ATOM 1796 O O . TYR A 1 233 ? -10.109 13.57 11.938 1 96.19 233 TYR A O 1
ATOM 1804 N N . GLU A 1 234 ? -8.141 13.578 12.992 1 95.06 234 GLU A N 1
ATOM 1805 C CA . GLU A 1 234 ? -8.219 14.992 13.367 1 95.06 234 GLU A CA 1
ATOM 1806 C C . GLU A 1 234 ? -8.266 15.883 12.141 1 95.06 234 GLU A C 1
ATOM 1808 O O . GLU A 1 234 ? -9.023 16.859 12.102 1 95.06 234 GLU A O 1
ATOM 1813 N N . ASP A 1 235 ? -7.473 15.539 11.164 1 95.5 235 ASP A N 1
ATOM 1814 C CA . ASP A 1 235 ? -7.438 16.344 9.953 1 95.5 235 ASP A CA 1
ATOM 1815 C C . ASP A 1 235 ? -8.781 16.297 9.227 1 95.5 235 ASP A C 1
ATOM 1817 O O . ASP A 1 235 ? -9.297 17.328 8.797 1 95.5 235 ASP A O 1
ATOM 1821 N N . VAL A 1 236 ? -9.352 15.109 9.094 1 95.75 236 VAL A N 1
ATOM 1822 C CA . VAL A 1 236 ? -10.633 14.953 8.406 1 95.75 236 VAL A CA 1
ATOM 1823 C C . VAL A 1 236 ? -11.719 15.742 9.148 1 95.75 236 VAL A C 1
ATOM 1825 O O . VAL A 1 236 ? -12.5 16.469 8.531 1 95.75 236 VAL A O 1
ATOM 1828 N N . ARG A 1 237 ? -11.727 15.617 10.453 1 95.06 237 ARG A N 1
ATOM 1829 C CA . ARG A 1 237 ? -12.742 16.297 11.25 1 95.06 237 ARG A CA 1
ATOM 1830 C C . ARG A 1 237 ? -12.641 17.812 11.109 1 95.06 237 ARG A C 1
ATOM 1832 O O . ARG A 1 237 ? -13.656 18.516 11.102 1 95.06 237 ARG A O 1
ATOM 1839 N N . ARG A 1 238 ? -11.461 18.312 10.961 1 94.81 238 ARG A N 1
ATOM 1840 C CA . ARG A 1 238 ? -11.242 19.75 10.812 1 94.81 238 ARG A CA 1
ATOM 1841 C C . ARG A 1 238 ? -11.727 20.234 9.453 1 94.81 238 ARG A C 1
ATOM 1843 O O . ARG A 1 238 ? -12.055 21.406 9.289 1 94.81 238 ARG A O 1
ATOM 1850 N N . ARG A 1 239 ? -11.844 19.391 8.516 1 96 239 ARG A N 1
ATOM 1851 C CA . ARG A 1 239 ? -12.18 19.781 7.152 1 96 239 ARG A CA 1
ATOM 1852 C C . ARG A 1 239 ? -13.695 19.797 6.945 1 96 239 ARG A C 1
ATOM 1854 O O . ARG A 1 239 ? -14.172 20.266 5.906 1 96 239 ARG A O 1
ATOM 1861 N N . VAL A 1 240 ? -14.383 19.266 7.895 1 96.25 240 VAL A N 1
ATOM 1862 C CA . VAL A 1 240 ? -15.844 19.328 7.867 1 96.25 240 VAL A CA 1
ATOM 1863 C C . VAL A 1 240 ? -16.328 20.453 8.758 1 96.25 240 VAL A C 1
ATOM 1865 O O . VAL A 1 240 ? -16.078 20.453 9.969 1 96.25 240 VAL A O 1
ATOM 1868 N N . PRO A 1 241 ? -16.922 21.406 8.18 1 93.06 241 PRO A N 1
ATOM 1869 C CA . PRO A 1 241 ? -17.375 22.547 8.992 1 93.06 241 PRO A CA 1
ATOM 1870 C C . PRO A 1 241 ? -18.438 22.156 10.023 1 93.06 241 PRO A C 1
ATOM 1872 O O . PRO A 1 241 ? -19.234 21.25 9.773 1 93.06 241 PRO A O 1
ATOM 1875 N N . ARG A 1 242 ? -18.438 22.781 11.125 1 86.56 242 ARG A N 1
ATOM 1876 C CA . ARG A 1 242 ? -19.375 22.516 12.211 1 86.56 242 ARG A CA 1
ATOM 1877 C C . ARG A 1 242 ? -20.75 23.094 11.891 1 86.56 242 ARG A C 1
ATOM 1879 O O . ARG A 1 242 ? -21.766 22.594 12.375 1 86.56 242 ARG A O 1
ATOM 1886 N N . GLN A 1 243 ? -20.812 24.172 11.18 1 81.75 243 GLN A N 1
ATOM 1887 C CA . GLN A 1 243 ? -22.062 24.734 10.695 1 81.75 243 GLN A CA 1
ATOM 1888 C C . GLN A 1 243 ? -22.156 24.656 9.172 1 81.75 243 GLN A C 1
ATOM 1890 O O . GLN A 1 243 ? -21.125 24.719 8.484 1 81.75 243 GLN A O 1
ATOM 1895 N N . PRO A 1 244 ? -23.422 24.297 8.703 1 67.31 244 PRO A N 1
ATOM 1896 C CA . PRO A 1 244 ? -23.578 24.219 7.246 1 67.31 244 PRO A CA 1
ATOM 1897 C C . PRO A 1 244 ? -23.219 25.531 6.547 1 67.31 244 PRO A C 1
ATOM 1899 O O . PRO A 1 244 ? -23.359 26.594 7.133 1 67.31 244 PRO A O 1
ATOM 1902 N N . MET B 1 1 ? 52.812 23.422 -2.666 1 39.41 1 MET B N 1
ATOM 1903 C CA . MET B 1 1 ? 52.75 21.969 -2.889 1 39.41 1 MET B CA 1
ATOM 1904 C C . MET B 1 1 ? 51.531 21.594 -3.725 1 39.41 1 MET B C 1
ATOM 1906 O O . MET B 1 1 ? 50.406 21.891 -3.348 1 39.41 1 MET B O 1
ATOM 1910 N N . SER B 1 2 ? 51.656 21.453 -5.031 1 46.34 2 SER B N 1
ATOM 1911 C CA . SER B 1 2 ? 50.625 21.125 -6.008 1 46.34 2 SER B CA 1
ATOM 1912 C C . SER B 1 2 ? 49.938 19.812 -5.652 1 46.34 2 SER B C 1
ATOM 1914 O O . SER B 1 2 ? 50.594 18.797 -5.41 1 46.34 2 SER B O 1
ATOM 1916 N N . THR B 1 3 ? 48.812 19.766 -5.023 1 53.94 3 THR B N 1
ATOM 1917 C CA . THR B 1 3 ? 47.969 18.594 -4.719 1 53.94 3 THR B CA 1
ATOM 1918 C C . THR B 1 3 ? 47.812 17.734 -5.961 1 53.94 3 THR B C 1
ATOM 1920 O O . THR B 1 3 ? 47.156 18.141 -6.934 1 53.94 3 THR B O 1
ATOM 1923 N N . HIS B 1 4 ? 48.75 16.938 -6.305 1 52.28 4 HIS B N 1
ATOM 1924 C CA . HIS B 1 4 ? 48.656 15.938 -7.367 1 52.28 4 HIS B CA 1
ATOM 1925 C C . HIS B 1 4 ? 47.375 15.094 -7.223 1 52.28 4 HIS B C 1
ATOM 1927 O O . HIS B 1 4 ? 47.25 14.328 -6.266 1 52.28 4 HIS B O 1
ATOM 1933 N N . GLU B 1 5 ? 46.219 15.516 -7.789 1 55.06 5 GLU B N 1
ATOM 1934 C CA . GLU B 1 5 ? 45.031 14.688 -7.887 1 55.06 5 GLU B CA 1
ATOM 1935 C C . GLU B 1 5 ? 45.344 13.32 -8.484 1 55.06 5 GLU B C 1
ATOM 1937 O O . GLU B 1 5 ? 45.844 13.227 -9.609 1 55.06 5 GLU B O 1
ATOM 1942 N N . ILE B 1 6 ? 45.594 12.359 -7.812 1 59.75 6 ILE B N 1
ATOM 1943 C CA . ILE B 1 6 ? 45.75 10.992 -8.289 1 59.75 6 ILE B CA 1
ATOM 1944 C C . ILE B 1 6 ? 44.594 10.625 -9.203 1 59.75 6 ILE B C 1
ATOM 1946 O O . ILE B 1 6 ? 43.438 10.664 -8.781 1 59.75 6 ILE B O 1
ATOM 1950 N N . PRO B 1 7 ? 44.719 10.672 -10.453 1 62.47 7 PRO B N 1
ATOM 1951 C CA . PRO B 1 7 ? 43.594 10.305 -11.32 1 62.47 7 PRO B CA 1
ATOM 1952 C C . PRO B 1 7 ? 42.969 8.961 -10.945 1 62.47 7 PRO B C 1
ATOM 1954 O O . PRO B 1 7 ? 43.688 8.062 -10.477 1 62.47 7 PRO B O 1
ATOM 1957 N N . THR B 1 8 ? 41.781 8.977 -10.5 1 66.94 8 THR B N 1
ATOM 1958 C CA . THR B 1 8 ? 41.094 7.695 -10.336 1 66.94 8 THR B CA 1
ATOM 1959 C C . THR B 1 8 ? 41.375 6.773 -11.516 1 66.94 8 THR B C 1
ATOM 1961 O O . THR B 1 8 ? 41.156 7.137 -12.672 1 66.94 8 THR B O 1
ATOM 1964 N N . PRO B 1 9 ? 42.156 5.789 -11.383 1 74.19 9 PRO B N 1
ATOM 1965 C CA . PRO B 1 9 ? 42.562 4.949 -12.5 1 74.19 9 PRO B CA 1
ATOM 1966 C C . PRO B 1 9 ? 41.406 4.52 -13.391 1 74.19 9 PRO B C 1
ATOM 1968 O O . PRO B 1 9 ? 40.281 4.328 -12.906 1 74.19 9 PRO B O 1
ATOM 1971 N N . ARG B 1 10 ? 41.5 4.863 -14.609 1 80.94 10 ARG B N 1
ATOM 1972 C CA . ARG B 1 10 ? 40.562 4.414 -15.641 1 80.94 10 ARG B CA 1
ATOM 1973 C C . ARG B 1 10 ? 40.344 2.912 -15.547 1 80.94 10 ARG B C 1
ATOM 1975 O O . ARG B 1 10 ? 41.281 2.137 -15.398 1 80.94 10 ARG B O 1
ATOM 1982 N N . PRO B 1 11 ? 39 2.533 -15.406 1 84.25 11 PRO B N 1
ATOM 1983 C CA . PRO B 1 11 ? 38.75 1.094 -15.328 1 84.25 11 PRO B CA 1
ATOM 1984 C C . PRO B 1 11 ? 39.438 0.307 -16.438 1 84.25 11 PRO B C 1
ATOM 1986 O O . PRO B 1 11 ? 39.594 0.805 -17.562 1 84.25 11 PRO B O 1
ATOM 1989 N N . SER B 1 12 ? 39.938 -0.764 -16.125 1 90.44 12 SER B N 1
ATOM 1990 C CA . SER B 1 12 ? 40.562 -1.666 -17.094 1 90.44 12 SER B CA 1
ATOM 1991 C C . SER B 1 12 ? 39.562 -2.148 -18.141 1 90.44 12 SER B C 1
ATOM 1993 O O . SER B 1 12 ? 38.344 -1.962 -17.984 1 90.44 12 SER B O 1
ATOM 1995 N N . LEU B 1 13 ? 40.062 -2.637 -19.25 1 90.94 13 LEU B N 1
ATOM 1996 C CA . LEU B 1 13 ? 39.219 -3.191 -20.297 1 90.94 13 LEU B CA 1
ATOM 1997 C C . LEU B 1 13 ? 38.312 -4.289 -19.75 1 90.94 13 LEU B C 1
ATOM 1999 O O . LEU B 1 13 ? 37.156 -4.371 -20.109 1 90.94 13 LEU B O 1
ATOM 2003 N N . ARG B 1 14 ? 38.906 -5.141 -18.906 1 90.44 14 ARG B N 1
ATOM 2004 C CA . ARG B 1 14 ? 38.156 -6.223 -18.297 1 90.44 14 ARG B CA 1
ATOM 2005 C C . ARG B 1 14 ? 37 -5.676 -17.469 1 90.44 14 ARG B C 1
ATOM 2007 O O . ARG B 1 14 ? 35.875 -6.207 -17.516 1 90.44 14 ARG B O 1
ATOM 2014 N N . GLU B 1 15 ? 37.281 -4.629 -16.734 1 89.62 15 GLU B N 1
ATOM 2015 C CA . GLU B 1 15 ? 36.25 -4.004 -15.898 1 89.62 15 GLU B CA 1
ATOM 2016 C C . GLU B 1 15 ? 35.156 -3.371 -16.75 1 89.62 15 GLU B C 1
ATOM 2018 O O . GLU B 1 15 ? 33.969 -3.445 -16.422 1 89.62 15 GLU B O 1
ATOM 2023 N N . ARG B 1 16 ? 35.531 -2.869 -17.812 1 91.31 16 ARG B N 1
ATOM 2024 C CA . ARG B 1 16 ? 34.562 -2.242 -18.719 1 91.31 16 ARG B CA 1
ATOM 2025 C C . ARG B 1 16 ? 33.688 -3.287 -19.375 1 91.31 16 ARG B C 1
ATOM 2027 O O . ARG B 1 16 ? 32.469 -3.086 -19.5 1 91.31 16 ARG B O 1
ATOM 2034 N N . ARG B 1 17 ? 34.312 -4.297 -19.734 1 90.88 17 ARG B N 1
ATOM 2035 C CA . ARG B 1 17 ? 33.562 -5.379 -20.359 1 90.88 17 ARG B CA 1
ATOM 2036 C C . ARG B 1 17 ? 32.594 -5.996 -19.359 1 90.88 17 ARG B C 1
ATOM 2038 O O . ARG B 1 17 ? 31.453 -6.316 -19.703 1 90.88 17 ARG B O 1
ATOM 2045 N N . ARG B 1 18 ? 33.062 -6.117 -18.156 1 92.75 18 ARG B N 1
ATOM 2046 C CA . ARG B 1 18 ? 32.188 -6.664 -17.125 1 92.75 18 ARG B CA 1
ATOM 2047 C C . ARG B 1 18 ? 31 -5.742 -16.859 1 92.75 18 ARG B C 1
ATOM 2049 O O . ARG B 1 18 ? 29.875 -6.207 -16.703 1 92.75 18 ARG B O 1
ATOM 2056 N N . ALA B 1 19 ? 31.328 -4.488 -16.828 1 93.75 19 ALA B N 1
ATOM 2057 C CA . ALA B 1 19 ? 30.266 -3.508 -16.594 1 93.75 19 ALA B CA 1
ATOM 2058 C C . ALA B 1 19 ? 29.219 -3.553 -17.688 1 93.75 19 ALA B C 1
ATOM 2060 O O . ALA B 1 19 ? 28.016 -3.445 -17.422 1 93.75 19 ALA B O 1
ATOM 2061 N N . VAL B 1 20 ? 29.641 -3.732 -18.844 1 95.06 20 VAL B N 1
ATOM 2062 C CA . VAL B 1 20 ? 28.734 -3.812 -19.984 1 95.06 20 VAL B CA 1
ATOM 2063 C C . VAL B 1 20 ? 27.875 -5.07 -19.875 1 95.06 20 VAL B C 1
ATOM 2065 O O . VAL B 1 20 ? 26.672 -5.027 -20.094 1 95.06 20 VAL B O 1
ATOM 2068 N N . ALA B 1 21 ? 28.5 -6.176 -19.531 1 95.31 21 ALA B N 1
ATOM 2069 C CA . ALA B 1 21 ? 27.781 -7.438 -19.375 1 95.31 21 ALA B CA 1
ATOM 2070 C C . ALA B 1 21 ? 26.734 -7.34 -18.266 1 95.31 21 ALA B C 1
ATOM 2072 O O . ALA B 1 21 ? 25.594 -7.785 -18.438 1 95.31 21 ALA B O 1
ATOM 2073 N N . VAL B 1 22 ? 27.109 -6.754 -17.203 1 96.81 22 VAL B N 1
ATOM 2074 C CA . VAL B 1 22 ? 26.203 -6.582 -16.078 1 96.81 22 VAL B CA 1
ATOM 2075 C C . VAL B 1 22 ? 25 -5.738 -16.516 1 96.81 22 VAL B C 1
ATOM 2077 O O . VAL B 1 22 ? 23.859 -6.078 -16.203 1 96.81 22 VAL B O 1
ATOM 2080 N N . ASP B 1 23 ? 25.281 -4.738 -17.219 1 96.81 23 ASP B N 1
ATOM 2081 C CA . ASP B 1 23 ? 24.219 -3.857 -17.688 1 96.81 23 ASP B CA 1
ATOM 2082 C C . ASP B 1 23 ? 23.266 -4.602 -18.625 1 96.81 23 ASP B C 1
ATOM 2084 O O . ASP B 1 23 ? 22.047 -4.422 -18.531 1 96.81 23 ASP B O 1
ATOM 2088 N N . GLU B 1 24 ? 23.781 -5.387 -19.438 1 97 24 GLU B N 1
ATOM 2089 C CA . GLU B 1 24 ? 22.953 -6.168 -20.359 1 97 24 GLU B CA 1
ATOM 2090 C C . GLU B 1 24 ? 22.094 -7.188 -19.609 1 97 24 GLU B C 1
ATOM 2092 O O . GLU B 1 24 ? 20.922 -7.387 -19.938 1 97 24 GLU B O 1
ATOM 2097 N N . ILE B 1 25 ? 22.688 -7.801 -18.672 1 97.69 25 ILE B N 1
ATOM 2098 C CA . ILE B 1 25 ? 21.984 -8.797 -17.859 1 97.69 25 ILE B CA 1
ATOM 2099 C C . ILE B 1 25 ? 20.844 -8.133 -17.109 1 97.69 25 ILE B C 1
ATOM 2101 O O . ILE B 1 25 ? 19.703 -8.617 -17.141 1 97.69 25 ILE B O 1
ATOM 2105 N N . VAL B 1 26 ? 21.141 -7.027 -16.516 1 97.81 26 VAL B N 1
ATOM 2106 C CA . VAL B 1 26 ? 20.141 -6.301 -15.727 1 97.81 26 VAL B CA 1
ATOM 2107 C C . VAL B 1 26 ? 19.016 -5.812 -16.641 1 97.81 26 VAL B C 1
ATOM 2109 O O . VAL B 1 26 ? 17.844 -5.949 -16.312 1 97.81 26 VAL B O 1
ATOM 2112 N N . SER B 1 27 ? 19.391 -5.336 -17.781 1 97.5 27 SER B N 1
ATOM 2113 C CA . SER B 1 27 ? 18.391 -4.855 -18.734 1 97.5 27 SER B CA 1
ATOM 2114 C C . SER B 1 27 ? 17.484 -5.988 -19.203 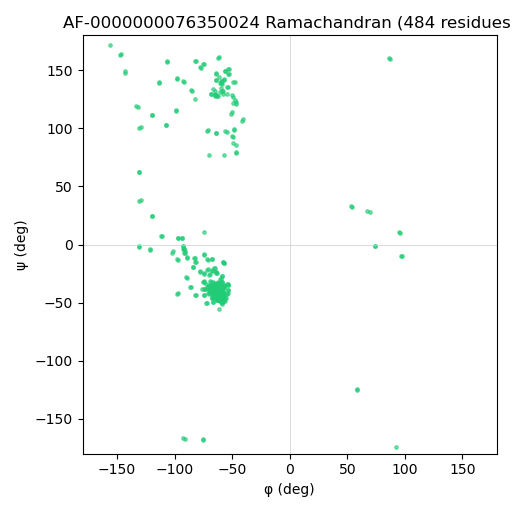1 97.5 27 SER B C 1
ATOM 2116 O O . SER B 1 27 ? 16.281 -5.812 -19.328 1 97.5 27 SER B O 1
ATOM 2118 N N . THR B 1 28 ? 18.062 -7.066 -19.469 1 97.81 28 THR B N 1
ATOM 2119 C CA . THR B 1 28 ? 17.297 -8.234 -19.891 1 97.81 28 THR B CA 1
ATOM 2120 C C . THR B 1 28 ? 16.359 -8.703 -18.781 1 97.81 28 THR B C 1
ATOM 2122 O O . THR B 1 28 ? 15.203 -9.047 -19.031 1 97.81 28 THR B O 1
ATOM 2125 N N . ALA B 1 29 ? 16.859 -8.734 -17.594 1 97.94 29 ALA B N 1
ATOM 2126 C CA . ALA B 1 29 ? 16.047 -9.109 -16.453 1 97.94 29 ALA B CA 1
ATOM 2127 C C . ALA B 1 29 ? 14.875 -8.141 -16.266 1 97.94 29 ALA B C 1
ATOM 2129 O O . ALA B 1 29 ? 13.758 -8.562 -15.969 1 97.94 29 ALA B O 1
ATOM 2130 N N . GLU B 1 30 ? 15.102 -6.871 -16.422 1 97.31 30 GLU B N 1
ATOM 2131 C CA . GLU B 1 30 ? 14.047 -5.867 -16.328 1 97.31 30 GLU B CA 1
ATOM 2132 C C . GLU B 1 30 ? 12.969 -6.105 -17.391 1 97.31 30 GLU B C 1
ATOM 2134 O O . GLU B 1 30 ? 11.773 -5.988 -17.094 1 97.31 30 GLU B O 1
ATOM 2139 N N . ALA B 1 31 ? 13.438 -6.391 -18.547 1 96.69 31 ALA B N 1
ATOM 2140 C CA . ALA B 1 31 ? 12.492 -6.691 -19.625 1 96.69 31 ALA B CA 1
ATOM 2141 C C . ALA B 1 31 ? 11.656 -7.922 -19.297 1 96.69 31 ALA B C 1
ATOM 2143 O O . ALA B 1 31 ? 10.453 -7.953 -19.562 1 96.69 31 ALA B O 1
ATOM 2144 N N . HIS B 1 32 ? 12.305 -8.898 -18.75 1 96.19 32 HIS B N 1
ATOM 2145 C CA . HIS B 1 32 ? 11.602 -10.102 -18.328 1 96.19 32 HIS B CA 1
ATOM 2146 C C . HIS B 1 32 ? 10.547 -9.781 -17.266 1 96.19 32 HIS B C 1
ATOM 2148 O O . HIS B 1 32 ? 9.406 -10.25 -17.359 1 96.19 32 HIS B O 1
ATOM 2154 N N . ILE B 1 33 ? 10.867 -8.938 -16.328 1 95.25 33 ILE B N 1
ATOM 2155 C CA . ILE B 1 33 ? 9.953 -8.531 -15.273 1 95.25 33 ILE B CA 1
ATOM 2156 C C . ILE B 1 33 ? 8.789 -7.746 -15.867 1 95.25 33 ILE B C 1
ATOM 2158 O O . ILE B 1 33 ? 7.637 -7.941 -15.477 1 95.25 33 ILE B O 1
ATOM 2162 N N . ALA B 1 34 ? 9.125 -6.906 -16.781 1 94.31 34 ALA B N 1
ATOM 2163 C CA . ALA B 1 34 ? 8.086 -6.102 -17.422 1 94.31 34 ALA B CA 1
ATOM 2164 C C . ALA B 1 34 ? 7.062 -6.988 -18.125 1 94.31 34 ALA B C 1
ATOM 2166 O O . ALA B 1 34 ? 5.863 -6.707 -18.094 1 94.31 34 ALA B O 1
ATOM 2167 N N . GLU B 1 35 ? 7.551 -8.055 -18.688 1 93.25 35 GLU B N 1
ATOM 2168 C CA . GLU B 1 35 ? 6.695 -8.922 -19.5 1 93.25 35 GLU B CA 1
ATOM 2169 C C . GLU B 1 35 ? 5.969 -9.945 -18.625 1 93.25 35 GLU B C 1
ATOM 2171 O O . GLU B 1 35 ? 4.793 -10.234 -18.844 1 93.25 35 GLU B O 1
ATOM 2176 N N . HIS B 1 36 ? 6.68 -10.43 -17.594 1 91.5 36 HIS B N 1
ATOM 2177 C CA . HIS B 1 36 ? 6.137 -11.609 -16.922 1 91.5 36 HIS B CA 1
ATOM 2178 C C . HIS B 1 36 ? 5.887 -11.328 -15.438 1 91.5 36 HIS B C 1
ATOM 2180 O O . HIS B 1 36 ? 5.289 -12.148 -14.742 1 91.5 36 HIS B O 1
ATOM 2186 N N . GLY B 1 37 ? 6.25 -10.172 -14.938 1 91.5 37 GLY B N 1
ATOM 2187 C CA . GLY B 1 37 ? 6.137 -9.867 -13.523 1 91.5 37 GLY B CA 1
ATOM 2188 C C . GLY B 1 37 ? 7.348 -10.312 -12.719 1 91.5 37 GLY B C 1
ATOM 2189 O O . GLY B 1 37 ? 8.102 -11.188 -13.156 1 91.5 37 GLY B O 1
ATOM 2190 N N . PRO B 1 38 ? 7.523 -9.734 -11.555 1 92.31 38 PRO B N 1
ATOM 2191 C CA . PRO B 1 38 ? 8.719 -10.023 -10.766 1 92.31 38 PRO B CA 1
ATOM 2192 C C . PRO B 1 38 ? 8.773 -11.469 -10.273 1 92.31 38 PRO B C 1
ATOM 2194 O O . PRO B 1 38 ? 9.852 -12.047 -10.148 1 92.31 38 PRO B O 1
ATOM 2197 N N . HIS B 1 39 ? 7.656 -12.062 -9.992 1 88.25 39 HIS B N 1
ATOM 2198 C CA . HIS B 1 39 ? 7.621 -13.406 -9.414 1 88.25 39 HIS B CA 1
ATOM 2199 C C . HIS B 1 39 ? 8.031 -14.453 -10.438 1 88.25 39 HIS B C 1
ATOM 2201 O O . HIS B 1 39 ? 8.336 -15.594 -10.07 1 88.25 39 HIS B O 1
ATOM 2207 N N . ALA B 1 40 ? 8.086 -14.125 -11.656 1 88.81 40 ALA B N 1
ATOM 2208 C CA . ALA B 1 40 ? 8.477 -15.047 -12.719 1 88.81 40 ALA B CA 1
ATOM 2209 C C . ALA B 1 40 ? 9.969 -14.977 -12.992 1 88.81 40 ALA B C 1
ATOM 2211 O O . ALA B 1 40 ? 10.5 -15.742 -13.805 1 88.81 40 ALA B O 1
ATOM 2212 N N . LEU B 1 41 ? 10.641 -14.102 -12.336 1 92.25 41 LEU B N 1
ATOM 2213 C CA . LEU B 1 41 ? 12.062 -13.914 -12.594 1 92.25 41 LEU B CA 1
ATOM 2214 C C . LEU B 1 41 ? 12.852 -15.164 -12.25 1 92.25 41 LEU B C 1
ATOM 2216 O O . LEU B 1 41 ? 12.68 -15.734 -11.164 1 92.25 41 LEU B O 1
ATOM 2220 N N . SER B 1 42 ? 13.656 -15.641 -13.156 1 92 42 SER B N 1
ATOM 2221 C CA . SER B 1 42 ? 14.594 -16.734 -12.922 1 92 42 SER B CA 1
ATOM 2222 C C . SER B 1 42 ? 15.898 -16.516 -13.672 1 92 42 SER B C 1
ATOM 2224 O O . SER B 1 42 ? 15.906 -15.906 -14.75 1 92 42 SER B O 1
ATOM 2226 N N . LEU B 1 43 ? 16.969 -17.016 -13.117 1 94.19 43 LEU B N 1
ATOM 2227 C CA . LEU B 1 43 ? 18.281 -16.906 -13.773 1 94.19 43 LEU B CA 1
ATOM 2228 C C . LEU B 1 43 ? 18.281 -17.656 -15.102 1 94.19 43 LEU B C 1
ATOM 2230 O O . LEU B 1 43 ? 18.891 -17.203 -16.062 1 94.19 43 LEU B O 1
ATOM 2234 N N . ARG B 1 44 ? 17.547 -18.766 -15.156 1 95.44 44 ARG B N 1
ATOM 2235 C CA . ARG B 1 44 ? 17.453 -19.547 -16.375 1 95.44 44 ARG B CA 1
ATOM 2236 C C . ARG B 1 44 ? 16.797 -18.75 -17.5 1 95.44 44 ARG B C 1
ATOM 2238 O O . ARG B 1 44 ? 17.266 -18.75 -18.641 1 95.44 44 ARG B O 1
ATOM 2245 N N . ALA B 1 45 ? 15.734 -18.062 -17.156 1 94.75 45 ALA B N 1
ATOM 2246 C CA . ALA B 1 45 ? 15.016 -17.25 -18.141 1 94.75 45 ALA B CA 1
ATOM 2247 C C . ALA B 1 45 ? 15.883 -16.109 -18.656 1 94.75 45 ALA B C 1
ATOM 2249 O O . ALA B 1 45 ? 15.914 -15.82 -19.859 1 94.75 45 ALA B O 1
ATOM 2250 N N . VAL B 1 46 ? 16.609 -15.469 -17.766 1 96.88 46 VAL B N 1
ATOM 2251 C CA . VAL B 1 46 ? 17.469 -14.344 -18.125 1 96.88 46 VAL B CA 1
ATOM 2252 C C . VAL B 1 46 ? 18.625 -14.836 -19 1 96.88 46 VAL B C 1
ATOM 2254 O O . VAL B 1 46 ? 18.938 -14.227 -20.031 1 96.88 46 VAL B O 1
ATOM 2257 N N . ALA B 1 47 ? 19.234 -15.938 -18.609 1 97.38 47 ALA B N 1
ATOM 2258 C CA . ALA B 1 47 ? 20.328 -16.516 -19.375 1 97.38 47 ALA B CA 1
ATOM 2259 C C . ALA B 1 47 ? 19.875 -16.844 -20.797 1 97.38 47 ALA B C 1
ATOM 2261 O O . ALA B 1 47 ? 20.547 -16.516 -21.766 1 97.38 47 ALA B O 1
ATOM 2262 N N . ARG B 1 48 ? 18.75 -17.438 -20.906 1 96.31 48 ARG B N 1
ATOM 2263 C CA . ARG B 1 48 ? 18.188 -17.781 -22.203 1 96.31 48 ARG B CA 1
ATOM 2264 C C . ARG B 1 48 ? 17.969 -16.547 -23.078 1 96.31 48 ARG B C 1
ATOM 2266 O O . ARG B 1 48 ? 18.281 -16.547 -24.266 1 96.31 48 ARG B O 1
ATOM 2273 N N . GLY B 1 49 ? 17.5 -15.516 -22.484 1 94.75 49 GLY B N 1
ATOM 2274 C CA . GLY B 1 49 ? 17.25 -14.281 -23.203 1 94.75 49 GLY B CA 1
ATOM 2275 C C . GLY B 1 49 ? 18.516 -13.648 -23.75 1 94.75 49 GLY B C 1
ATOM 2276 O O . GLY B 1 49 ? 18.484 -12.914 -24.734 1 94.75 49 GLY B O 1
ATOM 2277 N N . LEU B 1 50 ? 19.641 -13.945 -23.156 1 96.06 50 LEU B N 1
ATOM 2278 C CA . LEU B 1 50 ? 20.922 -13.344 -23.516 1 96.06 50 LEU B CA 1
ATOM 2279 C C . LEU B 1 50 ? 21.75 -14.305 -24.359 1 96.06 50 LEU B C 1
ATOM 2281 O O . LEU B 1 50 ? 22.828 -13.938 -24.844 1 96.06 50 LEU B O 1
ATOM 2285 N N . GLY B 1 51 ? 21.266 -15.523 -24.5 1 95.56 51 GLY B N 1
ATOM 2286 C CA . GLY B 1 51 ? 22.047 -16.531 -25.188 1 95.56 51 GLY B CA 1
ATOM 2287 C C . GLY B 1 51 ? 23.281 -16.969 -24.406 1 95.56 51 GLY B C 1
ATOM 2288 O O . GLY B 1 51 ? 24.328 -17.266 -25 1 95.56 51 GLY B O 1
ATOM 2289 N N . MET B 1 52 ? 23.203 -16.875 -23.094 1 94.06 52 MET B N 1
ATOM 2290 C CA . MET B 1 52 ? 24.266 -17.328 -22.203 1 94.06 52 MET B CA 1
ATOM 2291 C C . MET B 1 52 ? 23.859 -18.609 -21.5 1 94.06 52 MET B C 1
ATOM 2293 O O . MET B 1 52 ? 22.672 -18.938 -21.391 1 94.06 52 MET B O 1
ATOM 2297 N N . THR B 1 53 ? 24.922 -19.359 -21.031 1 95.56 53 THR B N 1
ATOM 2298 C CA . THR B 1 53 ? 24.625 -20.453 -20.125 1 95.56 53 THR B CA 1
ATOM 2299 C C . THR B 1 53 ? 24.344 -19.938 -18.719 1 95.56 53 THR B C 1
ATOM 2301 O O . THR B 1 53 ? 24.812 -18.859 -18.344 1 95.56 53 THR B O 1
ATOM 2304 N N . VAL B 1 54 ? 23.547 -20.703 -17.984 1 95.19 54 VAL B N 1
ATOM 2305 C CA . VAL B 1 54 ? 23.281 -20.359 -16.594 1 95.19 54 VAL B CA 1
ATOM 2306 C C . VAL B 1 54 ? 24.594 -20.266 -15.812 1 95.19 54 VAL B C 1
ATOM 2308 O O . VAL B 1 54 ? 24.766 -19.375 -14.984 1 95.19 54 VAL B O 1
ATOM 2311 N N . GLN B 1 55 ? 25.547 -21.078 -16.125 1 94.94 55 GLN B N 1
ATOM 2312 C CA . GLN B 1 55 ? 26.844 -21.094 -15.469 1 94.94 55 GLN B CA 1
ATOM 2313 C C . GLN B 1 55 ? 27.594 -19.781 -15.711 1 94.94 55 GLN B C 1
ATOM 2315 O O . GLN B 1 55 ? 28.203 -19.234 -14.789 1 94.94 55 GLN B O 1
ATOM 2320 N N . ALA B 1 56 ? 27.578 -19.344 -16.906 1 95.5 56 ALA B N 1
ATOM 2321 C CA . ALA B 1 56 ? 28.219 -18.062 -17.234 1 95.5 56 ALA B CA 1
ATOM 2322 C C . ALA B 1 56 ? 27.578 -16.922 -16.453 1 95.5 56 ALA B C 1
ATOM 2324 O O . ALA B 1 56 ? 28.281 -16.016 -15.992 1 95.5 56 ALA B O 1
ATOM 2325 N N . LEU B 1 57 ? 26.234 -16.938 -16.406 1 96.25 57 LEU B N 1
ATOM 2326 C CA . LEU B 1 57 ? 25.516 -15.891 -15.688 1 96.25 57 LEU B CA 1
ATOM 2327 C C . LEU B 1 57 ? 25.906 -15.859 -14.219 1 96.25 57 LEU B C 1
ATOM 2329 O O . LEU B 1 57 ? 26.016 -14.789 -13.617 1 96.25 57 LEU B O 1
ATOM 2333 N N . TYR B 1 58 ? 26.281 -17.031 -13.664 1 95.81 58 TYR B N 1
ATOM 2334 C CA . TYR B 1 58 ? 26.672 -17.141 -12.258 1 95.81 58 TYR B CA 1
ATOM 2335 C C . TYR B 1 58 ? 27.984 -16.406 -11.984 1 95.81 58 TYR B C 1
ATOM 2337 O O . TYR B 1 58 ? 28.25 -16.016 -10.852 1 95.81 58 TYR B O 1
ATOM 2345 N N . HIS B 1 59 ? 28.766 -16.188 -13.008 1 95.69 59 HIS B N 1
ATOM 2346 C CA . HIS B 1 59 ? 30 -15.445 -12.859 1 95.69 59 HIS B CA 1
ATOM 2347 C C . HIS B 1 59 ? 29.719 -13.969 -12.578 1 95.69 59 HIS B C 1
ATOM 2349 O O . HIS B 1 59 ? 30.516 -13.297 -11.922 1 95.69 59 HIS B O 1
ATOM 2355 N N . TYR B 1 60 ? 28.594 -13.555 -13.031 1 96.38 60 TYR B N 1
ATOM 2356 C CA . TYR B 1 60 ? 28.219 -12.164 -12.82 1 96.38 60 TYR B CA 1
ATOM 2357 C C . TYR B 1 60 ? 27.297 -12.016 -11.609 1 96.38 60 TYR B C 1
ATOM 2359 O O . TYR B 1 60 ? 27.438 -11.078 -10.82 1 96.38 60 TYR B O 1
ATOM 2367 N N . PHE B 1 61 ? 26.359 -12.938 -11.492 1 97.06 61 PHE B N 1
ATOM 2368 C CA . PHE B 1 61 ? 25.406 -12.992 -10.391 1 97.06 61 PHE B CA 1
ATOM 2369 C C . PHE B 1 61 ? 25.344 -14.398 -9.797 1 97.06 61 PHE B C 1
ATOM 2371 O O . PHE B 1 61 ? 24.609 -15.25 -10.281 1 97.06 61 PHE B O 1
ATOM 2378 N N . PRO B 1 62 ? 26.047 -14.547 -8.664 1 95.62 62 PRO B N 1
ATOM 2379 C CA . PRO B 1 62 ? 26.219 -15.883 -8.086 1 95.62 62 PRO B CA 1
ATOM 2380 C C . PRO B 1 62 ? 24.906 -16.5 -7.617 1 95.62 62 PRO B C 1
ATOM 2382 O O . PRO B 1 62 ? 24.828 -17.719 -7.41 1 95.62 62 PRO B O 1
ATOM 2385 N N . SER B 1 63 ? 23.906 -15.609 -7.395 1 93.94 63 SER B N 1
ATOM 2386 C CA . SER B 1 63 ? 22.594 -16.125 -6.984 1 93.94 63 SER B CA 1
ATOM 2387 C C . SER B 1 63 ? 21.469 -15.258 -7.539 1 93.94 63 SER B C 1
ATOM 2389 O O . SER B 1 63 ? 21.703 -14.133 -7.992 1 93.94 63 SER B O 1
ATOM 2391 N N . ARG B 1 64 ? 20.281 -15.812 -7.504 1 93.88 64 ARG B N 1
ATOM 2392 C CA . ARG B 1 64 ? 19.094 -15.047 -7.867 1 93.88 64 ARG B CA 1
ATOM 2393 C C . ARG B 1 64 ? 18.953 -13.805 -6.988 1 93.88 64 ARG B C 1
ATOM 2395 O O . ARG B 1 64 ? 18.578 -12.734 -7.473 1 93.88 64 ARG B O 1
ATOM 2402 N N . ASP B 1 65 ? 19.328 -13.93 -5.703 1 94.12 65 ASP B N 1
ATOM 2403 C CA . ASP B 1 65 ? 19.219 -12.82 -4.766 1 94.12 65 ASP B CA 1
ATOM 2404 C C . ASP B 1 65 ? 20.141 -11.664 -5.168 1 94.12 65 ASP B C 1
ATOM 2406 O O . ASP B 1 65 ? 19.781 -10.5 -4.996 1 94.12 65 ASP B O 1
ATOM 2410 N N . ASP B 1 66 ? 21.234 -12.062 -5.668 1 95.56 66 ASP B N 1
ATOM 2411 C CA . ASP B 1 66 ? 22.156 -11.031 -6.109 1 95.56 66 ASP B CA 1
ATOM 2412 C C . ASP B 1 66 ? 21.578 -10.242 -7.285 1 95.56 66 ASP B C 1
ATOM 2414 O O . ASP B 1 66 ? 21.703 -9.016 -7.336 1 95.56 66 ASP B O 1
ATOM 2418 N N . LEU B 1 67 ? 21.031 -10.953 -8.188 1 96.44 67 LEU B N 1
ATOM 2419 C CA . LEU B 1 67 ? 20.422 -10.289 -9.328 1 96.44 67 LEU B CA 1
ATOM 2420 C C . LEU B 1 67 ? 19.234 -9.438 -8.891 1 96.44 67 LEU B C 1
ATOM 2422 O O . LEU B 1 67 ? 19.094 -8.289 -9.32 1 96.44 67 LEU B O 1
ATOM 2426 N N . VAL B 1 68 ? 18.406 -9.977 -7.984 1 96.38 68 VAL B N 1
ATOM 2427 C CA . VAL B 1 68 ? 17.234 -9.25 -7.48 1 96.38 68 VAL B CA 1
ATOM 2428 C C . VAL B 1 68 ? 17.688 -7.98 -6.762 1 96.38 68 VAL B C 1
ATOM 2430 O O . VAL B 1 68 ? 17.109 -6.906 -6.953 1 96.38 68 VAL B O 1
ATOM 2433 N N . THR B 1 69 ? 18.719 -8.109 -5.98 1 96.06 69 THR B N 1
ATOM 2434 C CA . THR B 1 69 ? 19.25 -6.953 -5.262 1 96.06 69 THR B CA 1
ATOM 2435 C C . THR B 1 69 ? 19.672 -5.855 -6.234 1 96.06 69 THR B C 1
ATOM 2437 O O . THR B 1 69 ? 19.375 -4.676 -6.016 1 96.06 69 THR B O 1
ATOM 2440 N N . ALA B 1 70 ? 20.312 -6.246 -7.285 1 96.44 70 ALA B N 1
ATOM 2441 C CA . ALA B 1 70 ? 20.734 -5.281 -8.305 1 96.44 70 ALA B CA 1
ATOM 2442 C C . ALA B 1 70 ? 19.516 -4.621 -8.961 1 96.44 70 ALA B C 1
ATOM 2444 O O . ALA B 1 70 ? 19.516 -3.406 -9.18 1 96.44 70 ALA B O 1
ATOM 2445 N N . LEU B 1 71 ? 18.547 -5.395 -9.273 1 97.38 71 LEU B N 1
ATOM 2446 C CA . LEU B 1 71 ? 17.344 -4.898 -9.914 1 97.38 71 LEU B CA 1
ATOM 2447 C C . LEU B 1 71 ? 16.594 -3.945 -9 1 97.38 71 LEU B C 1
ATOM 2449 O O . LEU B 1 71 ? 16.141 -2.885 -9.43 1 97.38 71 LEU B O 1
ATOM 2453 N N . VAL B 1 72 ? 16.469 -4.289 -7.742 1 96.31 72 VAL B N 1
ATOM 2454 C CA . VAL B 1 72 ? 15.773 -3.465 -6.754 1 96.31 72 VAL B CA 1
ATOM 2455 C C . VAL B 1 72 ? 16.531 -2.152 -6.562 1 96.31 72 VAL B C 1
ATOM 2457 O O . VAL B 1 72 ? 15.922 -1.079 -6.527 1 96.31 72 VAL B O 1
ATOM 2460 N N . THR B 1 73 ? 17.797 -2.258 -6.461 1 96.25 73 THR B N 1
ATOM 2461 C CA . THR B 1 73 ? 18.609 -1.064 -6.301 1 96.25 73 THR B CA 1
ATOM 2462 C C . THR B 1 73 ? 18.422 -0.113 -7.48 1 96.25 73 THR B C 1
ATOM 2464 O O . THR B 1 73 ? 18.172 1.078 -7.285 1 96.25 73 THR B O 1
ATOM 2467 N N . LYS B 1 74 ? 18.531 -0.629 -8.625 1 96.69 74 LYS B N 1
ATOM 2468 C CA . LYS B 1 74 ? 18.344 0.187 -9.82 1 96.69 74 LYS B CA 1
ATOM 2469 C C . LYS B 1 74 ? 16.953 0.816 -9.852 1 96.69 74 LYS B C 1
ATOM 2471 O O . LYS B 1 74 ? 16.812 1.986 -10.211 1 96.69 74 LYS B O 1
ATOM 2476 N N . ALA B 1 75 ? 15.961 0.039 -9.523 1 96.94 75 ALA B N 1
ATOM 2477 C CA . ALA B 1 75 ? 14.586 0.533 -9.523 1 96.94 75 ALA B CA 1
ATOM 2478 C C . ALA B 1 75 ? 14.414 1.684 -8.531 1 96.94 75 ALA B C 1
ATOM 2480 O O . ALA B 1 75 ? 13.781 2.691 -8.852 1 96.94 75 ALA B O 1
ATOM 2481 N N . TYR B 1 76 ? 14.977 1.556 -7.352 1 96.19 76 TYR B N 1
ATOM 2482 C CA . TYR B 1 76 ? 14.93 2.637 -6.371 1 96.19 76 TYR B CA 1
ATOM 2483 C C . TYR B 1 76 ? 15.648 3.875 -6.898 1 96.19 76 TYR B C 1
ATOM 2485 O O . TYR B 1 76 ? 15.172 5 -6.715 1 96.19 76 TYR B O 1
ATOM 2493 N N . ASP B 1 77 ? 16.766 3.646 -7.484 1 96.19 77 ASP B N 1
ATOM 2494 C CA . ASP B 1 77 ? 17.531 4.766 -8.039 1 96.19 77 ASP B CA 1
ATOM 2495 C C . ASP B 1 77 ? 16.719 5.492 -9.109 1 96.19 77 ASP B C 1
ATOM 2497 O O . ASP B 1 77 ? 16.672 6.723 -9.125 1 96.19 77 ASP B O 1
ATOM 2501 N N . ASP B 1 78 ? 16.156 4.719 -9.977 1 97.12 78 ASP B N 1
ATOM 2502 C CA . ASP B 1 78 ? 15.32 5.293 -11.031 1 97.12 78 ASP B CA 1
ATOM 2503 C C . ASP B 1 78 ? 14.141 6.066 -10.445 1 97.12 78 ASP B C 1
ATOM 2505 O O . ASP B 1 78 ? 13.805 7.148 -10.922 1 97.12 78 ASP B O 1
ATOM 2509 N N . LEU B 1 79 ? 13.531 5.539 -9.438 1 97.25 79 LEU B N 1
ATOM 2510 C CA . LEU B 1 79 ? 12.422 6.199 -8.758 1 97.25 79 LEU B CA 1
ATOM 2511 C C . LEU B 1 79 ? 12.883 7.5 -8.109 1 97.25 79 LEU B C 1
ATOM 2513 O O . LEU B 1 79 ? 12.242 8.539 -8.266 1 97.25 79 LEU B O 1
ATOM 2517 N N . ALA B 1 80 ? 14 7.418 -7.395 1 95.88 80 ALA B N 1
ATOM 2518 C CA . ALA B 1 80 ? 14.555 8.609 -6.754 1 95.88 80 ALA B CA 1
ATOM 2519 C C . ALA B 1 80 ? 14.852 9.695 -7.785 1 95.88 80 ALA B C 1
ATOM 2521 O O . ALA B 1 80 ? 14.562 10.867 -7.559 1 95.88 80 ALA B O 1
ATOM 2522 N N . ASP B 1 81 ? 15.391 9.281 -8.922 1 96.38 81 ASP B N 1
ATOM 2523 C CA . ASP B 1 81 ? 15.711 10.219 -10 1 96.38 81 ASP B CA 1
ATOM 2524 C C . ASP B 1 81 ? 14.438 10.867 -10.547 1 96.38 81 ASP B C 1
ATOM 2526 O O . ASP B 1 81 ? 14.414 12.07 -10.805 1 96.38 81 ASP B O 1
ATOM 2530 N N . ALA B 1 82 ? 13.414 10.078 -10.711 1 96.88 82 ALA B N 1
ATOM 2531 C CA . ALA B 1 82 ? 12.141 10.586 -11.219 1 96.88 82 ALA B CA 1
ATOM 2532 C C . ALA B 1 82 ? 11.539 11.602 -10.258 1 96.88 82 ALA B C 1
ATOM 2534 O O . ALA B 1 82 ? 11.07 12.664 -10.68 1 96.88 82 ALA B O 1
ATOM 2535 N N . VAL B 1 83 ? 11.555 11.328 -8.984 1 96.69 83 VAL B N 1
ATOM 2536 C CA . VAL B 1 83 ? 11 12.211 -7.957 1 96.69 83 VAL B CA 1
ATOM 2537 C C . VAL B 1 83 ? 11.812 13.508 -7.906 1 96.69 83 VAL B C 1
ATOM 2539 O O . VAL B 1 83 ? 11.234 14.602 -7.875 1 96.69 83 VAL B O 1
ATOM 2542 N N . ARG B 1 84 ? 13.109 13.352 -7.938 1 95.44 84 ARG B N 1
ATOM 2543 C CA . ARG B 1 84 ? 13.992 14.516 -7.91 1 95.44 84 ARG B CA 1
ATOM 2544 C C . ARG B 1 84 ? 13.766 15.406 -9.133 1 95.44 84 ARG B C 1
ATOM 2546 O O . ARG B 1 84 ? 13.656 16.625 -9.008 1 95.44 84 ARG B O 1
ATOM 2553 N N . ALA B 1 85 ? 13.734 14.766 -10.289 1 96 85 ALA B N 1
ATOM 2554 C CA . ALA B 1 85 ? 13.531 15.508 -11.531 1 96 85 ALA B CA 1
ATOM 2555 C C . ALA B 1 85 ? 12.211 16.281 -11.5 1 96 85 ALA B C 1
ATOM 2557 O O . ALA B 1 85 ? 12.148 17.438 -11.938 1 96 85 ALA B O 1
ATOM 2558 N N . ALA B 1 86 ? 11.156 15.656 -10.984 1 95.69 86 ALA B N 1
ATOM 2559 C CA . ALA B 1 86 ? 9.867 16.328 -10.867 1 95.69 86 ALA B CA 1
ATOM 2560 C C . ALA B 1 86 ? 9.969 17.562 -9.984 1 95.69 86 ALA B C 1
ATOM 2562 O O . ALA B 1 86 ? 9.484 18.641 -10.359 1 95.69 86 ALA B O 1
ATOM 2563 N N . ALA B 1 87 ? 10.609 17.453 -8.867 1 92.56 87 ALA B N 1
ATOM 2564 C CA . ALA B 1 87 ? 10.719 18.547 -7.895 1 92.56 87 ALA B CA 1
ATOM 2565 C C . ALA B 1 87 ? 11.586 19.672 -8.438 1 92.56 87 ALA B C 1
ATOM 2567 O O . ALA B 1 87 ? 11.336 20.844 -8.148 1 92.56 87 ALA B O 1
ATOM 2568 N N . GLU B 1 88 ? 12.562 19.344 -9.242 1 91.5 88 GLU B N 1
ATOM 2569 C CA . GLU B 1 88 ? 13.547 20.312 -9.688 1 91.5 88 GLU B CA 1
ATOM 2570 C C . GLU B 1 88 ? 13.094 21 -10.977 1 91.5 88 GLU B C 1
ATOM 2572 O O . GLU B 1 88 ? 13.508 22.125 -11.258 1 91.5 88 GLU B O 1
ATOM 2577 N N . THR B 1 89 ? 12.305 20.344 -11.797 1 87.75 89 THR B N 1
ATOM 2578 C CA . THR B 1 89 ? 11.969 20.891 -13.109 1 87.75 89 THR B CA 1
ATOM 2579 C C . THR B 1 89 ? 10.617 21.594 -13.062 1 87.75 89 THR B C 1
ATOM 2581 O O . THR B 1 89 ? 10.242 22.281 -14.016 1 87.75 89 THR B O 1
ATOM 2584 N N . ALA B 1 90 ? 9.883 21.359 -11.969 1 83.12 90 ALA B N 1
ATOM 2585 C CA . ALA B 1 90 ? 8.562 21.984 -11.891 1 83.12 90 ALA B CA 1
ATOM 2586 C C . ALA B 1 90 ? 8.68 23.516 -11.836 1 83.12 90 ALA B C 1
ATOM 2588 O O . ALA B 1 90 ? 9.547 24.047 -11.141 1 83.12 90 ALA B O 1
ATOM 2589 N N . PRO B 1 91 ? 7.891 24.094 -12.797 1 76.56 91 PRO B N 1
ATOM 2590 C CA . PRO B 1 91 ? 7.883 25.547 -12.688 1 76.56 91 PRO B CA 1
ATOM 2591 C C . PRO B 1 91 ? 7.516 26.031 -11.289 1 76.56 91 PRO B C 1
ATOM 2593 O O . PRO B 1 91 ? 6.789 25.359 -10.562 1 76.56 91 PRO B O 1
ATOM 2596 N N . ASP B 1 92 ? 8.078 27.047 -10.984 1 71.94 92 ASP B N 1
ATOM 2597 C CA . ASP B 1 92 ? 7.758 27.641 -9.688 1 71.94 92 ASP B CA 1
ATOM 2598 C C . ASP B 1 92 ? 6.301 28.078 -9.633 1 71.94 92 ASP B C 1
ATOM 2600 O O . ASP B 1 92 ? 5.883 28.953 -10.406 1 71.94 92 ASP B O 1
ATOM 2604 N N . ASP B 1 93 ? 5.5 27.328 -9.141 1 80.12 93 ASP B N 1
ATOM 2605 C CA . ASP B 1 93 ? 4.121 27.656 -8.797 1 80.12 93 ASP B CA 1
ATOM 2606 C C . ASP B 1 93 ? 3.941 27.766 -7.285 1 80.12 93 ASP B C 1
ATOM 2608 O O . ASP B 1 93 ? 3.957 26.766 -6.578 1 80.12 93 ASP B O 1
ATOM 2612 N N . PRO B 1 94 ? 3.887 29 -6.863 1 79.69 94 PRO B N 1
ATOM 2613 C CA . PRO B 1 94 ? 3.801 29.203 -5.414 1 79.69 94 PRO B CA 1
ATOM 2614 C C . PRO B 1 94 ? 2.586 28.516 -4.793 1 79.69 94 PRO B C 1
ATOM 2616 O O . PRO B 1 94 ? 2.547 28.297 -3.58 1 79.69 94 PRO B O 1
ATOM 2619 N N . ASP B 1 95 ? 1.7 28.141 -5.629 1 84.44 95 ASP B N 1
ATOM 2620 C CA . ASP B 1 95 ? 0.454 27.594 -5.102 1 84.44 95 ASP B CA 1
ATOM 2621 C C . ASP B 1 95 ? 0.539 26.078 -4.949 1 84.44 95 ASP B C 1
ATOM 2623 O O . ASP B 1 95 ? -0.357 25.453 -4.379 1 84.44 95 ASP B O 1
ATOM 2627 N N . VAL B 1 96 ? 1.646 25.516 -5.457 1 90.75 96 VAL B N 1
ATOM 2628 C CA . VAL B 1 96 ? 1.779 24.062 -5.34 1 90.75 96 VAL B CA 1
ATOM 2629 C C . VAL B 1 96 ? 3.027 23.719 -4.531 1 90.75 96 VAL B C 1
ATOM 2631 O O . VAL B 1 96 ? 4.152 23.938 -4.992 1 90.75 96 VAL B O 1
ATOM 2634 N N . PRO B 1 97 ? 2.838 23.188 -3.338 1 93.06 97 PRO B N 1
ATOM 2635 C CA . PRO B 1 97 ? 4.008 22.812 -2.541 1 93.06 97 PRO B CA 1
ATOM 2636 C C . PRO B 1 97 ? 4.922 21.828 -3.268 1 93.06 97 PRO B C 1
ATOM 2638 O O . PRO B 1 97 ? 4.445 20.953 -3.982 1 93.06 97 PRO B O 1
ATOM 2641 N N . GLY B 1 98 ? 6.25 22.031 -3.074 1 94.44 98 GLY B N 1
ATOM 2642 C CA . GLY B 1 98 ? 7.238 21.156 -3.676 1 94.44 98 GLY B CA 1
ATOM 2643 C C . GLY B 1 98 ? 7 19.688 -3.359 1 94.44 98 GLY B C 1
ATOM 2644 O O . GLY B 1 98 ? 7.23 18.828 -4.203 1 94.44 98 GLY B O 1
ATOM 2645 N N . MET B 1 99 ? 6.5 19.469 -2.176 1 95.38 99 MET B N 1
ATOM 2646 C CA . MET B 1 99 ? 6.211 18.094 -1.757 1 95.38 99 MET B CA 1
ATOM 2647 C C . MET B 1 99 ? 5.145 17.469 -2.65 1 95.38 99 MET B C 1
ATOM 2649 O O . MET B 1 99 ? 5.227 16.281 -2.98 1 95.38 99 MET B O 1
ATOM 2653 N N . VAL B 1 100 ? 4.152 18.219 -3.057 1 96.69 100 VAL B N 1
ATOM 2654 C CA . VAL B 1 100 ? 3.08 17.719 -3.914 1 96.69 100 VAL B CA 1
ATOM 2655 C C . VAL B 1 100 ? 3.631 17.406 -5.301 1 96.69 100 VAL B C 1
ATOM 2657 O O . VAL B 1 100 ? 3.285 16.391 -5.898 1 96.69 100 VAL B O 1
ATOM 2660 N N . VAL B 1 101 ? 4.559 18.234 -5.789 1 96.88 101 VAL B N 1
ATOM 2661 C CA . VAL B 1 101 ? 5.199 18.031 -7.082 1 96.88 101 VAL B CA 1
ATOM 2662 C C . VAL B 1 101 ? 6.039 16.75 -7.039 1 96.88 101 VAL B C 1
ATOM 2664 O O . VAL B 1 101 ? 5.965 15.922 -7.945 1 96.88 101 VAL B O 1
ATOM 2667 N N . ALA B 1 102 ? 6.797 16.609 -5.977 1 97 102 ALA B N 1
ATOM 2668 C CA . ALA B 1 102 ? 7.59 15.391 -5.789 1 97 102 ALA B CA 1
ATOM 2669 C C . ALA B 1 102 ? 6.703 14.156 -5.754 1 97 102 ALA B C 1
ATOM 2671 O O . ALA B 1 102 ? 7.02 13.141 -6.383 1 97 102 ALA B O 1
ATOM 2672 N N . ALA B 1 103 ? 5.602 14.273 -5.027 1 97.75 103 ALA B N 1
ATOM 2673 C CA . ALA B 1 103 ? 4.66 13.164 -4.91 1 97.75 103 ALA B CA 1
ATOM 2674 C C . ALA B 1 103 ? 4.086 12.789 -6.273 1 97.75 103 ALA B C 1
ATOM 2676 O O . ALA B 1 103 ? 3.881 11.602 -6.566 1 97.75 103 ALA B O 1
ATOM 2677 N N . GLU B 1 104 ? 3.836 13.766 -7.082 1 97.31 104 GLU B N 1
ATOM 2678 C CA . GLU B 1 104 ? 3.348 13.5 -8.43 1 97.31 104 GLU B CA 1
ATOM 2679 C C . GLU B 1 104 ? 4.395 12.766 -9.266 1 97.31 104 GLU B C 1
ATOM 2681 O O . GLU B 1 104 ? 4.051 11.93 -10.102 1 97.31 104 GLU B O 1
ATOM 2686 N N . GLY B 1 105 ? 5.648 13.117 -9.078 1 97.81 105 GLY B N 1
ATOM 2687 C CA . GLY B 1 105 ? 6.711 12.375 -9.727 1 97.81 105 GLY B CA 1
ATOM 2688 C C . GLY B 1 105 ? 6.746 10.906 -9.328 1 97.81 105 GLY B C 1
ATOM 2689 O O . GLY B 1 105 ? 6.918 10.031 -10.172 1 97.81 105 GLY B O 1
ATOM 2690 N N . TYR B 1 106 ? 6.562 10.672 -8.055 1 98.38 106 TYR B N 1
ATOM 2691 C CA . TYR B 1 106 ? 6.469 9.312 -7.535 1 98.38 106 TYR B CA 1
ATOM 2692 C C . TYR B 1 106 ? 5.324 8.555 -8.195 1 98.38 106 TYR B C 1
ATOM 2694 O O . TYR B 1 106 ? 5.516 7.445 -8.703 1 98.38 106 TYR B O 1
ATOM 2702 N N . ARG B 1 107 ? 4.168 9.141 -8.242 1 98.69 107 ARG B N 1
ATOM 2703 C CA . ARG B 1 107 ? 2.967 8.539 -8.812 1 98.69 107 ARG B CA 1
ATOM 2704 C C . ARG B 1 107 ? 3.16 8.234 -10.297 1 98.69 107 ARG B C 1
ATOM 2706 O O . ARG B 1 107 ? 2.885 7.121 -10.75 1 98.69 107 ARG B O 1
ATOM 2713 N N . ARG B 1 108 ? 3.66 9.156 -11.031 1 98.38 108 ARG B N 1
ATOM 2714 C CA . ARG B 1 108 ? 3.836 8.984 -12.469 1 98.38 108 ARG B CA 1
ATOM 2715 C C . ARG B 1 108 ? 4.781 7.828 -12.766 1 98.38 108 ARG B C 1
ATOM 2717 O O . ARG B 1 108 ? 4.5 7 -13.633 1 98.38 108 ARG B O 1
ATOM 2724 N N . TRP B 1 109 ? 5.852 7.816 -12.062 1 98.44 109 TRP B N 1
ATOM 2725 C CA . TRP B 1 109 ? 6.805 6.73 -12.266 1 98.44 109 TRP B CA 1
ATOM 2726 C C . TRP B 1 109 ? 6.148 5.379 -12 1 98.44 109 TRP B C 1
ATOM 2728 O O . TRP B 1 109 ? 6.324 4.434 -12.773 1 98.44 109 TRP B O 1
ATOM 2738 N N . ALA B 1 110 ? 5.453 5.27 -10.883 1 98.5 110 ALA B N 1
ATOM 2739 C CA . ALA B 1 110 ? 4.816 4.016 -10.477 1 98.5 110 ALA B CA 1
ATOM 2740 C C . ALA B 1 110 ? 3.812 3.551 -11.531 1 98.5 110 ALA B C 1
ATOM 2742 O O . ALA B 1 110 ? 3.75 2.361 -11.852 1 98.5 110 ALA B O 1
ATOM 2743 N N . ILE B 1 111 ? 3.029 4.477 -12.102 1 98.06 111 ILE B N 1
ATOM 2744 C CA . ILE B 1 111 ? 2.025 4.168 -13.109 1 98.06 111 ILE B CA 1
ATOM 2745 C C . ILE B 1 111 ? 2.715 3.729 -14.398 1 98.06 111 ILE B C 1
ATOM 2747 O O . ILE B 1 111 ? 2.273 2.779 -15.055 1 98.06 111 ILE B O 1
ATOM 2751 N N . ASP B 1 112 ? 3.811 4.383 -14.711 1 97.69 112 ASP B N 1
ATOM 2752 C CA . ASP B 1 112 ? 4.531 4.105 -15.953 1 97.69 112 ASP B CA 1
ATOM 2753 C C . ASP B 1 112 ? 5.297 2.787 -15.859 1 97.69 112 ASP B C 1
ATOM 2755 O O . ASP B 1 112 ? 5.621 2.176 -16.875 1 97.69 112 ASP B O 1
ATOM 2759 N N . HIS B 1 113 ? 5.629 2.383 -14.68 1 97.06 113 HIS B N 1
ATOM 2760 C CA . HIS B 1 113 ? 6.438 1.188 -14.469 1 97.06 113 HIS B CA 1
ATOM 2761 C C . HIS B 1 113 ? 5.809 0.273 -13.422 1 97.06 113 HIS B C 1
ATOM 2763 O O . HIS B 1 113 ? 6.445 -0.061 -12.422 1 97.06 113 HIS B O 1
ATOM 2769 N N . PRO B 1 114 ? 4.633 -0.234 -13.68 1 96.62 114 PRO B N 1
ATOM 2770 C CA . PRO B 1 114 ? 3.895 -0.976 -12.656 1 96.62 114 PRO B CA 1
ATOM 2771 C C . PRO B 1 114 ? 4.617 -2.244 -12.211 1 96.62 114 PRO B C 1
ATOM 2773 O O . PRO B 1 114 ? 4.547 -2.619 -11.039 1 96.62 114 PRO B O 1
ATOM 2776 N N . GLU B 1 115 ? 5.352 -2.947 -13.109 1 96.06 115 GLU B N 1
ATOM 2777 C CA . GLU B 1 115 ? 6.039 -4.172 -12.719 1 96.06 115 GLU B CA 1
ATOM 2778 C C . GLU B 1 115 ? 7.262 -3.867 -11.852 1 96.06 115 GLU B C 1
ATOM 2780 O O . GLU B 1 115 ? 7.59 -4.629 -10.945 1 96.06 115 GLU B O 1
ATOM 2785 N N . ARG B 1 116 ? 7.969 -2.785 -12.188 1 96.38 116 ARG B N 1
ATOM 2786 C CA . ARG B 1 116 ? 9.07 -2.367 -11.336 1 96.38 116 ARG B CA 1
ATOM 2787 C C . ARG B 1 116 ? 8.57 -1.885 -9.984 1 96.38 116 ARG B C 1
ATOM 2789 O O . ARG B 1 116 ? 9.195 -2.131 -8.953 1 96.38 116 ARG B O 1
ATOM 2796 N N . PHE B 1 117 ? 7.434 -1.186 -9.992 1 97.31 117 PHE B N 1
ATOM 2797 C CA . PHE B 1 117 ? 6.805 -0.789 -8.734 1 97.31 117 PHE B CA 1
ATOM 2798 C C . PHE B 1 117 ? 6.445 -2.01 -7.902 1 97.31 117 PHE B C 1
ATOM 2800 O O . PHE B 1 117 ? 6.676 -2.031 -6.691 1 97.31 117 PHE B O 1
ATOM 2807 N N . GLN B 1 118 ? 5.953 -3.029 -8.562 1 95.62 118 GLN B N 1
ATOM 2808 C CA . GLN B 1 118 ? 5.648 -4.289 -7.891 1 95.62 118 GLN B CA 1
ATOM 2809 C C . GLN B 1 118 ? 6.91 -4.922 -7.309 1 95.62 118 GLN B C 1
ATOM 2811 O O . GLN B 1 118 ? 6.879 -5.488 -6.215 1 95.62 118 GLN B O 1
ATOM 2816 N N . LEU B 1 119 ? 7.945 -4.855 -8.055 1 95.31 119 LEU B N 1
ATOM 2817 C CA . LEU B 1 119 ? 9.219 -5.391 -7.574 1 95.31 119 LEU B CA 1
ATOM 2818 C C . LEU B 1 119 ? 9.633 -4.719 -6.266 1 95.31 119 LEU B C 1
ATOM 2820 O O . LEU B 1 119 ? 10.133 -5.383 -5.355 1 95.31 119 LEU B O 1
ATOM 2824 N N . LEU B 1 120 ? 9.367 -3.443 -6.137 1 95.25 120 LEU B N 1
ATOM 2825 C CA . LEU B 1 120 ? 9.781 -2.67 -4.969 1 95.25 120 LEU B CA 1
ATOM 2826 C C . LEU B 1 120 ? 8.797 -2.859 -3.818 1 95.25 120 LEU B C 1
ATOM 2828 O O . LEU B 1 120 ? 9.211 -3.035 -2.67 1 95.25 120 LEU B O 1
ATOM 2832 N N . TYR B 1 121 ? 7.477 -2.83 -4.133 1 94.44 121 TYR B N 1
ATOM 2833 C CA . TYR B 1 121 ? 6.508 -2.588 -3.07 1 94.44 121 TYR B CA 1
ATOM 2834 C C . TYR B 1 121 ? 5.383 -3.613 -3.111 1 94.44 121 TYR B C 1
ATOM 2836 O O . TYR B 1 121 ? 4.453 -3.559 -2.301 1 94.44 121 TYR B O 1
ATOM 2844 N N . GLY B 1 122 ? 5.445 -4.496 -4.098 1 89.81 122 GLY B N 1
ATOM 2845 C CA . GLY B 1 122 ? 4.48 -5.586 -4.141 1 89.81 122 GLY B CA 1
ATOM 2846 C C . GLY B 1 122 ? 4.77 -6.68 -3.131 1 89.81 122 GLY B C 1
ATOM 2847 O O . GLY B 1 122 ? 5.547 -6.48 -2.195 1 89.81 122 GLY B O 1
ATOM 2848 N N . ALA B 1 123 ? 4.09 -7.758 -3.291 1 86.06 123 ALA B N 1
ATOM 2849 C CA . ALA B 1 123 ? 4.332 -8.914 -2.434 1 86.06 123 ALA B CA 1
ATOM 2850 C C . ALA B 1 123 ? 5.809 -9.305 -2.453 1 86.06 123 ALA B C 1
ATOM 2852 O O . ALA B 1 123 ? 6.434 -9.344 -3.514 1 86.06 123 ALA B O 1
ATOM 2853 N N . PRO B 1 124 ? 6.277 -9.562 -1.297 1 85.56 124 PRO B N 1
ATOM 2854 C CA . PRO B 1 124 ? 7.691 -9.945 -1.246 1 85.56 124 PRO B CA 1
ATOM 2855 C C . PRO B 1 124 ? 7.988 -11.203 -2.064 1 85.56 124 PRO B C 1
ATOM 2857 O O . PRO B 1 124 ? 7.168 -12.125 -2.113 1 85.56 124 PRO B O 1
ATOM 2860 N N . LEU B 1 125 ? 9.156 -11.148 -2.736 1 88.12 125 LEU B N 1
ATOM 2861 C CA . LEU B 1 125 ? 9.633 -12.344 -3.426 1 88.12 125 LEU B CA 1
ATOM 2862 C C . LEU B 1 125 ? 10.039 -13.422 -2.428 1 88.12 125 LEU B C 1
ATOM 2864 O O . LEU B 1 125 ? 10.758 -13.148 -1.465 1 88.12 125 LEU B O 1
ATOM 2868 N N . ARG B 1 126 ? 9.516 -14.562 -2.68 1 82.19 126 ARG B N 1
ATOM 2869 C CA . ARG B 1 126 ? 9.805 -15.664 -1.77 1 82.19 126 ARG B CA 1
ATOM 2870 C C . ARG B 1 126 ? 11.305 -15.93 -1.698 1 82.19 126 ARG B C 1
ATOM 2872 O O . ARG B 1 126 ? 11.992 -15.93 -2.723 1 82.19 126 ARG B O 1
ATOM 2879 N N . HIS B 1 127 ? 11.859 -16.062 -0.475 1 83.12 127 HIS B N 1
ATOM 2880 C CA . HIS B 1 127 ? 13.227 -16.453 -0.147 1 83.12 127 HIS B CA 1
ATOM 2881 C C . HIS B 1 127 ? 14.211 -15.328 -0.436 1 83.12 127 HIS B C 1
ATOM 2883 O O . HIS B 1 127 ? 15.422 -15.523 -0.373 1 83.12 127 HIS B O 1
ATOM 2889 N N . TYR B 1 128 ? 13.703 -14.25 -0.93 1 90.56 128 TYR B N 1
ATOM 2890 C CA . TYR B 1 128 ? 14.578 -13.102 -1.118 1 90.56 128 TYR B CA 1
ATOM 2891 C C . TYR B 1 128 ? 14.672 -12.273 0.155 1 90.56 128 TYR B C 1
ATOM 2893 O O . TYR B 1 128 ? 13.656 -11.961 0.777 1 90.56 128 TYR B O 1
ATOM 2901 N N . HIS B 1 129 ? 15.883 -11.945 0.487 1 85.56 129 HIS B N 1
ATOM 2902 C CA . HIS B 1 129 ? 16.156 -11.008 1.567 1 85.56 129 HIS B CA 1
ATOM 2903 C C . HIS B 1 129 ? 17.188 -9.969 1.139 1 85.56 129 HIS B C 1
ATOM 2905 O O . HIS B 1 129 ? 18.328 -10.312 0.798 1 85.56 129 HIS B O 1
ATOM 2911 N N . ALA B 1 130 ? 16.703 -8.758 1.19 1 86.94 130 ALA B N 1
ATOM 2912 C CA . ALA B 1 130 ? 17.641 -7.688 0.875 1 86.94 130 ALA B CA 1
ATOM 2913 C C . ALA B 1 130 ? 18.766 -7.625 1.902 1 86.94 130 ALA B C 1
ATOM 2915 O O . ALA B 1 130 ? 18.531 -7.797 3.102 1 86.94 130 ALA B O 1
ATOM 2916 N N . PRO B 1 131 ? 20 -7.352 1.445 1 87.38 131 PRO B N 1
ATOM 2917 C CA . PRO B 1 131 ? 21.094 -7.195 2.408 1 87.38 131 PRO B CA 1
ATOM 2918 C C . PRO B 1 131 ? 20.844 -6.066 3.406 1 87.38 131 PRO B C 1
ATOM 2920 O O . PRO B 1 131 ? 20.297 -5.023 3.039 1 87.38 131 PRO B O 1
ATOM 2923 N N . VAL B 1 132 ? 21.188 -6.348 4.605 1 82.56 132 VAL B N 1
ATOM 2924 C CA . VAL B 1 132 ? 21.047 -5.344 5.652 1 82.56 132 VAL B CA 1
ATOM 2925 C C . VAL B 1 132 ? 21.969 -4.156 5.359 1 82.56 132 VAL B C 1
ATOM 2927 O O . VAL B 1 132 ? 23.156 -4.336 5.094 1 82.56 132 VAL B O 1
ATOM 2930 N N . ASP B 1 133 ? 21.422 -2.975 5.387 1 82 133 ASP B N 1
ATOM 2931 C CA . ASP B 1 133 ? 22.156 -1.737 5.148 1 82 133 ASP B CA 1
ATOM 2932 C C . ASP B 1 133 ? 22.906 -1.797 3.818 1 82 133 ASP B C 1
ATOM 2934 O O . ASP B 1 133 ? 24.047 -1.336 3.725 1 82 133 ASP B O 1
ATOM 2938 N N . GLY B 1 134 ? 22.297 -2.486 2.945 1 87.81 134 GLY B N 1
ATOM 2939 C CA . GLY B 1 134 ? 22.875 -2.664 1.629 1 87.81 134 GLY B CA 1
ATOM 2940 C C . GLY B 1 134 ? 22.438 -1.614 0.629 1 87.81 134 GLY B C 1
ATOM 2941 O O . GLY B 1 134 ? 21.953 -0.547 1.014 1 87.81 134 GLY B O 1
ATOM 2942 N N . PRO B 1 135 ? 22.719 -1.862 -0.608 1 88.12 135 PRO B N 1
ATOM 2943 C CA . PRO B 1 135 ? 22.453 -0.89 -1.669 1 88.12 135 PRO B CA 1
ATOM 2944 C C . PRO B 1 135 ? 20.969 -0.5 -1.752 1 88.12 135 PRO B C 1
ATOM 2946 O O . PRO B 1 135 ? 20.656 0.642 -2.09 1 88.12 135 PRO B O 1
ATOM 2949 N N . THR B 1 136 ? 20.094 -1.392 -1.435 1 88.94 136 THR B N 1
ATOM 2950 C CA . THR B 1 136 ? 18.672 -1.103 -1.499 1 88.94 136 THR B CA 1
ATOM 2951 C C . THR B 1 136 ? 18.281 -0.064 -0.451 1 88.94 136 THR B C 1
ATOM 2953 O O . THR B 1 136 ? 17.453 0.812 -0.714 1 88.94 136 THR B O 1
ATOM 2956 N N . THR B 1 137 ? 18.891 -0.12 0.705 1 86.31 137 THR B N 1
ATOM 2957 C CA . THR B 1 137 ? 18.656 0.835 1.779 1 86.31 137 THR B CA 1
ATOM 2958 C C . THR B 1 137 ? 19.125 2.23 1.383 1 86.31 137 THR B C 1
ATOM 2960 O O . THR B 1 137 ? 18.422 3.217 1.588 1 86.31 137 THR B O 1
ATOM 2963 N N . GLU B 1 138 ? 20.266 2.266 0.792 1 86 138 GLU B N 1
ATOM 2964 C CA . GLU B 1 138 ? 20.844 3.539 0.368 1 86 138 GLU B CA 1
ATOM 2965 C C . GLU B 1 138 ? 19.984 4.199 -0.711 1 86 138 GLU B C 1
ATOM 2967 O O . GLU B 1 138 ? 19.766 5.414 -0.688 1 86 138 GLU B O 1
ATOM 2972 N N . ALA B 1 139 ? 19.531 3.383 -1.574 1 86.56 139 ALA B N 1
ATOM 2973 C CA . ALA B 1 139 ? 18.703 3.904 -2.652 1 86.56 139 ALA B CA 1
ATOM 2974 C C . ALA B 1 139 ? 17.391 4.457 -2.107 1 86.56 139 ALA B C 1
ATOM 2976 O O . ALA B 1 139 ? 16.922 5.52 -2.535 1 86.56 139 ALA B O 1
ATOM 2977 N N . ASN B 1 140 ? 16.797 3.77 -1.139 1 87.31 140 ASN B N 1
ATOM 2978 C CA . ASN B 1 140 ? 15.578 4.227 -0.48 1 87.31 140 ASN B CA 1
ATOM 2979 C C . ASN B 1 140 ? 15.797 5.543 0.261 1 87.31 140 ASN B C 1
ATOM 2981 O O . ASN B 1 140 ? 14.93 6.414 0.263 1 87.31 140 ASN B O 1
ATOM 2985 N N . ARG B 1 141 ? 16.969 5.73 0.77 1 87.75 141 ARG B N 1
ATOM 2986 C CA . ARG B 1 141 ? 17.312 6.949 1.497 1 87.75 141 ARG B CA 1
ATOM 2987 C C . ARG B 1 141 ? 17.391 8.148 0.558 1 87.75 141 ARG B C 1
ATOM 2989 O O . ARG B 1 141 ? 17.016 9.258 0.937 1 87.75 141 ARG B O 1
ATOM 2996 N N . ARG B 1 142 ? 17.844 7.902 -0.622 1 88.94 142 ARG B N 1
ATOM 2997 C CA . ARG B 1 142 ? 17.922 8.977 -1.601 1 88.94 142 ARG B CA 1
ATOM 2998 C C . ARG B 1 142 ? 16.531 9.508 -1.941 1 88.94 142 ARG B C 1
ATOM 3000 O O . ARG B 1 142 ? 16.328 10.719 -2.029 1 88.94 142 ARG B O 1
ATOM 3007 N N . MET B 1 143 ? 15.672 8.586 -2.104 1 89.31 143 MET B N 1
ATOM 3008 C CA . MET B 1 143 ? 14.289 8.961 -2.383 1 89.31 143 MET B CA 1
ATOM 3009 C C . MET B 1 143 ? 13.68 9.711 -1.201 1 89.31 143 MET B C 1
ATOM 3011 O O . MET B 1 143 ? 13.055 10.758 -1.378 1 89.31 143 MET B O 1
ATOM 3015 N N . SER B 1 144 ? 13.945 9.203 -0.02 1 91.88 144 SER B N 1
ATOM 3016 C CA . SER B 1 144 ? 13.414 9.812 1.199 1 91.88 144 SER B CA 1
ATOM 3017 C C . SER B 1 144 ? 13.938 11.227 1.385 1 91.88 144 SER B C 1
ATOM 3019 O O . SER B 1 144 ? 13.219 12.109 1.862 1 91.88 144 SER B O 1
ATOM 3021 N N . ALA B 1 145 ? 15.148 11.453 0.966 1 92.44 145 ALA B N 1
ATOM 3022 C CA . ALA B 1 145 ? 15.805 12.742 1.151 1 92.44 145 ALA B CA 1
ATOM 3023 C C . ALA B 1 145 ? 15.086 13.844 0.371 1 92.44 145 ALA B C 1
ATOM 3025 O O . ALA B 1 145 ? 15.016 14.992 0.82 1 92.44 145 ALA B O 1
ATOM 3026 N N . VAL B 1 146 ? 14.57 13.5 -0.756 1 93.62 146 VAL B N 1
ATOM 3027 C CA . VAL B 1 146 ? 13.844 14.477 -1.554 1 93.62 146 VAL B CA 1
ATOM 3028 C C . VAL B 1 146 ? 12.578 14.906 -0.811 1 93.62 146 VAL B C 1
ATOM 3030 O O . VAL B 1 146 ? 12.297 16.109 -0.701 1 93.62 146 VAL B O 1
ATOM 3033 N N . PHE B 1 147 ? 11.836 13.992 -0.235 1 95.44 147 PHE B N 1
ATOM 3034 C CA . PHE B 1 147 ? 10.602 14.297 0.476 1 95.44 147 PHE B CA 1
ATOM 3035 C C . PHE B 1 147 ? 10.891 15.031 1.779 1 95.44 147 PHE B C 1
ATOM 3037 O O . PHE B 1 147 ? 10.148 15.938 2.166 1 95.44 147 PHE B O 1
ATOM 3044 N N . GLU B 1 148 ? 11.992 14.602 2.42 1 95 148 GLU B N 1
ATOM 3045 C CA . GLU B 1 148 ? 12.43 15.305 3.619 1 95 148 GLU B CA 1
ATOM 3046 C C . GLU B 1 148 ? 12.664 16.781 3.332 1 95 148 GLU B C 1
ATOM 3048 O O . GLU B 1 148 ? 12.148 17.656 4.047 1 95 148 GLU B O 1
ATOM 3053 N N . ARG B 1 149 ? 13.359 17.047 2.293 1 94.06 149 ARG B N 1
ATOM 3054 C CA . ARG B 1 149 ? 13.688 18.422 1.923 1 94.06 149 ARG B CA 1
ATOM 3055 C C . ARG B 1 149 ? 12.43 19.219 1.597 1 94.06 149 ARG B C 1
ATOM 3057 O O . ARG B 1 149 ? 12.234 20.328 2.115 1 94.06 149 ARG B O 1
ATOM 3064 N N . GLU B 1 150 ? 11.547 18.656 0.832 1 94.62 150 GLU B N 1
ATOM 3065 C CA . GLU B 1 150 ? 10.367 19.375 0.362 1 94.62 150 GLU B CA 1
ATOM 3066 C C . GLU B 1 150 ? 9.352 19.547 1.484 1 94.62 150 GLU B C 1
ATOM 3068 O O . GLU B 1 150 ? 8.664 20.578 1.551 1 94.62 150 GLU B O 1
ATOM 3073 N N . LEU B 1 151 ? 9.281 18.609 2.373 1 95.44 151 LEU B N 1
ATOM 3074 C CA . LEU B 1 151 ? 8.289 18.625 3.445 1 95.44 151 LEU B CA 1
ATOM 3075 C C . LEU B 1 151 ? 8.68 19.625 4.527 1 95.44 151 LEU B C 1
ATOM 3077 O O . LEU B 1 151 ? 7.82 20.312 5.07 1 95.44 151 LEU B O 1
ATOM 3081 N N . PHE B 1 152 ? 9.93 19.703 4.82 1 95.81 152 PHE B N 1
ATOM 3082 C CA . PHE B 1 152 ? 10.336 20.406 6.031 1 95.81 152 PHE B CA 1
ATOM 3083 C C . PHE B 1 152 ? 11.078 21.703 5.684 1 95.81 152 PHE B C 1
ATOM 3085 O O . PHE B 1 152 ? 11.68 22.328 6.559 1 95.81 152 PHE B O 1
ATOM 3092 N N . ARG B 1 153 ? 11.055 21.984 4.355 1 92.75 153 ARG B N 1
ATOM 3093 C CA . ARG B 1 153 ? 11.648 23.25 3.928 1 92.75 153 ARG B CA 1
ATOM 3094 C C . ARG B 1 153 ? 11.125 24.422 4.762 1 92.75 153 ARG B C 1
ATOM 3096 O O . ARG B 1 153 ? 9.914 24.547 4.973 1 92.75 153 ARG B O 1
ATOM 3103 N N . GLY B 1 154 ? 12.055 25.219 5.332 1 93.62 154 GLY B N 1
ATOM 3104 C CA . GLY B 1 154 ? 11.688 26.422 6.051 1 93.62 154 GLY B CA 1
ATOM 3105 C C . GLY B 1 154 ? 11.617 26.234 7.555 1 93.62 154 GLY B C 1
ATOM 3106 O O . GLY B 1 154 ? 11.469 27.188 8.305 1 93.62 154 GLY B O 1
ATOM 3107 N N . PHE B 1 155 ? 11.695 25.031 8.008 1 96.12 155 PHE B N 1
ATOM 3108 C CA . PHE B 1 155 ? 11.68 24.766 9.438 1 96.12 155 PHE B CA 1
ATOM 3109 C C . PHE B 1 155 ? 13.102 24.578 9.969 1 96.12 155 PHE B C 1
ATOM 3111 O O . PHE B 1 155 ? 13.945 23.969 9.305 1 96.12 155 PHE B O 1
ATOM 3118 N N . THR B 1 156 ? 13.359 25.062 11.164 1 95 156 THR B N 1
ATOM 3119 C CA . THR B 1 156 ? 14.617 24.797 11.852 1 95 156 THR B CA 1
ATOM 3120 C C . THR B 1 156 ? 14.594 23.438 12.531 1 95 156 THR B C 1
ATOM 3122 O O . THR B 1 156 ? 13.516 22.891 12.781 1 95 156 THR B O 1
ATOM 3125 N N . PRO B 1 157 ? 15.727 22.875 12.789 1 93 157 PRO B N 1
ATOM 3126 C CA . PRO B 1 157 ? 15.758 21.609 13.531 1 93 157 PRO B CA 1
ATOM 3127 C C . PRO B 1 157 ? 15.016 21.672 14.859 1 93 157 PRO B C 1
ATOM 3129 O O . PRO B 1 157 ? 14.391 20.703 15.273 1 93 157 PRO B O 1
ATOM 3132 N N . GLU B 1 158 ? 15.062 22.828 15.484 1 94.69 158 GLU B N 1
ATOM 3133 C CA . GLU B 1 158 ? 14.383 23 16.766 1 94.69 158 GLU B CA 1
ATOM 3134 C C . GLU B 1 158 ? 12.867 22.969 16.594 1 94.69 158 GLU B C 1
ATOM 3136 O O . GLU B 1 158 ? 12.164 22.375 17.438 1 94.69 158 GLU B O 1
ATOM 3141 N N . GLN B 1 159 ? 12.406 23.578 15.578 1 96.88 159 GLN B N 1
ATOM 3142 C CA . GLN B 1 159 ? 10.977 23.531 15.281 1 96.88 159 GLN B CA 1
ATOM 3143 C C . GLN B 1 159 ? 10.523 22.109 14.977 1 96.88 159 GLN B C 1
ATOM 3145 O O . GLN B 1 159 ? 9.477 21.672 15.453 1 96.88 159 GLN B O 1
ATOM 3150 N N . LEU B 1 160 ? 11.312 21.422 14.234 1 96.25 160 LEU B N 1
ATOM 3151 C CA . LEU B 1 160 ? 10.992 20.047 13.859 1 96.25 160 LEU B CA 1
ATOM 3152 C C . LEU B 1 160 ? 11.016 19.141 15.078 1 96.25 160 LEU B C 1
ATOM 3154 O O . LEU B 1 160 ? 10.203 18.219 15.188 1 96.25 160 LEU B O 1
ATOM 3158 N N . ALA B 1 161 ? 11.914 19.359 15.984 1 94.31 161 ALA B N 1
ATOM 3159 C CA . ALA B 1 161 ? 12 18.578 17.219 1 94.31 161 ALA B CA 1
ATOM 3160 C C . ALA B 1 161 ? 10.758 18.781 18.078 1 94.31 161 ALA B C 1
ATOM 3162 O O . ALA B 1 161 ? 10.375 17.906 18.844 1 94.31 161 ALA B O 1
ATOM 3163 N N . ALA B 1 162 ? 10.109 19.938 17.844 1 95.38 162 ALA B N 1
ATOM 3164 C CA . ALA B 1 162 ? 8.961 20.312 18.672 1 95.38 162 ALA B CA 1
ATOM 3165 C C . ALA B 1 162 ? 7.652 19.922 17.984 1 95.38 162 ALA B C 1
ATOM 3167 O O . ALA B 1 162 ? 6.57 20.266 18.469 1 95.38 162 ALA B O 1
ATOM 3168 N N . ALA B 1 163 ? 7.727 19.234 16.844 1 95.88 163 ALA B N 1
ATOM 3169 C CA . ALA B 1 163 ? 6.52 18.844 16.141 1 95.88 163 ALA B CA 1
ATOM 3170 C C . ALA B 1 163 ? 5.594 18.031 17.031 1 95.88 163 ALA B C 1
ATOM 3172 O O . ALA B 1 163 ? 6.062 17.297 17.922 1 95.88 163 ALA B O 1
ATOM 3173 N N . ASP B 1 164 ? 4.344 18.156 16.781 1 93 164 ASP B N 1
ATOM 3174 C CA . ASP B 1 164 ? 3.328 17.484 17.578 1 93 164 ASP B CA 1
ATOM 3175 C C . ASP B 1 164 ? 3.32 15.977 17.328 1 93 164 ASP B C 1
ATOM 3177 O O . ASP B 1 164 ? 2.732 15.516 16.359 1 93 164 ASP B O 1
ATOM 3181 N N . THR B 1 165 ? 4.004 15.266 18.281 1 88.62 165 THR B N 1
ATOM 3182 C CA . THR B 1 165 ? 4.012 13.805 18.281 1 88.62 165 THR B CA 1
ATOM 3183 C C . THR B 1 165 ? 3.682 13.266 19.672 1 88.62 165 THR B C 1
ATOM 3185 O O . THR B 1 165 ? 4.281 12.289 20.125 1 88.62 165 THR B O 1
ATOM 3188 N N . ARG B 1 166 ? 2.797 13.969 20.25 1 75.88 166 ARG B N 1
ATOM 3189 C CA . ARG B 1 166 ? 2.484 13.734 21.656 1 75.88 166 ARG B CA 1
ATOM 3190 C C . ARG B 1 166 ? 2.049 12.289 21.891 1 75.88 166 ARG B C 1
ATOM 3192 O O . ARG B 1 166 ? 2.154 11.773 23 1 75.88 166 ARG B O 1
ATOM 3199 N N . SER B 1 167 ? 1.749 11.656 20.984 1 84.25 167 SER B N 1
ATOM 3200 C CA . SER B 1 167 ? 1.232 10.305 21.188 1 84.25 167 SER B CA 1
ATOM 3201 C C . SER B 1 167 ? 2.352 9.273 21.141 1 84.25 167 SER B C 1
ATOM 3203 O O . SER B 1 167 ? 2.133 8.094 21.453 1 84.25 167 SER B O 1
ATOM 3205 N N . LEU B 1 168 ? 3.596 9.727 20.844 1 94.75 168 LEU B N 1
ATOM 3206 C CA . LEU B 1 168 ? 4.691 8.766 20.719 1 94.75 168 LEU B CA 1
ATOM 3207 C C . LEU B 1 168 ? 5.426 8.594 22.047 1 94.75 168 LEU B C 1
ATOM 3209 O O . LEU B 1 168 ? 5.648 9.57 22.766 1 94.75 168 LEU B O 1
ATOM 3213 N N . SER B 1 169 ? 5.785 7.438 22.328 1 96.56 169 SER B N 1
ATOM 3214 C CA . SER B 1 169 ? 6.488 7.129 23.562 1 96.56 169 SER B CA 1
ATOM 3215 C C . SER B 1 169 ? 7.949 7.566 23.5 1 96.56 169 SER B C 1
ATOM 3217 O O . SER B 1 169 ? 8.531 7.629 22.422 1 96.56 169 SER B O 1
ATOM 3219 N N . PRO B 1 170 ? 8.555 7.82 24.703 1 95.69 170 PRO B N 1
ATOM 3220 C CA . PRO B 1 170 ? 9.992 8.086 24.719 1 95.69 170 PRO B CA 1
ATOM 3221 C C . PRO B 1 170 ? 10.82 6.941 24.125 1 95.69 170 PRO B C 1
ATOM 3223 O O . PRO B 1 170 ? 11.859 7.176 23.5 1 95.69 170 PRO B O 1
ATOM 3226 N N . ALA B 1 171 ? 10.375 5.766 24.328 1 96.75 171 ALA B N 1
ATOM 3227 C CA . ALA B 1 171 ? 11.078 4.598 23.812 1 96.75 171 ALA B CA 1
ATOM 3228 C C . ALA B 1 171 ? 11.117 4.621 22.281 1 96.75 171 ALA B C 1
ATOM 3230 O O . ALA B 1 171 ? 12.148 4.324 21.672 1 96.75 171 ALA B O 1
ATOM 3231 N N . PHE B 1 172 ? 10.031 4.965 21.734 1 97.5 172 PHE B N 1
ATOM 3232 C CA . PHE B 1 172 ? 9.961 5.039 20.281 1 97.5 172 PHE B CA 1
ATOM 3233 C C . PHE B 1 172 ? 10.844 6.168 19.75 1 97.5 172 PHE B C 1
ATOM 3235 O O . PHE B 1 172 ? 11.617 5.973 18.812 1 97.5 172 PHE B O 1
ATOM 3242 N N . LEU B 1 173 ? 10.75 7.328 20.391 1 95.94 173 LEU B N 1
ATOM 3243 C CA . LEU B 1 173 ? 11.57 8.453 19.969 1 95.94 173 LEU B CA 1
ATOM 3244 C C . LEU B 1 173 ? 13.055 8.125 20.109 1 95.94 173 LEU B C 1
ATOM 3246 O O . LEU B 1 17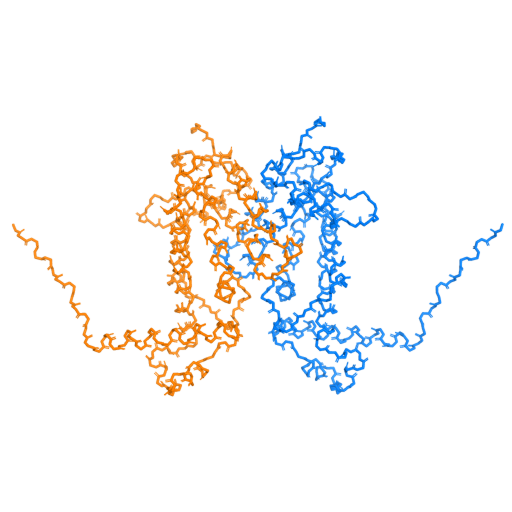3 ? 13.859 8.492 19.25 1 95.94 173 LEU B O 1
ATOM 3250 N N . GLY B 1 174 ? 13.398 7.438 21.188 1 95.31 174 GLY B N 1
ATOM 3251 C CA . GLY B 1 174 ? 14.766 6.969 21.359 1 95.31 174 GLY B CA 1
ATOM 3252 C C . GLY B 1 174 ? 15.203 6.016 20.266 1 95.31 174 GLY B C 1
ATOM 3253 O O . GLY B 1 174 ? 16.328 6.109 19.766 1 95.31 174 GLY B O 1
ATOM 3254 N N . HIS B 1 175 ? 14.32 5.141 19.844 1 96.19 175 HIS B N 1
ATOM 3255 C CA . HIS B 1 175 ?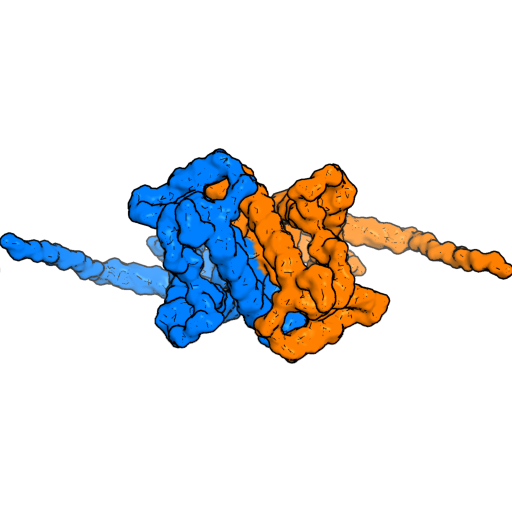 14.602 4.199 18.766 1 96.19 175 HIS B CA 1
ATOM 3256 C C . HIS B 1 175 ? 14.891 4.934 17.453 1 96.19 175 HIS B C 1
ATOM 3258 O O . HIS B 1 175 ? 15.867 4.617 16.766 1 96.19 175 HIS B O 1
ATOM 3264 N N . LEU B 1 176 ? 14.094 5.918 17.156 1 95 176 LEU B N 1
ATOM 3265 C CA . LEU B 1 176 ? 14.273 6.688 15.922 1 95 176 LEU B CA 1
ATOM 3266 C C . LEU B 1 176 ? 15.586 7.473 15.969 1 95 176 LEU B C 1
ATOM 3268 O O . LEU B 1 176 ? 16.281 7.59 14.953 1 95 176 LEU B O 1
ATOM 3272 N N . ALA B 1 177 ? 15.914 7.996 17.109 1 93.06 177 ALA B N 1
ATOM 3273 C CA . ALA B 1 177 ? 17.156 8.742 17.266 1 93.06 177 ALA B CA 1
ATOM 3274 C C . ALA B 1 177 ? 18.375 7.855 16.984 1 93.06 177 ALA B C 1
ATOM 3276 O O . ALA B 1 177 ? 19.359 8.305 16.391 1 93.06 177 ALA B O 1
ATOM 3277 N N . ARG B 1 178 ? 18.281 6.621 17.297 1 91.31 178 ARG B N 1
ATOM 3278 C CA . ARG B 1 178 ? 19.391 5.691 17.156 1 91.31 178 ARG B CA 1
ATOM 3279 C C . ARG B 1 178 ? 19.562 5.254 15.703 1 91.31 178 ARG B C 1
ATOM 3281 O O . ARG B 1 178 ? 20.625 4.785 15.305 1 91.31 178 ARG B O 1
ATOM 3288 N N . GLN B 1 179 ? 18.484 5.355 14.945 1 84.81 179 GLN B N 1
ATOM 3289 C CA . GLN B 1 179 ? 18.516 4.934 13.547 1 84.81 179 GLN B CA 1
ATOM 3290 C C . GLN B 1 179 ? 19.109 6.031 12.656 1 84.81 179 GLN B C 1
ATOM 3292 O O . GLN B 1 179 ? 19.422 5.789 11.492 1 84.81 179 GLN B O 1
ATOM 3297 N N . ALA B 1 180 ? 19.25 7.191 13.227 1 79.81 180 ALA B N 1
ATOM 3298 C CA . ALA B 1 180 ? 19.766 8.328 12.461 1 79.81 180 ALA B CA 1
ATOM 3299 C C . ALA B 1 180 ? 21.219 8.102 12.07 1 79.81 180 ALA B C 1
ATOM 3301 O O . ALA B 1 180 ? 22.016 7.586 12.859 1 79.81 180 ALA B O 1
ATOM 3302 N N . PRO B 1 181 ? 21.562 8.383 10.75 1 71.56 181 PRO B N 1
ATOM 3303 C CA . PRO B 1 181 ? 22.969 8.242 10.359 1 71.56 181 PRO B CA 1
ATOM 3304 C C . PRO B 1 181 ? 23.891 9.172 11.141 1 71.56 181 PRO B C 1
ATOM 3306 O O . PRO B 1 181 ? 23.469 10.25 11.578 1 71.56 181 PRO B O 1
ATOM 3309 N N . PRO B 1 182 ? 25.094 8.711 11.445 1 58.91 182 PRO B N 1
ATOM 3310 C CA . PRO B 1 182 ? 26.062 9.492 12.227 1 58.91 182 PRO B CA 1
ATOM 3311 C C . PRO B 1 182 ? 26.453 10.797 11.539 1 58.91 182 PRO B C 1
ATOM 3313 O O . PRO B 1 182 ? 26.75 11.789 12.219 1 58.91 182 PRO B O 1
ATOM 3316 N N . SER B 1 183 ? 26.922 10.828 10.359 1 52.22 183 SER B N 1
ATOM 3317 C CA . SER B 1 183 ? 27.734 11.852 9.695 1 52.22 183 SER B CA 1
ATOM 3318 C C . SER B 1 183 ? 26.891 13.062 9.32 1 52.22 183 SER B C 1
ATOM 3320 O O . SER B 1 183 ? 27.422 14.117 8.984 1 52.22 183 SER B O 1
ATOM 3322 N N . GLY B 1 184 ? 25.469 13.352 9.766 1 56.88 184 GLY B N 1
ATOM 3323 C CA . GLY B 1 184 ? 24.781 14.539 9.281 1 56.88 184 GLY B CA 1
ATOM 3324 C C . GLY B 1 184 ? 23.672 15 10.195 1 56.88 184 GLY B C 1
ATOM 3325 O O . GLY B 1 184 ? 23.531 14.5 11.312 1 56.88 184 GLY B O 1
ATOM 3326 N N . THR B 1 185 ? 23.125 16.266 9.828 1 63.81 185 THR B N 1
ATOM 3327 C CA . THR B 1 185 ? 21.984 16.891 10.492 1 63.81 185 THR B CA 1
ATOM 3328 C C . THR B 1 185 ? 20.766 15.961 10.445 1 63.81 185 THR B C 1
ATOM 3330 O O . THR B 1 185 ? 20.016 15.969 9.477 1 63.81 185 THR B O 1
ATOM 3333 N N . ALA B 1 186 ? 20.797 15.023 11.258 1 84.38 186 ALA B N 1
ATOM 3334 C CA . ALA B 1 186 ? 19.719 14.031 11.352 1 84.38 186 ALA B CA 1
ATOM 3335 C C . ALA B 1 186 ? 18.391 14.695 11.703 1 84.38 186 ALA B C 1
ATOM 3337 O O . ALA B 1 186 ? 18.359 15.664 12.461 1 84.38 186 ALA B O 1
ATOM 3338 N N . LEU B 1 187 ? 17.453 14.32 10.953 1 91.75 187 LEU B N 1
ATOM 3339 C CA . LEU B 1 187 ? 16.094 14.75 11.281 1 91.75 187 LEU B CA 1
ATOM 3340 C C . LEU B 1 187 ? 15.734 14.367 12.719 1 91.75 187 LEU B C 1
ATOM 3342 O O . LEU B 1 187 ? 16.031 13.258 13.156 1 91.75 187 LEU B O 1
ATOM 3346 N N . PRO B 1 188 ? 15.234 15.336 13.484 1 94.06 188 PRO B N 1
ATOM 3347 C CA . PRO B 1 188 ? 14.734 14.953 14.805 1 94.06 188 PRO B CA 1
ATOM 3348 C C . PRO B 1 188 ? 13.727 13.805 14.75 1 94.06 188 PRO B C 1
ATOM 3350 O O . PRO B 1 188 ? 13 13.672 13.758 1 94.06 188 PRO B O 1
ATOM 3353 N N . PRO B 1 189 ? 13.641 12.992 15.805 1 95.56 189 PRO B N 1
ATOM 3354 C CA . PRO B 1 189 ? 12.758 11.828 15.836 1 95.56 189 PRO B CA 1
ATOM 3355 C C . PRO B 1 189 ? 11.305 12.18 15.508 1 95.56 189 PRO B C 1
ATOM 3357 O O . PRO B 1 189 ? 10.633 11.438 14.797 1 95.56 189 PRO B O 1
ATOM 3360 N N . SER B 1 190 ? 10.844 13.344 16.016 1 96.31 190 SER B N 1
ATOM 3361 C CA . SER B 1 190 ? 9.469 13.758 15.75 1 96.31 190 SER B CA 1
ATOM 3362 C C . SER B 1 190 ? 9.242 13.969 14.258 1 96.31 190 SER B C 1
ATOM 3364 O O . SER B 1 190 ? 8.227 13.547 13.711 1 96.31 190 SER B O 1
ATOM 3366 N N . ALA B 1 191 ? 10.195 14.555 13.641 1 95.94 191 ALA B N 1
ATOM 3367 C CA . ALA B 1 191 ? 10.102 14.812 12.203 1 95.94 191 ALA B CA 1
ATOM 3368 C C . ALA B 1 191 ? 10.227 13.516 11.406 1 95.94 191 ALA B C 1
ATOM 3370 O O . ALA B 1 191 ? 9.562 13.336 10.383 1 95.94 191 ALA B O 1
ATOM 3371 N N . THR B 1 192 ? 11.062 12.609 11.898 1 96.06 192 THR B N 1
ATOM 3372 C CA . THR B 1 192 ? 11.203 11.305 11.266 1 96.06 192 THR B CA 1
ATOM 3373 C C . THR B 1 192 ? 9.883 10.555 11.289 1 96.06 192 THR B C 1
ATOM 3375 O O . THR B 1 192 ? 9.477 9.961 10.281 1 96.06 192 THR B O 1
ATOM 3378 N N . ALA B 1 193 ? 9.195 10.633 12.391 1 97.19 193 ALA B N 1
ATOM 3379 C CA . ALA B 1 193 ? 7.902 9.969 12.508 1 97.19 193 ALA B CA 1
ATOM 3380 C C . ALA B 1 193 ? 6.891 10.547 11.523 1 97.19 193 ALA B C 1
ATOM 3382 O O . ALA B 1 193 ? 6.156 9.805 10.867 1 97.19 193 ALA B O 1
ATOM 3383 N N . LEU B 1 194 ? 6.887 11.859 11.414 1 97 194 LEU B N 1
ATOM 3384 C CA . LEU B 1 194 ? 5.992 12.516 10.469 1 97 194 LEU B CA 1
ATOM 3385 C C . LEU B 1 194 ? 6.328 12.117 9.039 1 97 194 LEU B C 1
ATOM 3387 O O . LEU B 1 194 ? 5.43 11.836 8.242 1 97 194 LEU B O 1
ATOM 3391 N N . LEU B 1 195 ? 7.602 12.062 8.75 1 96.56 195 LEU B N 1
ATOM 3392 C CA . LEU B 1 195 ? 8.039 11.688 7.406 1 96.56 195 LEU B CA 1
ATOM 3393 C C . LEU B 1 195 ? 7.613 10.266 7.07 1 96.56 195 LEU B C 1
ATOM 3395 O O . LEU B 1 195 ? 7.152 10 5.957 1 96.56 195 LEU B O 1
ATOM 3399 N N . LEU B 1 196 ? 7.73 9.344 8.016 1 96.81 196 LEU B N 1
ATOM 3400 C CA . LEU B 1 196 ? 7.332 7.957 7.812 1 96.81 196 LEU B CA 1
ATOM 3401 C C . LEU B 1 196 ? 5.828 7.848 7.59 1 96.81 196 LEU B C 1
ATOM 3403 O O . LEU B 1 196 ? 5.375 7.051 6.766 1 96.81 196 LEU B O 1
ATOM 3407 N N . SER B 1 197 ? 5.066 8.648 8.305 1 96.88 197 SER B N 1
ATOM 3408 C CA . SER B 1 197 ? 3.621 8.656 8.109 1 96.88 197 SER B CA 1
ATOM 3409 C C . SER B 1 197 ? 3.252 9.203 6.738 1 96.88 197 SER B C 1
ATOM 3411 O O . SER B 1 197 ? 2.326 8.711 6.094 1 96.88 197 SER B O 1
ATOM 3413 N N . VAL B 1 198 ? 3.963 10.219 6.309 1 97.38 198 VAL B N 1
ATOM 3414 C CA . VAL B 1 198 ? 3.771 10.797 4.984 1 97.38 198 VAL B CA 1
ATOM 3415 C C . VAL B 1 198 ? 4.047 9.742 3.914 1 97.38 198 VAL B C 1
ATOM 3417 O O . VAL B 1 198 ? 3.287 9.609 2.951 1 97.38 198 VAL B O 1
ATOM 3420 N N . TRP B 1 199 ? 5.113 8.992 4.121 1 97.81 199 TRP B N 1
ATOM 3421 C CA . TRP B 1 199 ? 5.441 7.902 3.211 1 97.81 199 TRP B CA 1
ATOM 3422 C C . TRP B 1 199 ? 4.277 6.93 3.082 1 97.81 199 TRP B C 1
ATOM 3424 O O . TRP B 1 199 ? 3.904 6.539 1.973 1 97.81 199 TRP B O 1
ATOM 3434 N N . GLY B 1 200 ? 3.68 6.551 4.184 1 98.25 200 GLY B N 1
ATOM 3435 C CA . GLY B 1 200 ? 2.543 5.641 4.176 1 98.25 200 GLY B CA 1
ATOM 3436 C C . GLY B 1 200 ? 1.376 6.156 3.355 1 98.25 200 GLY B C 1
ATOM 3437 O O . GLY B 1 200 ? 0.781 5.406 2.576 1 98.25 200 GLY B O 1
ATOM 3438 N N . TYR B 1 201 ? 1.064 7.414 3.547 1 98.19 201 TYR B N 1
ATOM 3439 C CA . TYR B 1 201 ? -0.07 8.016 2.859 1 98.19 201 TYR B CA 1
ATOM 3440 C C . TYR B 1 201 ? 0.183 8.102 1.359 1 98.19 201 TYR B C 1
ATOM 3442 O O . TYR B 1 201 ? -0.636 7.648 0.558 1 98.19 201 TYR B O 1
ATOM 3450 N N . LEU B 1 202 ? 1.36 8.633 1.037 1 97.88 202 LEU B N 1
ATOM 3451 C CA . LEU B 1 202 ? 1.771 8.789 -0.354 1 97.88 202 LEU B CA 1
ATOM 3452 C C . LEU B 1 202 ? 1.801 7.438 -1.064 1 97.88 202 LEU B C 1
ATOM 3454 O O . LEU B 1 202 ? 1.221 7.285 -2.143 1 97.88 202 LEU B O 1
ATOM 3458 N N . HIS B 1 203 ? 2.389 6.535 -0.477 1 97.62 203 HIS B N 1
ATOM 3459 C CA . HIS B 1 203 ? 2.516 5.195 -1.038 1 97.62 203 HIS B CA 1
ATOM 3460 C C . HIS B 1 203 ? 1.156 4.516 -1.159 1 97.62 203 HIS B C 1
ATOM 3462 O O . HIS B 1 203 ? 0.873 3.859 -2.162 1 97.62 203 HIS B O 1
ATOM 3468 N N . GLY B 1 204 ? 0.361 4.613 -0.125 1 98.5 204 GLY B N 1
ATOM 3469 C CA . GLY B 1 204 ? -0.93 3.943 -0.126 1 98.5 204 GLY B CA 1
ATOM 3470 C C . GLY B 1 204 ? -1.824 4.375 -1.272 1 98.5 204 GLY B C 1
ATOM 3471 O O . GLY B 1 204 ? -2.449 3.537 -1.928 1 98.5 204 GLY B O 1
ATOM 3472 N N . MET B 1 205 ? -1.874 5.676 -1.504 1 98.56 205 MET B N 1
ATOM 3473 C CA . MET B 1 205 ? -2.672 6.199 -2.609 1 98.56 205 MET B CA 1
ATOM 3474 C C . MET B 1 205 ? -2.18 5.648 -3.943 1 98.56 205 MET B C 1
ATOM 3476 O O . MET B 1 205 ? -2.982 5.242 -4.785 1 98.56 205 MET B O 1
ATOM 3480 N N . VAL B 1 206 ? -0.901 5.57 -4.098 1 98.62 206 VAL B N 1
ATOM 3481 C CA . VAL B 1 206 ? -0.312 5.133 -5.359 1 98.62 206 VAL B CA 1
ATOM 3482 C C . VAL B 1 206 ? -0.477 3.623 -5.508 1 98.62 206 VAL B C 1
ATOM 3484 O O . VAL B 1 206 ? -0.815 3.133 -6.59 1 98.62 206 VAL B O 1
ATOM 3487 N N . ALA B 1 207 ? -0.239 2.898 -4.441 1 98.06 207 ALA B N 1
ATOM 3488 C CA . ALA B 1 207 ? -0.367 1.443 -4.492 1 98.06 207 ALA B CA 1
ATOM 3489 C C . ALA B 1 207 ? -1.791 1.03 -4.852 1 98.06 207 ALA B C 1
ATOM 3491 O O . ALA B 1 207 ? -1.994 0.135 -5.676 1 98.06 207 ALA B O 1
ATOM 3492 N N . LEU B 1 208 ? -2.812 1.674 -4.266 1 97.5 208 LEU B N 1
ATOM 3493 C CA . LEU B 1 208 ? -4.199 1.369 -4.59 1 97.5 208 LEU B CA 1
ATOM 3494 C C . LEU B 1 208 ? -4.48 1.626 -6.07 1 97.5 208 LEU B C 1
ATOM 3496 O O . LEU B 1 208 ? -5.215 0.87 -6.707 1 97.5 208 LEU B O 1
ATOM 3500 N N . GLU B 1 209 ? -3.875 2.654 -6.59 1 97.69 209 GLU B N 1
ATOM 3501 C CA . GLU B 1 209 ? -4.062 2.98 -8 1 97.69 209 GLU B CA 1
ATOM 3502 C C . GLU B 1 209 ? -3.355 1.971 -8.898 1 97.69 209 GLU B C 1
ATOM 3504 O O . GLU B 1 209 ? -3.977 1.377 -9.781 1 97.69 209 GLU B O 1
ATOM 3509 N N . VAL B 1 210 ? -2.104 1.709 -8.641 1 97.31 210 VAL B N 1
ATOM 3510 C CA . VAL B 1 210 ? -1.274 0.869 -9.5 1 97.31 210 VAL B CA 1
ATOM 3511 C C . VAL B 1 210 ? -1.796 -0.566 -9.477 1 97.31 210 VAL B C 1
ATOM 3513 O O . VAL B 1 210 ? -1.771 -1.259 -10.5 1 97.31 210 VAL B O 1
ATOM 3516 N N . PHE B 1 211 ? -2.297 -0.995 -8.344 1 95.19 211 PHE B N 1
ATOM 3517 C CA . PHE B 1 211 ? -2.758 -2.373 -8.227 1 95.19 211 PHE B CA 1
ATOM 3518 C C . PHE B 1 211 ? -4.25 -2.471 -8.531 1 95.19 211 PHE B C 1
ATOM 3520 O O . PHE B 1 211 ? -4.855 -3.527 -8.344 1 95.19 211 PHE B O 1
ATOM 3527 N N . GLY B 1 212 ? -4.883 -1.352 -8.961 1 93.31 212 GLY B N 1
ATOM 3528 C CA . GLY B 1 212 ? -6.156 -1.402 -9.664 1 93.31 212 GLY B CA 1
ATOM 3529 C C . GLY B 1 212 ? -7.352 -1.207 -8.75 1 93.31 212 GLY B C 1
ATOM 3530 O O . GLY B 1 212 ? -8.5 -1.313 -9.188 1 93.31 212 GLY B O 1
ATOM 3531 N N . HIS B 1 213 ? -7.137 -0.825 -7.52 1 93.88 213 HIS B N 1
ATOM 3532 C CA . HIS B 1 213 ? -8.219 -0.788 -6.543 1 93.88 213 HIS B CA 1
ATOM 3533 C C . HIS B 1 213 ? -9.047 0.485 -6.684 1 93.88 213 HIS B C 1
ATOM 3535 O O . HIS B 1 213 ? -10.172 0.556 -6.191 1 93.88 213 HIS B O 1
ATOM 3541 N N . THR B 1 214 ? -8.539 1.516 -7.406 1 94.88 214 THR B N 1
ATOM 3542 C CA . THR B 1 214 ? -9.281 2.766 -7.555 1 94.88 214 THR B CA 1
ATOM 3543 C C . THR B 1 214 ? -9.586 3.039 -9.023 1 94.88 214 THR B C 1
ATOM 3545 O O . THR B 1 214 ? -9.758 4.195 -9.422 1 94.88 214 THR B O 1
ATOM 3548 N N . GLY B 1 215 ? -9.625 1.942 -9.812 1 93.38 215 GLY B N 1
ATOM 3549 C CA . GLY B 1 215 ? -9.914 2.066 -11.234 1 93.38 215 GLY B CA 1
ATOM 3550 C C . GLY B 1 215 ? -11.25 2.717 -11.523 1 93.38 215 GLY B C 1
ATOM 3551 O O . GLY B 1 215 ? -11.422 3.373 -12.555 1 93.38 215 GLY B O 1
ATOM 3552 N N . PHE B 1 216 ? -12.18 2.605 -10.633 1 91.56 216 PHE B N 1
ATOM 3553 C CA . PHE B 1 216 ? -13.523 3.137 -10.812 1 91.56 216 PHE B CA 1
ATOM 3554 C C . PHE B 1 216 ? -13.5 4.66 -10.828 1 91.56 216 PHE B C 1
ATOM 3556 O O . PHE B 1 216 ? -14.469 5.293 -11.258 1 91.56 216 PHE B O 1
ATOM 3563 N N . LEU B 1 217 ? -12.383 5.273 -10.438 1 95.81 217 LEU B N 1
ATOM 3564 C CA . LEU B 1 217 ? -12.258 6.727 -10.453 1 95.81 217 LEU B CA 1
ATOM 3565 C C . LEU B 1 217 ? -11.859 7.227 -11.836 1 95.81 217 LEU B C 1
ATOM 3567 O O . LEU B 1 217 ? -11.977 8.414 -12.133 1 95.81 217 LEU B O 1
ATOM 3571 N N . GLY B 1 218 ? -11.312 6.328 -12.672 1 95.25 218 GLY B N 1
ATOM 3572 C CA . GLY B 1 218 ? -10.922 6.688 -14.023 1 95.25 218 GLY B CA 1
ATOM 3573 C C . GLY B 1 218 ? -9.906 7.812 -14.07 1 95.25 218 GLY B C 1
ATOM 3574 O O . GLY B 1 218 ? -8.875 7.758 -13.391 1 95.25 218 GLY B O 1
ATOM 3575 N N . VAL B 1 219 ? -10.211 8.852 -14.789 1 95.81 219 VAL B N 1
ATOM 3576 C CA . VAL B 1 219 ? -9.289 9.945 -15.078 1 95.81 219 VAL B CA 1
ATOM 3577 C C . VAL B 1 219 ? -9.117 10.812 -13.836 1 95.81 219 VAL B C 1
ATOM 3579 O O . VAL B 1 219 ? -8.227 11.664 -13.781 1 95.81 219 VAL B O 1
ATOM 3582 N N . HIS B 1 220 ? -9.945 10.57 -12.781 1 97.5 220 HIS B N 1
ATOM 3583 C CA . HIS B 1 220 ? -9.969 11.461 -11.625 1 97.5 220 HIS B CA 1
ATOM 3584 C C . HIS B 1 220 ? -9.008 10.992 -10.539 1 97.5 220 HIS B C 1
ATOM 3586 O O . HIS B 1 220 ? -8.867 11.641 -9.508 1 97.5 220 HIS B O 1
ATOM 3592 N N . GLN B 1 221 ? -8.336 9.883 -10.773 1 98 221 GLN B N 1
ATOM 3593 C CA . GLN B 1 221 ? -7.41 9.352 -9.773 1 98 221 GLN B CA 1
ATOM 3594 C C . GLN B 1 221 ? -6.336 10.367 -9.422 1 98 221 GLN B C 1
ATOM 3596 O O . GLN B 1 221 ? -5.984 10.531 -8.25 1 98 221 GLN B O 1
ATOM 3601 N N . GLY B 1 222 ? -5.848 11.078 -10.438 1 97.56 222 GLY B N 1
ATOM 3602 C CA . GLY B 1 222 ? -4.828 12.086 -10.203 1 97.56 222 GLY B CA 1
ATOM 3603 C C . GLY B 1 222 ? -5.32 13.242 -9.352 1 97.56 222 GLY B C 1
ATOM 3604 O O . GLY B 1 222 ? -4.586 13.758 -8.508 1 97.56 222 GLY B O 1
ATOM 3605 N N . GLU B 1 223 ? -6.52 13.648 -9.586 1 97.44 223 GLU B N 1
ATOM 3606 C CA . GLU B 1 223 ? -7.113 14.75 -8.828 1 97.44 223 GLU B CA 1
ATOM 3607 C C . GLU B 1 223 ? -7.293 14.375 -7.359 1 97.44 223 GLU B C 1
ATOM 3609 O O . GLU B 1 223 ? -7.008 15.18 -6.469 1 97.44 223 GLU B O 1
ATOM 3614 N N . LEU B 1 224 ? -7.766 13.172 -7.078 1 98 224 LEU B N 1
ATOM 3615 C CA . LEU B 1 224 ? -7.895 12.695 -5.707 1 98 224 LEU B CA 1
ATOM 3616 C C . LEU B 1 224 ? -6.539 12.648 -5.016 1 98 224 LEU B C 1
ATOM 3618 O O . LEU B 1 224 ? -6.41 13.055 -3.857 1 98 224 LEU B O 1
ATOM 3622 N N . TYR B 1 225 ? -5.566 12.211 -5.738 1 98.25 225 TYR B N 1
ATOM 3623 C CA . TYR B 1 225 ? -4.211 12.117 -5.211 1 98.25 225 TYR B CA 1
ATOM 3624 C C . TYR B 1 225 ? -3.682 13.5 -4.832 1 98.25 225 TYR B C 1
ATOM 3626 O O . TYR B 1 225 ? -3.129 13.68 -3.742 1 98.25 225 TYR B O 1
ATOM 3634 N N . ARG B 1 226 ? -3.861 14.414 -5.695 1 96.88 226 ARG B N 1
ATOM 3635 C CA . ARG B 1 226 ? -3.381 15.773 -5.441 1 96.88 226 ARG B CA 1
ATOM 3636 C C . ARG B 1 226 ? -4.062 16.375 -4.219 1 96.88 226 ARG B C 1
ATOM 3638 O O . ARG B 1 226 ? -3.416 17.031 -3.406 1 96.88 226 ARG B O 1
ATOM 3645 N N . MET B 1 227 ? -5.328 16.172 -4.094 1 96.69 227 MET B N 1
ATOM 3646 C CA . MET B 1 227 ? -6.031 16.641 -2.908 1 96.69 227 MET B CA 1
ATOM 3647 C C . MET B 1 227 ? -5.441 16.031 -1.643 1 96.69 227 MET B C 1
ATOM 3649 O O . MET B 1 227 ? -5.172 16.75 -0.672 1 96.69 227 MET B O 1
ATOM 3653 N N . ALA B 1 228 ? -5.246 14.719 -1.665 1 97.38 228 ALA B N 1
ATOM 3654 C CA . ALA B 1 228 ? -4.727 14 -0.504 1 97.38 228 ALA B CA 1
ATOM 3655 C C . ALA B 1 228 ? -3.346 14.516 -0.112 1 97.38 228 ALA B C 1
ATOM 3657 O O . ALA B 1 228 ? -3.066 14.719 1.072 1 97.38 228 ALA B O 1
ATOM 3658 N N . MET B 1 229 ? -2.502 14.766 -1.12 1 97.25 229 MET B N 1
ATOM 3659 C CA . MET B 1 229 ? -1.145 15.227 -0.849 1 97.25 229 MET B CA 1
ATOM 3660 C C . MET B 1 229 ? -1.154 16.656 -0.312 1 97.25 229 MET B C 1
ATOM 3662 O O . MET B 1 229 ? -0.365 17 0.571 1 97.25 229 MET B O 1
ATOM 3666 N N . ARG B 1 230 ? -2.006 17.484 -0.855 1 96 230 ARG B N 1
ATOM 3667 C CA . ARG B 1 230 ? -2.127 18.844 -0.344 1 96 230 ARG B CA 1
ATOM 3668 C C . ARG B 1 230 ? -2.605 18.844 1.104 1 96 230 ARG B C 1
ATOM 3670 O O . ARG B 1 230 ? -2.061 19.562 1.943 1 96 230 ARG B O 1
ATOM 3677 N N . ASN B 1 231 ? -3.641 18.031 1.356 1 96 231 ASN B N 1
ATOM 3678 C CA . ASN B 1 231 ? -4.145 17.906 2.721 1 96 231 ASN B CA 1
ATOM 3679 C C . ASN B 1 231 ? -3.059 17.422 3.68 1 96 231 ASN B C 1
ATOM 3681 O O . ASN B 1 231 ? -2.93 17.953 4.789 1 96 231 ASN B O 1
ATOM 3685 N N . LEU B 1 232 ? -2.318 16.453 3.232 1 96.25 232 LEU B N 1
ATOM 3686 C CA . LEU B 1 232 ? -1.238 15.891 4.035 1 96.25 232 LEU B CA 1
ATOM 3687 C C . LEU B 1 232 ? -0.177 16.953 4.332 1 96.25 232 LEU B C 1
ATOM 3689 O O . LEU B 1 232 ? 0.266 17.078 5.477 1 96.25 232 LEU B O 1
ATOM 3693 N N . TYR B 1 233 ? 0.215 17.656 3.307 1 96.19 233 TYR B N 1
ATOM 3694 C CA . TYR B 1 233 ? 1.216 18.703 3.453 1 96.19 233 TYR B CA 1
ATOM 3695 C C . TYR B 1 233 ? 0.764 19.75 4.465 1 96.19 233 TYR B C 1
ATOM 3697 O O . TYR B 1 233 ? 1.521 20.125 5.363 1 96.19 233 TYR B O 1
ATOM 3705 N N . GLU B 1 234 ? -0.472 20.203 4.355 1 95 234 GLU B N 1
ATOM 3706 C CA . GLU B 1 234 ? -1.027 21.203 5.262 1 95 234 GLU B CA 1
ATOM 3707 C C . GLU B 1 234 ? -1.076 20.688 6.695 1 95 234 GLU B C 1
ATOM 3709 O O . GLU B 1 234 ? -0.77 21.406 7.637 1 95 234 GLU B O 1
ATOM 3714 N N . ASP B 1 235 ? -1.455 19.438 6.816 1 95.5 235 ASP B N 1
ATOM 3715 C CA . ASP B 1 235 ? -1.55 18.859 8.148 1 95.5 235 ASP B CA 1
ATOM 3716 C C . ASP B 1 235 ? -0.178 18.781 8.82 1 95.5 235 ASP B C 1
ATOM 3718 O O . ASP B 1 235 ? -0.028 19.141 9.984 1 95.5 235 ASP B O 1
ATOM 3722 N N . VAL B 1 236 ? 0.83 18.328 8.078 1 95.81 236 VAL B N 1
ATOM 3723 C CA . VAL B 1 236 ? 2.18 18.219 8.617 1 95.81 236 VAL B CA 1
ATOM 3724 C C . VAL B 1 236 ? 2.693 19.594 9.031 1 95.81 236 VAL B C 1
ATOM 3726 O O . VAL B 1 236 ? 3.246 19.766 10.117 1 95.81 236 VAL B O 1
ATOM 3729 N N . ARG B 1 237 ? 2.48 20.578 8.172 1 95.06 237 ARG B N 1
ATOM 3730 C CA . ARG B 1 237 ? 2.967 21.922 8.453 1 95.06 237 ARG B CA 1
ATOM 3731 C C . ARG B 1 237 ? 2.318 22.5 9.711 1 95.06 237 ARG B C 1
ATOM 3733 O O . ARG B 1 237 ? 2.961 23.219 10.477 1 95.06 237 ARG B O 1
ATOM 3740 N N . ARG B 1 238 ? 1.099 22.156 9.945 1 94.81 238 ARG B N 1
ATOM 3741 C CA . ARG B 1 238 ? 0.374 22.641 11.117 1 94.81 238 ARG B CA 1
ATOM 3742 C C . ARG B 1 238 ? 0.903 21.984 12.391 1 94.81 238 ARG B C 1
ATOM 3744 O O . ARG B 1 238 ? 0.773 22.547 13.477 1 94.81 238 ARG B O 1
ATOM 3751 N N . ARG B 1 239 ? 1.521 20.891 12.289 1 96.06 239 ARG B N 1
ATOM 3752 C CA . ARG B 1 239 ? 1.951 20.125 13.461 1 96.06 239 ARG B CA 1
ATOM 3753 C C . ARG B 1 239 ? 3.342 20.562 13.906 1 96.06 239 ARG B C 1
ATOM 3755 O O . ARG B 1 239 ? 3.812 20.156 14.969 1 96.06 239 ARG B O 1
ATOM 3762 N N . VAL B 1 240 ? 3.996 21.328 13.086 1 96.31 240 VAL B N 1
ATOM 3763 C CA . VAL B 1 240 ? 5.285 21.891 13.453 1 96.31 240 VAL B CA 1
ATOM 3764 C C . VAL B 1 240 ? 5.094 23.328 13.93 1 96.31 240 VAL B C 1
ATOM 3766 O O . VAL B 1 240 ? 4.621 24.188 13.172 1 96.31 240 VAL B O 1
ATOM 3769 N N . PRO B 1 241 ? 5.387 23.562 15.141 1 93.19 241 PRO B N 1
ATOM 3770 C CA . PRO B 1 241 ? 5.18 24.922 15.656 1 93.19 241 PRO B CA 1
ATOM 3771 C C . PRO B 1 241 ? 6.059 25.953 14.961 1 93.19 241 PRO B C 1
ATOM 3773 O O . PRO B 1 241 ? 7.18 25.641 14.555 1 93.19 241 PRO B O 1
ATOM 3776 N N . ARG B 1 242 ? 5.566 27.141 14.828 1 87.12 242 ARG B N 1
ATOM 3777 C CA . ARG B 1 242 ? 6.285 28.234 14.195 1 87.12 242 ARG B CA 1
ATOM 3778 C C . ARG B 1 242 ? 7.375 28.781 15.109 1 87.12 242 ARG B C 1
ATOM 3780 O O . ARG B 1 242 ? 8.383 29.312 14.641 1 87.12 242 ARG B O 1
ATOM 3787 N N . GLN B 1 243 ? 7.152 28.734 16.375 1 82.69 243 GLN B N 1
ATOM 3788 C CA . GLN B 1 243 ? 8.164 29.109 17.359 1 82.69 243 GLN B CA 1
ATOM 3789 C C . GLN B 1 243 ? 8.602 27.891 18.172 1 82.69 243 GLN B C 1
ATOM 3791 O O . GLN B 1 243 ? 7.809 26.969 18.406 1 82.69 243 GLN B O 1
ATOM 3796 N N . PRO B 1 244 ? 9.961 27.844 18.422 1 67.94 244 PRO B N 1
ATOM 3797 C CA . PRO B 1 244 ? 10.445 26.703 19.203 1 67.94 244 PRO B CA 1
ATOM 3798 C C . PRO B 1 244 ? 9.766 26.578 20.562 1 67.94 244 PRO B C 1
ATOM 3800 O O . PRO B 1 244 ? 9.336 27.594 21.125 1 67.94 244 PRO B O 1
#

InterPro domains:
  IPR001647 DNA-binding HTH domain, TetR-type [PF00440] (25-71)
  IPR001647 DNA-binding HTH domain, TetR-type [PS50977] (19-79)
  IPR009057 Homedomain-like superfamily [SSF46689] (14-87)
  IPR025996 HTH-type transcriptional regulator MT1864/Rv1816-like, C-terminal domain [PF13305] (102-231)
  IPR036271 Tetracyclin repressor-like, C-terminal domain superfamily [SSF48498] (100-233)
  IPR050109 HTH-type, TetR-like transcriptional regulator [PTHR30055] (8-204)

Secondary structure (DSSP, 8-state):
--------PPPPHHHHHHHHHHHHHHHHHHHHHHHH-GGG--HHHHHHHHT--HHHHHHH-SSHHHHHHHHHHHHHHHHHHHHHHHHHHS---TTS-HHHHHHHHHHHHHHH-HHHHHHHHSSPPTT--PPTTSHHHHHHHHHHHHHHHHHHTT--HHHHHTSS-TTS-HHHHHHHHHHS-SSS-PPPHHHHHHHHHHHHHHHHHHHHHHTTTTGGGGGGHHHHHHHHHHHHHHHHHHHS-S--/--------PPPPHHHHHHHHHHHHHHHHHHHHHHHH-GGG--HHHHHHHHT--HHHHHHH-SSHHHHHHHHHHHHHHHHHHHHHHHHHHS---TTS-HHHHHHHHHHHHHHH-HHHHHHHHSSPPTT--PPTTSHHHHHHHHHHHHHHHHHHTT--HHHHHTSS-TTS-HHHHHHHHHHS-SSS-PPPHHHHHHHHHHHHHHHHHHHHHHTTTTGGGGGGHHHHHHHHHHHHHHHHHHHS-S--

pLDDT: mean 91.58, std 9.82, range [39.41, 98.69]

Foldseek 3Di:
DPPPPPPPDDDDPVRVVLVVVLVLLLVLQLVVCQVPFPLPGDLCNSCVSVVHDSVVVCVNPVDPLSSLLVNLLVLLQVLLVQLVCQLVVDPDDV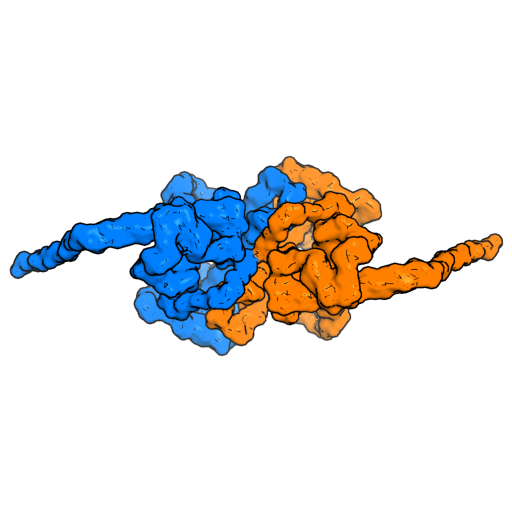VAQSLLSSLVSNLVSCQVRVRSVCSHPNDDHPPHDHDDVDSNVVSNVSSLVSNLCRLQPPHDLVLQLQFPPVVDDPVQQVVQVVPFDPDDDTRRSSNVVLSVVLVVQSVVLSVCVSVPVVCVCPPCSSVVSSVSSVVSSVVRVVRGDPPD/DPPPPPPPDDDDPVRVVLVVVLVLLLVLQLVVCQVPFPLPGDLCNSCVSVVHDSVVVCVNPVDPLRSLLVNLLVLLQVLLVQLVCQLVVDPDDVVAQSLLSSLVSNLVSCQVRVRSVCSHPNDDHPPHDHDDVDSNVVSNVSSLVSNLCRLCPPHDLVLQLQFPPVVDDPVQQVVQVVVFDDPDPGRRSSNVVLSVVLVVQSVVLSVCVSVPVVCVCPPCSSVVSSVSSVVSSVVRVVRGDPPD